Protein AF-A0AAV7ISC7-F1 (afdb_monomer_lite)

InterPro domains:
  IPR017946 PLC-like phosphodiesterase, TIM beta/alpha-barrel domain superfamily [G3DSA:3.20.20.190] (38-248)
  IPR017946 PLC-like phosphodiesterase, TIM beta/alpha-barrel domain superfamily [G3DSA:3.20.20.190] (249-515)
  IPR017946 PLC-like phosphodiesterase, TIM beta/alpha-barrel domain superfamily [SSF51695] (41-226)
  IPR017946 PLC-like phosphodiesterase, TIM beta/alpha-barrel domain superfamily [SSF51695] (249-515)
  IPR051057 Phosphoinositide phospholipase C domain-containing protein [PTHR13593] (41-188)

Radius of gyration: 28.42 Å; chains: 1; bounding box: 65×57×76 Å

Organism: Cotesia glomerata (NCBI:txid32391)

pLDDT: mean 79.19, std 20.21, range [18.39, 98.81]

Secondary structure (DSSP, 8-state):
------EEEEE-------------SS----------TTTTTTS-TT-BGGG-EEEEETTTT--S--SSS----SS-HHHHHHTT--EEEEEEEEETTEEEEEETTEEEEEEHIIIIIHHHHHHHHH-TT-EEEEEEEE-SPPPTT--S-HHHHHHHHHHHH-TTTEESS--TTSBHHHHTTEEEEEESS-HHHHTTSEE-TTS-EE---S---HHHHHHHHHHHHHHHHHHTTS--HHHHSPPP---TTTGGGS-TT-BGGG-EEEEETTTT-SSSTT-S-SS-HHHHHHTT--EEE--EEEETTEEEEEETTEEEEEHHHHHHHHHHHHHH-TT--EEEEE-B-SPPPTT--S-HHHHHHHHHHSGGGGGEE-S--TTSBHHHHTT-EEEEESSGGGTTTSEEHHHH-EEE-PPPPTT-S-HHHHHHHHHHHHHHHTTSTT--SEEEEE-S-TT-S--HIIIII-EEETTTTEEEPPHHHHHHHH----SSSEEEEEESS--HHHHHHHHHTT-SSS-TTTS-STT-

Sequence (528 aa):
MIITKLTIITIINYLVTLIFSIESCPKYTYRPNEYRREILTRLPDNQQLRNLSLIGTHKSMATTQFWLARQFQTLSLNEQLDYGVRVFDIDVRATTYSFAIHNQAYFLDLMFGKGVFQVIEKFLIDHPGELVILILHQEYEPNSDVTMTNCQILEAYRSTVGRYRIKLNWSLKDTVGQNRGKIRMATNGDPTFSECTVNIQEICLEHNESMVDIETLWDSITDLQRAKACWSKCPDYVSNYKKHVPRKRVISHLSDSLKLRELALIGTRHSASNSAKFETQELTISQQLNYGVRVLDSAIWSSSNVFWLYGWSAYFMPFDEFLRKVNSFLTANPREFVMILMREEWKPKSDVTKSYCKIVQYYRDLADGHRIVTKWSVEDTIGQHRGKILLAGLDLAFNKCDFDVTNNCRVQRTSIPTDSTSDLEDKWIDVKKFHDQIHRKNSGHCFINFLSDFSDGNTWRLAVRGYYTKRYIKCEAPINVRMASYFSNPHRALIIVMADYVTQDLVDSILSTNFKGDSFYTNYTDDS

Foldseek 3Di:
DPQQFQEEEEAFADDDDDDDDDDDDDDDDDDPDDFPLAVQLPPDQQAFNSPYYAYEYALQCQCDDDPPFDRGDVDAPLVCNRLRHAEYEFAWAAEQQFTFGDGAPDGPPDTCVPRPVVSVLVSLVVHQLGAHEYAYDHRYYHDPNHPDQPQRSVVVVCVVPHVQQEAQDDDSRRGSNSGGSHYAYEYAPHPSSVVRHHHCVSHDHPHPHDHDDSVVVVVVVVVVVVQVVQLVVFPFQPVVFDDQAFQLALQVPDDQQAFLLLAFAEEAALQLQCPDPLRLAVDHPLSCNRSGHQEYEQQWEADQLFTFRDAPNDGRGGVVVVLVSLLVSCVVHQLGEHEYEYEHNDDYDPNHPDQVLVSLVVCCPDPSNVQEDFDDDSRHGSNVNGSHYAYEYPDPSCPPSHNDCPPQEAEDQAAQDPPDQASLVSLLVSLVVQQVLQVDPPSGAEYEGESDHPVGSHCCCQAGNFGQTPVVRDTDGRSLVVCLVPDDGPSRHNHYYYHGHHTSSSSCSRSQNSDPPDGCPPPRRPVD

Structure (mmCIF, N/CA/C/O backbone):
data_AF-A0AAV7ISC7-F1
#
_entry.id   AF-A0AAV7ISC7-F1
#
loop_
_atom_site.group_PDB
_atom_site.id
_atom_site.type_symbol
_atom_site.label_atom_id
_atom_site.label_alt_id
_atom_site.label_comp_id
_atom_site.label_asym_id
_atom_site.label_entity_id
_atom_site.label_seq_id
_atom_site.pdbx_PDB_ins_code
_atom_site.Cartn_x
_atom_site.Cartn_y
_atom_site.Cartn_z
_atom_site.occupancy
_atom_site.B_iso_or_equiv
_atom_site.auth_seq_id
_atom_site.auth_comp_id
_atom_site.auth_asym_id
_atom_site.auth_atom_id
_atom_site.pdbx_PDB_model_num
ATOM 1 N N . MET A 1 1 ? 21.671 -6.802 1.828 1.00 21.55 1 MET A N 1
ATOM 2 C CA . MET A 1 1 ? 22.040 -7.295 0.485 1.00 21.55 1 MET A CA 1
ATOM 3 C C . MET A 1 1 ? 22.142 -6.075 -0.422 1.00 21.55 1 MET A C 1
ATOM 5 O O . MET A 1 1 ? 21.132 -5.426 -0.645 1.00 21.55 1 MET A O 1
ATOM 9 N N . ILE A 1 2 ? 23.356 -5.656 -0.793 1.00 18.39 2 ILE A N 1
ATOM 10 C CA . ILE A 1 2 ? 23.584 -4.423 -1.569 1.00 18.39 2 ILE A CA 1
ATOM 11 C C . ILE A 1 2 ? 23.194 -4.709 -3.019 1.00 18.39 2 ILE A C 1
ATOM 13 O O . ILE A 1 2 ? 23.923 -5.384 -3.746 1.00 18.39 2 ILE A O 1
ATOM 17 N N . ILE A 1 3 ? 22.020 -4.238 -3.421 1.00 21.33 3 ILE A N 1
ATOM 18 C CA . ILE A 1 3 ? 21.515 -4.402 -4.779 1.00 21.33 3 ILE A CA 1
ATOM 19 C C . ILE A 1 3 ? 22.359 -3.515 -5.714 1.00 21.33 3 ILE A C 1
ATOM 21 O O . ILE A 1 3 ? 22.340 -2.291 -5.621 1.00 21.33 3 ILE A O 1
ATOM 25 N N . THR A 1 4 ? 23.153 -4.152 -6.575 1.00 24.42 4 THR A N 1
ATOM 26 C CA . THR A 1 4 ? 24.099 -3.550 -7.532 1.00 24.42 4 THR A CA 1
ATOM 27 C C . THR A 1 4 ? 23.445 -3.554 -8.922 1.00 24.42 4 THR A C 1
ATOM 29 O O . THR A 1 4 ? 23.141 -4.634 -9.412 1.00 24.42 4 THR A O 1
ATOM 32 N N . LYS A 1 5 ? 23.171 -2.397 -9.556 1.00 39.47 5 LYS A N 1
ATOM 33 C CA . LYS A 1 5 ? 22.274 -2.321 -10.740 1.00 39.47 5 LYS A CA 1
ATOM 34 C C . LYS A 1 5 ? 22.786 -1.433 -11.884 1.00 39.47 5 LYS A C 1
ATOM 36 O O . LYS A 1 5 ? 22.870 -0.222 -11.712 1.00 39.47 5 LYS A O 1
ATOM 41 N N . LEU A 1 6 ? 22.992 -2.035 -13.063 1.00 35.16 6 LEU A N 1
ATOM 42 C CA . LEU A 1 6 ? 22.986 -1.348 -14.368 1.00 35.16 6 LEU A CA 1
ATOM 43 C C . LEU A 1 6 ? 21.546 -0.893 -14.671 1.00 35.16 6 LEU A C 1
ATOM 45 O O . LEU A 1 6 ? 20.620 -1.668 -14.458 1.00 35.16 6 LEU A O 1
ATOM 49 N N . THR A 1 7 ? 21.345 0.335 -15.154 1.00 43.72 7 THR A N 1
ATOM 50 C CA . THR A 1 7 ? 20.013 0.825 -15.565 1.00 43.72 7 THR A CA 1
ATOM 51 C C . THR A 1 7 ? 19.937 0.867 -17.088 1.00 43.72 7 THR A C 1
ATOM 53 O O . THR A 1 7 ? 20.759 1.530 -17.721 1.00 43.72 7 THR A O 1
ATOM 56 N N . ILE A 1 8 ? 18.956 0.178 -17.666 1.00 43.94 8 ILE A N 1
ATOM 57 C CA . ILE A 1 8 ? 18.651 0.207 -19.102 1.00 43.94 8 ILE A CA 1
ATOM 58 C C . ILE A 1 8 ? 17.245 0.790 -19.245 1.00 43.94 8 ILE A C 1
ATOM 60 O O . ILE A 1 8 ? 16.335 0.348 -18.542 1.00 43.94 8 ILE A O 1
ATOM 64 N N . ILE A 1 9 ? 17.093 1.786 -20.119 1.00 50.00 9 ILE A N 1
ATOM 65 C CA . ILE A 1 9 ? 15.806 2.423 -20.434 1.00 50.00 9 ILE A CA 1
ATOM 66 C C . ILE A 1 9 ? 15.461 2.086 -21.885 1.00 50.00 9 ILE A C 1
ATOM 68 O O . ILE A 1 9 ? 16.275 2.371 -22.762 1.00 50.00 9 ILE A O 1
ATOM 72 N N . THR A 1 10 ? 14.293 1.488 -22.130 1.00 41.62 10 THR A N 1
ATOM 73 C CA . THR A 1 10 ? 13.920 0.890 -23.427 1.00 41.62 10 THR A CA 1
ATOM 74 C C . THR A 1 10 ? 12.722 1.615 -24.084 1.00 41.62 10 THR A C 1
ATOM 76 O O . THR A 1 10 ? 11.790 1.975 -23.375 1.00 41.62 10 THR A O 1
ATOM 79 N N . ILE A 1 11 ? 12.731 1.817 -25.418 1.00 45.59 11 ILE A N 1
ATOM 80 C CA . ILE A 1 11 ? 11.743 2.621 -26.202 1.00 45.59 11 ILE A CA 1
ATOM 81 C C . ILE A 1 11 ? 10.752 1.776 -27.033 1.00 45.59 11 ILE A C 1
ATOM 83 O O . ILE A 1 11 ? 11.180 0.810 -27.671 1.00 45.59 11 ILE A O 1
ATOM 87 N N . ILE A 1 12 ? 9.479 2.217 -27.127 1.00 42.97 12 ILE A N 1
ATOM 88 C CA . ILE A 1 12 ? 8.419 1.753 -28.060 1.00 42.97 12 ILE A CA 1
ATOM 89 C C . ILE A 1 12 ? 7.742 2.976 -28.740 1.00 42.97 12 ILE A C 1
ATOM 91 O O . ILE A 1 12 ? 7.172 3.804 -28.033 1.00 42.97 12 ILE A O 1
ATOM 95 N N . ASN A 1 13 ? 7.736 3.099 -30.081 1.00 39.94 13 ASN A N 1
ATOM 96 C CA . ASN A 1 13 ? 7.111 4.239 -30.796 1.00 39.94 13 ASN A CA 1
ATOM 97 C C . ASN A 1 13 ? 5.750 3.891 -31.453 1.00 39.94 13 ASN A C 1
ATOM 99 O O . ASN A 1 13 ? 5.678 2.970 -32.262 1.00 39.94 13 ASN A O 1
ATOM 103 N N . TYR A 1 14 ? 4.695 4.682 -31.187 1.00 31.09 14 TYR A N 1
ATOM 104 C CA . TYR A 1 14 ? 3.448 4.774 -31.981 1.00 31.09 14 TYR A CA 1
ATOM 105 C C . TYR A 1 14 ? 3.096 6.260 -32.247 1.00 31.09 14 TYR A C 1
ATOM 107 O O . TYR A 1 14 ? 3.513 7.153 -31.516 1.00 31.09 14 TYR A O 1
ATOM 115 N N . LEU A 1 15 ? 2.343 6.550 -33.314 1.00 27.39 15 LEU A N 1
ATOM 116 C CA . LEU A 1 15 ? 1.936 7.907 -33.727 1.00 27.39 15 LEU A CA 1
ATOM 117 C C . LEU A 1 15 ? 0.562 8.270 -33.129 1.00 27.39 15 LEU A C 1
ATOM 119 O O . LEU A 1 15 ? -0.407 7.649 -33.542 1.00 27.39 15 LEU A O 1
ATOM 123 N N . VAL A 1 16 ? 0.474 9.263 -32.224 1.00 21.52 16 VAL A N 1
ATOM 124 C CA . VAL A 1 16 ? -0.608 10.280 -32.079 1.00 21.52 16 VAL A CA 1
ATOM 125 C C . VAL A 1 16 ? -0.116 11.411 -31.149 1.00 21.52 16 VAL A C 1
ATOM 127 O O . VAL A 1 16 ? 0.529 11.178 -30.132 1.00 21.52 16 VAL A O 1
ATOM 130 N N . THR A 1 17 ? -0.437 12.645 -31.535 1.00 25.83 17 THR A N 1
ATOM 131 C CA . THR A 1 17 ? -0.147 13.946 -30.915 1.00 25.83 17 THR A CA 1
ATOM 132 C C . THR A 1 17 ? -0.748 14.163 -29.518 1.00 25.83 17 THR A C 1
ATOM 134 O O . THR A 1 17 ? -1.948 13.991 -29.340 1.00 25.83 17 THR A O 1
ATOM 137 N N . LEU A 1 18 ? 0.070 14.670 -28.580 1.00 19.67 18 LEU A N 1
ATOM 138 C CA . LEU A 1 18 ? -0.254 15.680 -27.548 1.00 19.67 18 LEU A CA 1
ATOM 139 C C . LEU A 1 18 ? 1.027 16.000 -26.748 1.00 19.67 18 LEU A C 1
ATOM 141 O O . LEU A 1 18 ? 1.495 15.186 -25.961 1.00 19.67 18 LEU A O 1
ATOM 145 N N . ILE A 1 19 ? 1.610 17.182 -26.973 1.00 20.97 19 ILE A N 1
ATOM 146 C CA . ILE A 1 19 ? 2.784 17.691 -26.246 1.00 20.97 19 ILE A CA 1
ATOM 147 C C . ILE A 1 19 ? 2.311 18.810 -25.317 1.00 20.97 19 ILE A C 1
ATOM 149 O O . ILE A 1 19 ? 1.756 19.796 -25.799 1.00 20.97 19 ILE A O 1
ATOM 153 N N . PHE A 1 20 ? 2.593 18.700 -24.015 1.00 20.72 20 PHE A N 1
ATOM 154 C CA . PHE A 1 20 ? 2.630 19.851 -23.111 1.00 20.72 20 PHE A CA 1
ATOM 155 C C . PHE A 1 20 ? 3.903 19.844 -22.248 1.00 20.72 20 PHE A C 1
ATOM 157 O O . PHE A 1 20 ? 4.062 19.048 -21.332 1.00 20.72 20 PHE A O 1
ATOM 164 N N . SER A 1 21 ? 4.778 20.789 -22.607 1.00 21.17 21 SER A N 1
ATOM 165 C CA . SER A 1 21 ? 5.682 21.622 -21.800 1.00 21.17 21 SER A CA 1
ATOM 166 C C . SER A 1 21 ? 6.613 20.999 -20.745 1.00 21.17 21 SER A C 1
ATOM 168 O O . SER A 1 21 ? 6.252 20.795 -19.589 1.00 21.17 21 SER A O 1
ATOM 170 N N . ILE A 1 22 ? 7.897 20.930 -21.116 1.00 24.88 22 ILE A N 1
ATOM 171 C CA . ILE A 1 22 ? 9.065 20.948 -20.223 1.00 24.88 22 ILE A CA 1
ATOM 172 C C . ILE A 1 22 ? 9.812 22.265 -20.481 1.00 24.88 22 ILE A C 1
ATOM 174 O O . ILE A 1 22 ? 10.211 22.499 -21.610 1.00 24.88 22 ILE A O 1
ATOM 178 N N . GLU A 1 23 ? 9.999 23.110 -19.459 1.00 28.98 23 GLU A N 1
ATOM 179 C CA . GLU A 1 23 ? 10.998 24.205 -19.358 1.00 28.98 23 GLU A CA 1
ATOM 180 C C . GLU A 1 23 ? 10.883 24.815 -17.933 1.00 28.98 23 GLU A C 1
ATOM 182 O O . GLU A 1 23 ? 9.772 25.062 -17.483 1.00 28.98 23 GLU A O 1
ATOM 187 N N . SER A 1 24 ? 11.896 25.153 -17.119 1.00 33.84 24 SER A N 1
ATOM 188 C CA . SER A 1 24 ? 13.345 24.894 -17.039 1.00 33.84 24 SER A CA 1
ATOM 189 C C . SER A 1 24 ? 13.855 25.355 -15.639 1.00 33.84 24 SER A C 1
ATOM 191 O O . SER A 1 24 ? 13.425 26.386 -15.129 1.00 33.84 24 SER A O 1
ATOM 193 N N . CYS A 1 25 ? 14.790 24.623 -15.014 1.00 23.92 25 CYS A N 1
ATOM 194 C CA . CYS A 1 25 ? 15.962 25.241 -14.362 1.00 23.92 25 CYS A CA 1
ATOM 195 C C . CYS A 1 25 ? 16.970 25.515 -15.497 1.00 23.92 25 CYS A C 1
ATOM 197 O O . CYS A 1 25 ? 16.947 24.762 -16.465 1.00 23.92 25 CYS A O 1
ATOM 199 N N . PRO A 1 26 ? 17.871 26.504 -15.371 1.00 26.98 26 PRO A N 1
ATOM 200 C CA . PRO A 1 26 ? 18.097 27.563 -16.376 1.00 26.98 26 PRO A CA 1
ATOM 201 C C . PRO A 1 26 ? 17.970 27.137 -17.852 1.00 26.98 26 PRO A C 1
ATOM 203 O O . PRO A 1 26 ? 18.526 26.126 -18.272 1.00 26.98 26 PRO A O 1
ATOM 206 N N . LYS A 1 27 ? 17.294 27.980 -18.647 1.00 33.78 27 LYS A N 1
ATOM 207 C CA . LYS A 1 27 ? 17.120 27.816 -20.098 1.00 33.78 27 LYS A CA 1
ATOM 208 C C . LYS A 1 27 ? 18.444 27.507 -20.799 1.00 33.78 27 LYS A C 1
ATOM 210 O O . LYS A 1 27 ? 19.382 28.299 -20.719 1.00 33.78 27 LYS A O 1
ATOM 215 N N . TYR A 1 28 ? 18.458 26.419 -21.563 1.00 26.42 28 TYR A N 1
ATOM 216 C CA . TYR A 1 28 ? 19.321 26.297 -22.728 1.00 26.42 28 TYR A CA 1
ATOM 217 C C . TYR A 1 28 ? 18.496 25.879 -23.937 1.00 26.42 28 TYR A C 1
ATOM 219 O O . TYR A 1 28 ? 17.548 25.107 -23.839 1.00 26.42 28 TYR A O 1
ATOM 227 N N . THR A 1 29 ? 18.852 26.495 -25.053 1.00 24.62 29 THR A N 1
ATOM 228 C CA . THR A 1 29 ? 18.207 26.424 -26.353 1.00 24.62 29 THR A CA 1
ATOM 229 C C . THR A 1 29 ? 18.178 25.006 -26.907 1.00 24.62 29 THR A C 1
ATOM 231 O O . THR A 1 29 ? 19.201 24.324 -26.944 1.00 24.62 29 THR A O 1
ATOM 234 N N . TYR A 1 30 ? 17.001 24.622 -27.399 1.00 24.05 30 TYR A N 1
ATOM 235 C CA . TYR A 1 30 ? 16.795 23.555 -28.371 1.00 24.05 30 TYR A CA 1
ATOM 236 C C . TYR A 1 30 ? 17.932 23.543 -29.405 1.00 24.05 30 TYR A C 1
ATOM 238 O O . TYR A 1 30 ? 18.162 24.540 -30.098 1.00 24.05 30 TYR A O 1
ATOM 246 N N . ARG A 1 31 ? 18.659 22.426 -29.483 1.00 28.42 31 ARG A N 1
ATOM 247 C CA . ARG A 1 31 ? 19.592 22.138 -30.574 1.00 28.42 31 ARG A CA 1
ATOM 248 C C . ARG A 1 31 ? 19.082 20.894 -31.297 1.00 28.42 31 ARG A C 1
ATOM 250 O O . ARG A 1 31 ? 19.250 19.809 -30.754 1.00 28.42 31 ARG A O 1
ATOM 257 N N . PRO A 1 32 ? 18.468 21.026 -32.480 1.00 30.69 32 PRO A N 1
ATOM 258 C CA . PRO A 1 32 ? 18.124 19.860 -33.277 1.00 30.69 32 PRO A CA 1
ATOM 259 C C . PRO A 1 32 ? 19.412 19.203 -33.804 1.00 30.69 32 PRO A C 1
ATOM 261 O O . PRO A 1 32 ? 20.317 19.911 -34.255 1.00 30.69 32 PRO A O 1
ATOM 264 N N . ASN A 1 33 ? 19.462 17.866 -33.800 1.00 41.44 33 ASN A N 1
ATOM 265 C CA . ASN A 1 33 ? 20.455 17.031 -34.496 1.00 41.44 33 ASN A CA 1
ATOM 266 C C . ASN A 1 33 ? 21.902 17.077 -33.967 1.00 41.44 33 ASN A C 1
ATOM 268 O O . ASN A 1 33 ? 22.835 17.388 -34.714 1.00 41.44 33 ASN A O 1
ATOM 272 N N . GLU A 1 34 ? 22.134 16.684 -32.713 1.00 52.38 34 GLU A N 1
ATOM 273 C CA . GLU A 1 34 ? 23.496 16.387 -32.245 1.00 52.38 34 GLU A CA 1
ATOM 274 C C . GLU A 1 34 ? 23.732 14.866 -32.229 1.00 52.38 34 GLU A C 1
ATOM 276 O O . GLU A 1 34 ? 23.218 14.150 -31.374 1.00 52.38 34 GLU A O 1
ATOM 281 N N . TYR A 1 35 ? 24.510 14.359 -33.193 1.00 63.28 35 TYR A N 1
ATOM 282 C CA . TYR A 1 35 ? 24.944 12.958 -33.234 1.00 63.28 35 TYR A CA 1
ATOM 283 C C . TYR A 1 35 ? 25.692 12.586 -31.937 1.00 63.28 35 TYR A C 1
ATOM 285 O O . TYR A 1 35 ? 26.725 13.174 -31.615 1.00 63.28 35 TYR A O 1
ATOM 293 N N . ARG A 1 36 ? 25.219 11.562 -31.217 1.00 72.75 36 ARG A N 1
ATOM 294 C CA . ARG A 1 36 ? 25.765 11.050 -29.943 1.00 72.75 36 ARG A CA 1
ATOM 295 C C . ARG A 1 36 ? 26.504 9.722 -30.135 1.00 72.75 36 ARG A C 1
ATOM 297 O O . ARG A 1 36 ? 26.297 8.737 -29.425 1.00 72.75 36 ARG A O 1
ATOM 304 N N . ARG A 1 37 ? 27.421 9.709 -31.101 1.00 82.38 37 ARG A N 1
ATOM 305 C CA . ARG A 1 37 ? 28.216 8.526 -31.470 1.00 82.38 37 ARG A CA 1
ATOM 306 C C . ARG A 1 37 ? 29.261 8.111 -30.427 1.00 82.38 37 ARG A C 1
ATOM 308 O O . ARG A 1 37 ? 29.650 6.956 -30.397 1.00 82.38 37 ARG A O 1
ATOM 315 N N . GLU A 1 38 ? 29.676 9.007 -29.532 1.00 84.62 38 GLU A N 1
ATOM 316 C CA . GLU A 1 38 ? 30.826 8.783 -28.630 1.00 84.62 38 GLU A CA 1
ATOM 317 C C . GLU A 1 38 ? 30.497 9.040 -27.147 1.00 84.62 38 GLU A C 1
ATOM 319 O O . GLU A 1 38 ? 31.216 9.739 -26.424 1.00 84.62 38 GLU A O 1
ATOM 324 N N . ILE A 1 39 ? 29.355 8.523 -26.692 1.00 75.56 39 ILE A N 1
ATOM 325 C CA . ILE A 1 39 ? 28.826 8.764 -25.340 1.00 75.56 39 ILE A CA 1
ATOM 326 C C . ILE A 1 39 ? 29.616 8.057 -24.230 1.00 75.56 39 ILE A C 1
ATOM 328 O O . ILE A 1 39 ? 29.623 8.532 -23.093 1.00 75.56 39 ILE A O 1
ATOM 332 N N . LEU A 1 40 ? 30.293 6.947 -24.529 1.00 81.38 40 LEU A N 1
ATOM 333 C CA . LEU A 1 40 ? 31.075 6.170 -23.566 1.00 81.38 40 LEU A CA 1
ATOM 334 C C . LEU A 1 40 ? 32.570 6.485 -23.648 1.00 81.38 40 LEU A C 1
ATOM 336 O O . LEU A 1 40 ? 33.290 6.247 -22.674 1.00 81.38 40 LEU A O 1
ATOM 340 N N . THR A 1 41 ? 33.056 7.059 -24.754 1.00 84.12 41 THR A N 1
ATOM 341 C CA . THR A 1 41 ? 34.465 7.456 -24.943 1.00 84.12 41 THR A CA 1
ATOM 342 C C . THR A 1 41 ? 35.013 8.288 -23.778 1.00 84.12 41 THR A C 1
ATOM 344 O O . THR A 1 41 ? 36.143 8.078 -23.347 1.00 84.12 41 THR A O 1
ATOM 347 N N . ARG A 1 42 ? 34.200 9.182 -23.201 1.00 78.25 42 ARG A N 1
ATOM 348 C CA . ARG A 1 42 ? 34.619 10.093 -22.116 1.00 78.25 42 ARG A CA 1
ATOM 349 C C . ARG A 1 42 ? 34.577 9.482 -20.711 1.00 78.25 42 ARG A C 1
ATOM 351 O O . ARG A 1 42 ? 34.966 10.147 -19.753 1.00 78.25 42 ARG A O 1
ATOM 358 N N . LEU A 1 43 ? 34.081 8.255 -20.559 1.00 79.56 43 LEU A N 1
ATOM 359 C CA . LEU A 1 43 ? 34.015 7.596 -19.254 1.00 79.56 43 LEU A CA 1
ATOM 360 C C . LEU A 1 43 ? 35.388 7.046 -18.839 1.00 79.56 43 LEU A C 1
ATOM 362 O O . LEU A 1 43 ? 36.132 6.590 -19.703 1.00 79.56 43 LEU A O 1
ATOM 366 N N . PRO A 1 44 ? 35.729 7.021 -17.539 1.00 83.69 44 PRO A N 1
ATOM 367 C CA . PRO A 1 44 ? 36.944 6.366 -17.061 1.00 83.69 44 PRO A CA 1
ATOM 368 C C . PRO A 1 44 ? 36.937 4.857 -17.331 1.00 83.69 44 PRO A C 1
ATOM 370 O O . PRO A 1 44 ? 35.931 4.180 -17.117 1.00 83.69 44 PRO A O 1
ATOM 373 N N . ASP A 1 45 ? 38.084 4.297 -17.715 1.00 91.25 45 ASP A N 1
ATOM 374 C CA . ASP A 1 45 ? 38.202 2.869 -18.043 1.00 91.25 45 ASP A CA 1
ATOM 375 C C . ASP A 1 45 ? 37.932 1.930 -16.863 1.00 91.25 45 ASP A C 1
ATOM 377 O O . ASP A 1 45 ? 37.565 0.774 -17.079 1.00 91.25 45 ASP A O 1
ATOM 381 N N . ASN A 1 46 ? 38.089 2.410 -15.627 1.00 88.62 46 ASN A N 1
ATOM 382 C CA . ASN A 1 46 ? 37.813 1.663 -14.399 1.00 88.62 46 ASN A CA 1
ATOM 383 C C . ASN A 1 46 ? 36.338 1.726 -13.953 1.00 88.62 46 ASN A C 1
ATOM 385 O O . ASN A 1 46 ? 35.965 1.023 -13.012 1.00 88.62 46 ASN A O 1
ATOM 389 N N . GLN A 1 47 ? 35.490 2.524 -14.613 1.00 80.94 47 GLN A N 1
ATOM 390 C CA . GLN A 1 47 ? 34.056 2.581 -14.330 1.00 80.94 47 GLN A CA 1
ATOM 391 C C . GLN A 1 47 ? 33.426 1.210 -14.603 1.00 80.94 47 GLN A C 1
ATOM 393 O O . GLN A 1 47 ? 33.616 0.647 -15.674 1.00 80.94 47 GLN A O 1
ATOM 398 N N . GLN A 1 48 ? 32.667 0.653 -13.662 1.00 77.12 48 GLN A N 1
ATOM 399 C CA . GLN A 1 48 ? 32.010 -0.647 -13.853 1.00 77.12 48 GLN A CA 1
ATOM 400 C C . GLN A 1 48 ? 30.707 -0.518 -14.640 1.00 77.12 48 GLN A C 1
ATOM 402 O O . GLN A 1 48 ? 29.975 0.455 -14.450 1.00 77.12 48 GLN A O 1
ATOM 407 N N . LEU A 1 49 ? 30.376 -1.530 -15.453 1.00 76.88 49 LEU A N 1
ATOM 408 C CA . LEU A 1 49 ? 29.126 -1.558 -16.224 1.00 76.88 49 LEU A CA 1
ATOM 409 C C . LEU A 1 49 ? 27.896 -1.396 -15.321 1.00 76.88 49 LEU A C 1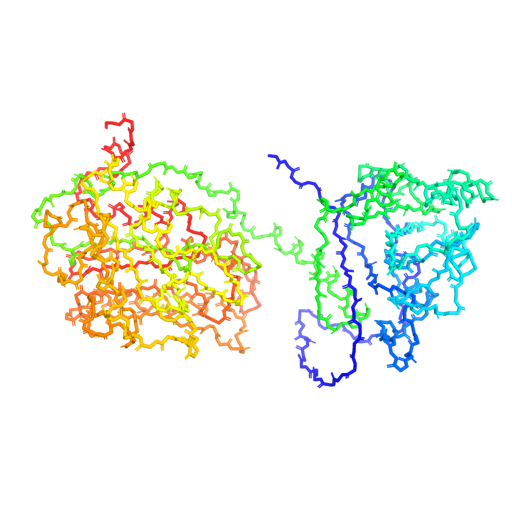
ATOM 411 O O . LEU A 1 49 ? 26.996 -0.629 -15.641 1.00 76.88 49 LEU A O 1
ATOM 415 N N . ARG A 1 50 ? 27.895 -2.015 -14.134 1.00 68.19 50 ARG A N 1
ATOM 416 C CA . ARG A 1 50 ? 26.821 -1.879 -13.131 1.00 68.19 50 ARG A CA 1
ATOM 417 C C . ARG A 1 50 ? 26.562 -0.451 -12.642 1.00 68.19 50 ARG A C 1
ATOM 419 O O . ARG A 1 50 ? 25.618 -0.253 -11.898 1.00 68.19 50 ARG A O 1
ATOM 426 N N . ASN A 1 51 ? 27.422 0.509 -12.966 1.00 63.00 51 ASN A N 1
ATOM 427 C CA . ASN A 1 51 ? 27.273 1.904 -12.563 1.00 63.00 51 ASN A CA 1
ATOM 428 C C . ASN A 1 51 ? 26.903 2.806 -13.754 1.00 63.00 51 ASN A C 1
ATOM 430 O O . ASN A 1 51 ? 26.979 4.029 -13.636 1.00 63.00 51 ASN A O 1
ATOM 434 N N . LEU A 1 52 ? 26.564 2.223 -14.908 1.00 64.50 52 LEU A N 1
ATOM 435 C CA . LEU A 1 52 ? 26.154 2.955 -16.100 1.00 64.50 52 LEU A CA 1
ATOM 436 C C . LEU A 1 52 ? 24.629 3.053 -16.197 1.00 64.50 52 LEU A C 1
ATOM 438 O O . LEU A 1 52 ? 23.880 2.243 -15.646 1.00 64.50 52 LEU A O 1
ATOM 442 N N . SER A 1 53 ? 24.182 4.058 -16.939 1.00 62.91 53 SER A N 1
ATOM 443 C CA . SER A 1 53 ? 22.824 4.133 -17.464 1.00 62.91 53 SER A CA 1
ATOM 444 C C . SER A 1 53 ? 22.944 4.206 -18.980 1.00 62.91 53 SER A C 1
ATOM 446 O O . SER A 1 53 ? 23.599 5.117 -19.485 1.00 62.91 53 SER A O 1
ATOM 448 N N . LEU A 1 54 ? 22.398 3.212 -19.678 1.00 66.81 54 LEU A N 1
ATOM 449 C CA . LEU A 1 54 ? 22.482 3.090 -21.134 1.00 66.81 54 LEU A CA 1
ATOM 450 C C . LEU A 1 54 ? 21.078 3.168 -21.737 1.00 66.81 54 LEU A C 1
ATOM 452 O O . LEU A 1 54 ? 20.134 2.602 -21.185 1.00 66.81 54 LEU A O 1
ATOM 456 N N . ILE A 1 55 ? 20.954 3.850 -22.876 1.00 69.94 55 ILE A N 1
ATOM 457 C CA . ILE A 1 55 ? 19.720 3.836 -23.670 1.00 69.94 55 ILE A CA 1
ATOM 458 C C . ILE A 1 55 ? 19.660 2.530 -24.449 1.00 69.94 55 ILE A C 1
ATOM 460 O O . ILE A 1 55 ? 20.650 2.136 -25.082 1.00 69.94 55 ILE A O 1
ATOM 464 N N . GLY A 1 56 ? 18.489 1.898 -24.419 1.00 72.06 56 GLY A N 1
ATOM 465 C CA . GLY A 1 56 ? 18.149 0.775 -25.270 1.00 72.06 56 GLY A CA 1
ATOM 466 C C . GLY A 1 56 ? 16.867 0.961 -26.075 1.00 72.06 56 GLY A C 1
ATOM 467 O O . GLY A 1 56 ? 16.091 1.879 -25.827 1.00 72.06 56 GLY A O 1
ATOM 468 N N . THR A 1 57 ? 16.626 0.077 -27.037 1.00 69.38 57 THR A N 1
ATOM 469 C CA . THR A 1 57 ? 15.381 0.024 -27.826 1.00 69.38 57 THR A CA 1
ATOM 470 C C . THR A 1 57 ? 14.763 -1.372 -27.765 1.00 69.38 57 THR A C 1
ATOM 472 O O . THR A 1 57 ? 15.494 -2.357 -27.713 1.00 69.38 57 THR A O 1
ATOM 475 N N . HIS A 1 58 ? 13.426 -1.453 -27.722 1.00 76.88 58 HIS A N 1
ATOM 476 C CA . HIS A 1 58 ? 12.669 -2.714 -27.714 1.00 76.88 58 HIS A CA 1
ATOM 477 C C . HIS A 1 58 ? 12.363 -3.104 -29.157 1.00 76.88 58 HIS A C 1
ATOM 479 O O . HIS A 1 58 ? 11.986 -2.231 -29.947 1.00 76.88 58 HIS A O 1
ATOM 485 N N . LYS A 1 59 ? 12.502 -4.384 -29.516 1.00 76.19 59 LYS A N 1
ATOM 486 C CA . LYS A 1 59 ? 12.326 -4.854 -30.904 1.00 76.19 59 LYS A CA 1
ATOM 487 C C . LYS A 1 59 ? 13.055 -3.959 -31.903 1.00 76.19 59 LYS A C 1
ATOM 489 O O . LYS A 1 59 ? 12.459 -3.432 -32.846 1.00 76.19 59 LYS A O 1
ATOM 494 N N . SER A 1 60 ? 14.347 -3.736 -31.666 1.00 82.25 60 SER A N 1
ATOM 495 C CA . SER A 1 60 ? 15.150 -2.678 -32.289 1.00 82.25 60 SER A CA 1
ATOM 496 C C . SER A 1 60 ? 15.142 -2.695 -33.820 1.00 82.25 60 SER A C 1
ATOM 498 O O . SER A 1 60 ? 15.445 -1.682 -34.446 1.00 82.25 60 SER A O 1
ATOM 500 N N . MET A 1 61 ? 14.799 -3.833 -34.426 1.00 86.56 61 MET A N 1
ATOM 501 C CA . MET A 1 61 ? 14.806 -4.041 -35.873 1.00 86.56 61 MET A CA 1
ATOM 502 C C . MET A 1 61 ? 13.421 -3.967 -36.532 1.00 86.56 61 MET A C 1
ATOM 504 O O . MET A 1 61 ? 13.329 -4.076 -37.752 1.00 86.56 61 MET A O 1
ATOM 508 N N . ALA A 1 62 ? 12.341 -3.767 -35.770 1.00 80.50 62 ALA A N 1
ATOM 509 C CA . ALA A 1 62 ? 10.983 -3.663 -36.304 1.00 80.50 62 ALA A CA 1
ATOM 510 C C . ALA A 1 62 ? 10.690 -2.254 -36.853 1.00 80.50 62 ALA A C 1
ATOM 512 O O . ALA A 1 62 ? 9.879 -1.511 -36.293 1.00 80.50 62 ALA A O 1
ATOM 513 N N . THR A 1 63 ? 11.378 -1.888 -37.942 1.00 69.12 63 THR A N 1
ATOM 514 C CA . THR A 1 63 ? 11.343 -0.548 -38.561 1.00 69.12 63 THR A CA 1
ATOM 515 C C . THR A 1 63 ? 10.293 -0.365 -39.651 1.00 69.12 63 THR A C 1
ATOM 517 O O . THR A 1 63 ? 10.055 0.756 -40.093 1.00 69.12 63 THR A O 1
ATOM 520 N N . THR A 1 64 ? 9.653 -1.442 -40.097 1.00 64.69 64 THR A N 1
ATOM 521 C CA . THR A 1 64 ? 8.667 -1.424 -41.181 1.00 64.69 64 THR A CA 1
ATOM 522 C C . THR A 1 64 ? 7.315 -1.927 -40.692 1.00 64.69 64 THR A C 1
ATOM 524 O O . THR A 1 64 ? 7.223 -2.840 -39.870 1.00 64.69 64 THR A O 1
ATOM 527 N N . GLN A 1 65 ? 6.244 -1.311 -41.193 1.00 54.03 65 GLN A N 1
ATOM 528 C CA . GLN A 1 65 ? 4.879 -1.752 -40.934 1.00 54.03 65 GLN A CA 1
ATOM 529 C C . GLN A 1 65 ? 4.467 -2.768 -42.005 1.00 54.03 65 GLN A C 1
ATOM 531 O O . GLN A 1 65 ? 4.421 -2.444 -43.190 1.00 54.03 65 GLN A O 1
ATOM 536 N N . PHE A 1 66 ? 4.137 -3.989 -41.589 1.00 55.50 66 PHE A N 1
ATOM 537 C CA . PHE A 1 66 ? 3.430 -4.961 -42.425 1.00 55.50 66 PHE A CA 1
ATOM 538 C C . PHE A 1 66 ? 1.985 -5.054 -41.927 1.00 55.50 66 PHE A C 1
ATOM 540 O O . PHE A 1 66 ? 1.748 -4.857 -40.739 1.00 55.50 66 PHE A O 1
ATOM 547 N N . TRP A 1 67 ? 1.010 -5.370 -42.791 1.00 42.66 67 TRP A N 1
ATOM 548 C CA . TRP A 1 67 ? -0.422 -5.430 -42.416 1.00 42.66 67 TRP A CA 1
ATOM 549 C C . TRP A 1 67 ? -0.635 -6.147 -41.066 1.00 42.66 67 TRP A C 1
ATOM 551 O O . TRP A 1 67 ? -1.346 -5.639 -40.200 1.00 42.66 67 TRP A O 1
ATOM 561 N N . LEU A 1 68 ? 0.052 -7.268 -40.836 1.00 49.59 68 LEU A N 1
ATOM 562 C CA . LEU A 1 68 ? -0.086 -8.066 -39.615 1.00 49.59 68 LEU A CA 1
ATOM 563 C C . LEU A 1 68 ? 1.088 -7.935 -38.620 1.00 49.59 68 LEU A C 1
ATOM 565 O O . LEU A 1 68 ? 0.959 -8.405 -37.493 1.00 49.59 68 LEU A O 1
ATOM 569 N N . ALA A 1 69 ? 2.193 -7.275 -38.990 1.00 53.31 69 ALA A N 1
ATOM 570 C CA . ALA A 1 69 ? 3.364 -7.068 -38.130 1.00 53.31 69 ALA A CA 1
ATOM 571 C C . ALA A 1 69 ? 3.514 -5.581 -37.780 1.00 53.31 69 ALA A C 1
ATOM 573 O O . ALA A 1 69 ? 3.708 -4.731 -38.652 1.00 53.31 69 ALA A O 1
ATOM 574 N N . ARG A 1 70 ? 3.413 -5.255 -36.487 1.00 57.28 70 ARG A N 1
ATOM 575 C CA . ARG A 1 70 ? 3.471 -3.865 -36.013 1.00 57.28 70 ARG A CA 1
ATOM 576 C C . ARG A 1 70 ? 4.898 -3.311 -36.086 1.00 57.28 70 ARG A C 1
ATOM 578 O O . ARG A 1 70 ? 5.831 -3.981 -35.656 1.00 57.28 70 ARG A O 1
ATOM 585 N N . GLN A 1 71 ? 5.047 -2.082 -36.575 1.00 65.25 71 GLN A N 1
ATOM 586 C CA . GLN A 1 71 ? 6.291 -1.315 -36.475 1.00 65.25 71 GLN A CA 1
ATOM 587 C C . GLN A 1 71 ? 6.495 -0.867 -35.019 1.00 65.25 71 GLN A C 1
ATOM 589 O O . GLN A 1 71 ? 5.555 -0.368 -34.404 1.00 65.25 71 GLN A O 1
ATOM 594 N N . PHE A 1 72 ? 7.701 -1.046 -34.476 1.00 61.53 72 PHE A N 1
ATOM 595 C CA . PHE A 1 72 ? 8.069 -0.601 -33.121 1.00 61.53 72 PHE A CA 1
ATOM 596 C C . PHE A 1 72 ? 9.124 0.509 -33.127 1.00 61.53 72 PHE A C 1
ATOM 598 O O . PHE A 1 72 ? 9.228 1.253 -32.152 1.00 61.53 72 PHE A O 1
ATOM 605 N N . GLN A 1 73 ? 9.889 0.627 -34.217 1.00 63.97 73 GLN A N 1
ATOM 606 C CA . GLN A 1 73 ? 10.957 1.608 -34.377 1.00 63.97 73 GLN A CA 1
ATOM 607 C C . GLN A 1 73 ? 10.745 2.438 -35.641 1.00 63.97 73 GLN A C 1
ATOM 609 O O . GLN A 1 73 ? 10.318 1.934 -36.674 1.00 63.97 73 GLN A O 1
ATOM 614 N N . THR A 1 74 ? 11.062 3.725 -35.579 1.00 63.12 74 THR A N 1
ATOM 615 C CA . THR A 1 74 ? 11.055 4.629 -36.743 1.00 63.12 74 THR A CA 1
ATOM 616 C C . THR A 1 74 ? 12.459 4.880 -37.292 1.00 63.12 74 THR A C 1
ATOM 618 O O . THR A 1 74 ? 12.592 5.364 -38.410 1.00 63.12 74 THR A O 1
ATOM 621 N N . LEU A 1 75 ? 13.493 4.520 -36.526 1.00 71.38 75 LEU A N 1
ATOM 622 C CA . LEU A 1 75 ? 14.902 4.720 -36.850 1.00 71.38 75 LEU A CA 1
ATOM 623 C C . LEU A 1 75 ? 15.558 3.401 -37.259 1.00 71.38 75 LEU A C 1
ATOM 625 O O . LEU A 1 75 ? 15.366 2.371 -36.606 1.00 71.38 75 LEU A O 1
ATOM 629 N N . SER A 1 76 ? 16.394 3.440 -38.294 1.00 82.31 76 SER A N 1
ATOM 630 C CA . SER A 1 76 ? 17.296 2.339 -38.630 1.00 82.31 76 SER A CA 1
ATOM 631 C C . SER A 1 76 ? 18.307 2.084 -37.509 1.00 82.31 76 SER A C 1
ATOM 633 O O . SER A 1 76 ? 18.560 2.939 -36.662 1.00 82.31 76 SER A O 1
ATOM 635 N N . LEU A 1 77 ? 18.937 0.908 -37.509 1.00 87.12 77 LEU A N 1
ATOM 636 C CA . LEU A 1 77 ? 19.953 0.573 -36.508 1.00 87.12 77 LEU A CA 1
ATOM 637 C C . LEU A 1 77 ? 21.147 1.549 -36.525 1.00 87.12 77 LEU A C 1
ATOM 639 O O . LEU A 1 77 ? 21.661 1.895 -35.464 1.00 87.12 77 LEU A O 1
ATOM 643 N N . ASN A 1 78 ? 21.557 2.029 -37.707 1.00 88.00 78 ASN A N 1
ATOM 644 C CA . ASN A 1 78 ? 22.601 3.054 -37.827 1.00 88.00 78 ASN A CA 1
ATOM 645 C C . ASN A 1 78 ? 22.176 4.358 -37.152 1.00 88.00 78 ASN A C 1
ATOM 647 O O . ASN A 1 78 ? 22.938 4.911 -36.370 1.00 88.00 78 ASN A O 1
ATOM 651 N N . GLU A 1 79 ? 20.945 4.807 -37.397 1.00 78.38 79 GLU A N 1
ATOM 652 C CA . GLU A 1 79 ? 20.413 6.019 -36.776 1.00 78.38 79 GLU A CA 1
ATOM 653 C C . GLU A 1 79 ? 20.301 5.850 -35.255 1.00 78.38 79 GLU A C 1
ATOM 655 O O . GLU A 1 79 ? 20.750 6.711 -34.508 1.00 78.38 79 GLU A O 1
ATOM 660 N N . GLN A 1 80 ? 19.806 4.711 -34.759 1.00 82.69 80 GLN A N 1
ATOM 661 C CA . GLN A 1 80 ? 19.764 4.435 -33.316 1.00 82.69 80 GLN A CA 1
ATOM 662 C C . GLN A 1 80 ? 21.167 4.509 -32.674 1.00 82.69 80 GLN A C 1
ATOM 664 O O . GLN A 1 80 ? 21.331 5.095 -31.602 1.00 82.69 80 GLN A O 1
ATOM 669 N N . LEU A 1 81 ? 22.199 3.966 -33.330 1.00 87.06 81 LEU A N 1
ATOM 670 C CA . LEU A 1 81 ? 23.594 4.063 -32.879 1.00 87.06 81 LEU A CA 1
ATOM 671 C C . LEU A 1 81 ? 24.121 5.505 -32.918 1.00 87.06 81 LEU A C 1
ATOM 673 O O . LEU A 1 81 ? 24.756 5.956 -31.957 1.00 87.06 81 LEU A O 1
ATOM 677 N N . ASP A 1 82 ? 23.825 6.230 -33.994 1.00 82.19 82 ASP A N 1
ATOM 678 C CA . ASP A 1 82 ? 24.157 7.641 -34.197 1.00 82.19 82 ASP A CA 1
ATOM 679 C C . ASP A 1 82 ? 23.544 8.537 -33.122 1.00 82.19 82 ASP A C 1
ATOM 681 O O . ASP A 1 82 ? 24.173 9.493 -32.666 1.00 82.19 82 ASP A O 1
ATOM 685 N N . TYR A 1 83 ? 22.363 8.166 -32.647 1.00 71.00 83 TYR A N 1
ATOM 686 C CA . TYR A 1 83 ? 21.676 8.800 -31.539 1.00 71.00 83 TYR A CA 1
ATOM 687 C C . TYR A 1 83 ? 22.064 8.247 -30.162 1.00 71.00 83 TYR A C 1
ATOM 689 O O . TYR A 1 83 ? 21.482 8.645 -29.161 1.00 71.00 83 TYR A O 1
ATOM 697 N N . GLY A 1 84 ? 23.064 7.373 -30.054 1.00 76.25 84 GLY A N 1
ATOM 698 C CA . GLY A 1 84 ? 23.621 6.963 -28.764 1.00 76.25 84 GLY A CA 1
ATOM 699 C C . GLY A 1 84 ? 22.922 5.778 -28.081 1.00 76.25 84 GLY A C 1
ATOM 700 O O . GLY A 1 84 ? 23.190 5.510 -26.910 1.00 76.25 84 GLY A O 1
ATOM 701 N N . VAL A 1 85 ? 22.070 5.024 -28.781 1.00 81.62 85 VAL A N 1
ATOM 702 C CA . VAL A 1 85 ? 21.562 3.735 -28.277 1.00 81.62 85 VAL A CA 1
ATOM 703 C C . VAL A 1 85 ? 22.714 2.731 -28.201 1.00 81.62 85 VAL A C 1
ATOM 705 O O . VAL A 1 85 ? 23.506 2.608 -29.138 1.00 81.62 85 VAL A O 1
ATOM 708 N N . ARG A 1 86 ? 22.841 2.017 -27.076 1.00 90.00 86 ARG A N 1
ATOM 709 C CA . ARG A 1 86 ? 23.898 1.004 -26.852 1.00 90.00 86 ARG A CA 1
ATOM 710 C C . ARG A 1 86 ? 23.377 -0.334 -26.351 1.00 90.00 86 ARG A C 1
ATOM 712 O O . ARG A 1 86 ? 24.176 -1.249 -26.150 1.00 90.00 86 ARG A O 1
ATOM 719 N N . VAL A 1 87 ? 22.068 -0.455 -26.161 1.00 87.25 87 VAL A N 1
ATOM 720 C CA . VAL A 1 87 ? 21.408 -1.714 -25.824 1.00 87.25 87 VAL A CA 1
ATOM 721 C C . VAL A 1 87 ? 20.327 -1.987 -26.861 1.00 87.25 87 VAL A C 1
ATOM 723 O O . VAL A 1 87 ? 19.459 -1.153 -27.075 1.00 87.25 87 VAL A O 1
ATOM 726 N N . PHE A 1 88 ? 20.368 -3.135 -27.519 1.00 89.00 88 PHE A N 1
ATOM 727 C CA . PHE A 1 88 ? 19.386 -3.459 -28.550 1.00 89.00 88 PHE A CA 1
ATOM 728 C C . PHE A 1 88 ? 18.721 -4.780 -28.231 1.00 89.00 88 PHE A C 1
ATOM 730 O O . PHE A 1 88 ? 19.408 -5.775 -28.003 1.00 89.00 88 PHE A O 1
ATOM 737 N N . ASP A 1 89 ? 17.398 -4.763 -28.212 1.00 87.69 89 ASP A N 1
ATOM 738 C CA . ASP A 1 89 ? 16.568 -5.944 -28.070 1.00 87.69 89 ASP A CA 1
ATOM 739 C C . ASP A 1 89 ? 16.235 -6.499 -29.454 1.00 87.69 89 ASP A C 1
ATOM 741 O O . ASP A 1 89 ? 15.570 -5.846 -30.266 1.00 87.69 89 ASP A O 1
ATOM 745 N N . ILE A 1 90 ? 16.787 -7.670 -29.758 1.00 90.69 90 ILE A N 1
ATOM 746 C CA . ILE A 1 90 ? 16.773 -8.264 -31.088 1.00 90.69 90 ILE A CA 1
ATOM 747 C C . ILE A 1 90 ? 15.999 -9.578 -31.042 1.00 90.69 90 ILE A C 1
ATOM 749 O O . ILE A 1 90 ? 16.516 -10.626 -30.646 1.00 90.69 90 ILE A O 1
ATOM 753 N N . ASP A 1 91 ? 14.774 -9.493 -31.544 1.00 89.75 91 ASP A N 1
ATOM 754 C CA . ASP A 1 91 ? 13.888 -10.619 -31.789 1.00 89.75 91 ASP A CA 1
ATOM 755 C C . ASP A 1 91 ? 14.349 -11.403 -33.025 1.00 89.75 91 ASP A C 1
ATOM 757 O O . ASP A 1 91 ? 14.438 -10.882 -34.148 1.00 89.75 91 ASP A O 1
ATOM 761 N N . VAL A 1 92 ? 14.658 -12.680 -32.821 1.00 93.62 92 VAL A N 1
ATOM 762 C CA . VAL A 1 92 ? 15.189 -13.566 -33.853 1.00 93.62 92 VAL A CA 1
ATOM 763 C C . VAL A 1 92 ? 14.390 -14.851 -33.989 1.00 93.62 92 VAL A C 1
ATOM 765 O O . VAL A 1 92 ? 13.760 -15.341 -33.058 1.00 93.62 92 VAL A O 1
ATOM 768 N N . ARG A 1 93 ? 14.490 -15.449 -35.173 1.00 93.12 93 ARG A N 1
ATOM 769 C CA . ARG A 1 93 ? 14.131 -16.833 -35.447 1.00 93.12 93 ARG A CA 1
ATOM 770 C C . ARG A 1 93 ? 15.371 -17.591 -35.898 1.00 93.12 93 ARG A C 1
ATOM 772 O O . ARG A 1 93 ? 16.047 -17.190 -36.849 1.00 93.12 93 ARG A O 1
ATOM 779 N N . ALA A 1 94 ? 15.655 -18.703 -35.234 1.00 92.44 94 ALA A N 1
ATOM 780 C CA . ALA A 1 94 ? 16.711 -19.620 -35.644 1.00 92.44 94 ALA A CA 1
ATOM 781 C C . ALA A 1 94 ? 16.440 -20.216 -37.038 1.00 92.44 94 ALA A C 1
ATOM 783 O O . ALA A 1 94 ? 15.356 -20.728 -37.328 1.00 92.44 94 ALA A O 1
ATOM 784 N N . THR A 1 95 ? 17.464 -20.159 -37.885 1.00 88.50 95 THR A N 1
ATOM 785 C CA . THR A 1 95 ? 17.550 -20.805 -39.202 1.00 88.50 95 THR A CA 1
ATOM 786 C C . THR A 1 95 ? 18.811 -21.670 -39.236 1.00 88.50 95 THR A C 1
ATOM 788 O O . THR A 1 95 ? 19.651 -21.555 -38.344 1.00 88.50 95 THR A O 1
ATOM 791 N N . THR A 1 96 ? 18.959 -22.533 -40.244 1.00 78.62 96 THR A N 1
ATOM 792 C CA . THR A 1 96 ? 19.948 -23.629 -40.303 1.00 78.62 96 THR A CA 1
ATOM 793 C C . THR A 1 96 ? 21.360 -23.237 -39.839 1.00 78.62 96 THR A C 1
ATOM 795 O O . THR A 1 96 ? 22.008 -24.020 -39.152 1.00 78.62 96 THR A O 1
ATOM 798 N N . TYR A 1 97 ? 21.820 -22.015 -40.151 1.00 81.31 97 TYR A N 1
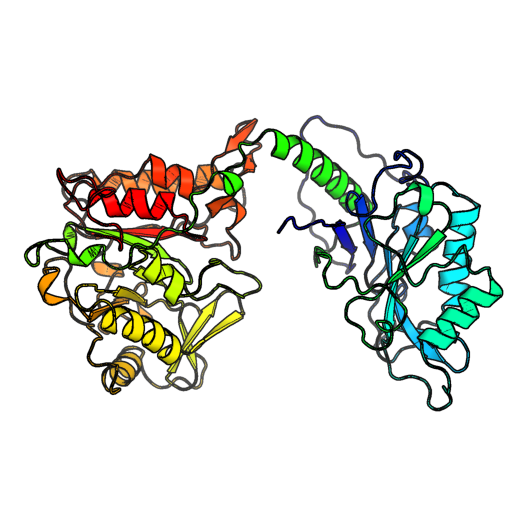ATOM 799 C CA . TYR A 1 97 ? 23.148 -21.506 -39.763 1.00 81.31 97 TYR A CA 1
ATOM 800 C C . TYR A 1 97 ? 23.163 -20.039 -39.302 1.00 81.31 97 TYR A C 1
ATOM 802 O O . TYR A 1 97 ? 24.216 -19.404 -39.273 1.00 81.31 97 TYR A O 1
ATOM 810 N N . SER A 1 98 ? 22.003 -19.443 -39.033 1.00 89.25 98 SER A N 1
ATOM 811 C CA . SER A 1 98 ? 21.884 -17.991 -38.857 1.00 89.25 98 SER A CA 1
ATOM 812 C C . SER A 1 98 ? 20.618 -17.637 -38.086 1.00 89.25 98 SER A C 1
ATOM 814 O O . SER A 1 98 ? 19.752 -18.481 -37.858 1.00 89.25 98 SER A O 1
ATOM 816 N N . PHE A 1 99 ? 20.473 -16.365 -37.749 1.00 94.06 99 PHE A N 1
ATOM 817 C CA . PHE A 1 99 ? 19.236 -15.817 -37.214 1.00 94.06 99 PHE A CA 1
ATOM 818 C C . PHE A 1 99 ? 18.559 -14.926 -38.254 1.00 94.06 99 PHE A C 1
ATOM 820 O O . PHE A 1 99 ? 19.176 -14.006 -38.800 1.00 94.06 99 PHE A O 1
ATOM 827 N N . ALA A 1 100 ? 17.290 -15.202 -38.529 1.00 92.50 100 ALA A N 1
ATOM 828 C CA . ALA A 1 100 ? 16.402 -14.307 -39.255 1.00 92.50 100 ALA A CA 1
ATOM 829 C C . ALA A 1 100 ? 15.777 -13.322 -38.260 1.00 92.50 100 ALA A C 1
ATOM 831 O O . ALA A 1 100 ? 15.387 -13.729 -37.170 1.00 92.50 100 ALA A O 1
ATOM 832 N N . ILE A 1 101 ? 15.681 -12.040 -38.605 1.00 92.06 101 ILE A N 1
ATOM 833 C CA . ILE A 1 101 ? 15.027 -11.047 -37.748 1.00 92.06 101 ILE A CA 1
ATOM 834 C C . ILE A 1 101 ? 13.517 -11.181 -37.898 1.00 92.06 101 ILE A C 1
ATOM 836 O O . ILE A 1 101 ? 12.995 -11.178 -39.018 1.00 92.06 101 ILE A O 1
ATOM 840 N N . HIS A 1 102 ? 12.829 -11.296 -36.768 1.00 87.38 102 HIS A N 1
ATOM 841 C CA . HIS A 1 102 ? 11.401 -11.565 -36.729 1.00 87.38 102 HIS A CA 1
ATOM 842 C C . HIS A 1 102 ? 10.648 -10.579 -35.841 1.00 87.38 102 HIS A C 1
ATOM 844 O O . HIS A 1 102 ? 11.203 -9.957 -34.944 1.00 87.38 102 HIS A O 1
ATOM 850 N N . ASN A 1 103 ? 9.355 -10.459 -36.112 1.00 81.19 103 ASN A N 1
ATOM 851 C CA . ASN A 1 103 ? 8.375 -9.900 -35.193 1.00 81.19 103 ASN A CA 1
ATOM 852 C C . ASN A 1 103 ? 7.143 -10.795 -35.277 1.00 81.19 103 ASN A C 1
ATOM 854 O O . ASN A 1 103 ? 6.488 -10.867 -36.323 1.00 81.19 103 ASN A O 1
ATOM 858 N N . GLN A 1 104 ? 6.864 -11.523 -34.201 1.00 79.19 104 GLN A N 1
ATOM 859 C CA . GLN A 1 104 ? 5.966 -12.672 -34.210 1.00 79.19 104 GLN A CA 1
ATOM 860 C C . GLN A 1 104 ? 6.342 -13.650 -35.351 1.00 79.19 104 GLN A C 1
ATOM 862 O O . GLN A 1 104 ? 7.514 -13.917 -35.622 1.00 79.19 104 GLN A O 1
ATOM 867 N N . ALA A 1 105 ? 5.352 -14.160 -36.086 1.00 80.06 105 ALA A N 1
ATOM 868 C CA . ALA A 1 105 ? 5.562 -15.090 -37.196 1.00 80.06 105 ALA A CA 1
ATOM 869 C C . ALA A 1 105 ? 6.232 -14.473 -38.445 1.00 80.06 105 ALA A C 1
ATOM 871 O O . ALA A 1 105 ? 6.534 -15.203 -39.391 1.00 80.06 105 ALA A O 1
ATOM 872 N N . TYR A 1 106 ? 6.464 -13.156 -38.486 1.00 83.12 106 TYR A N 1
ATOM 873 C CA . TYR A 1 106 ? 6.851 -12.448 -39.709 1.00 83.12 106 TYR A CA 1
ATOM 874 C C . TYR A 1 106 ? 8.350 -12.187 -39.792 1.00 83.12 106 TYR A C 1
ATOM 876 O O . TYR A 1 106 ? 8.938 -11.590 -38.892 1.00 83.12 106 TYR A O 1
ATOM 884 N N . PHE A 1 107 ? 8.940 -12.583 -40.920 1.00 86.88 107 PHE A N 1
ATOM 885 C CA . PHE A 1 107 ? 10.311 -12.250 -41.287 1.00 86.88 107 PHE A CA 1
ATOM 886 C C . PHE A 1 107 ? 10.393 -10.800 -41.771 1.00 86.88 107 PHE A C 1
ATOM 888 O O . PHE A 1 107 ? 9.660 -10.412 -42.679 1.00 86.88 107 PHE A O 1
ATOM 895 N N . LEU A 1 108 ? 11.298 -10.008 -41.194 1.00 84.31 108 LEU A N 1
ATOM 896 C CA . LEU A 1 108 ? 11.432 -8.575 -41.493 1.00 84.31 108 LEU A CA 1
ATOM 897 C C . LEU A 1 108 ? 12.385 -8.266 -42.662 1.00 84.31 108 LEU A C 1
ATOM 899 O O . LEU A 1 108 ? 12.938 -7.173 -42.733 1.00 84.31 108 LEU A O 1
ATOM 903 N N . ASP A 1 109 ? 12.609 -9.236 -43.550 1.00 86.31 109 ASP A N 1
ATOM 904 C CA . ASP A 1 109 ? 13.549 -9.151 -44.681 1.00 86.31 109 ASP A CA 1
ATOM 905 C C . ASP A 1 109 ? 14.995 -8.792 -44.274 1.00 86.31 109 ASP A C 1
ATOM 907 O O . ASP A 1 109 ? 15.763 -8.167 -45.006 1.00 86.31 109 ASP A O 1
ATOM 911 N N . LEU A 1 110 ? 15.386 -9.189 -43.058 1.00 88.81 110 LEU A N 1
ATOM 912 C CA . LEU A 1 110 ? 16.691 -8.896 -42.474 1.00 88.81 110 LEU A CA 1
ATOM 913 C C . LEU A 1 110 ? 17.257 -10.129 -41.776 1.00 88.81 110 LEU A C 1
ATOM 915 O O . LEU A 1 110 ? 16.601 -10.761 -40.956 1.00 88.81 110 LEU A O 1
ATOM 919 N N . MET A 1 111 ? 18.519 -10.444 -42.055 1.00 91.50 111 MET A N 1
ATOM 920 C CA . MET A 1 111 ? 19.266 -11.485 -41.343 1.00 91.50 111 MET A CA 1
ATOM 921 C C . MET A 1 111 ? 20.169 -10.842 -40.293 1.00 91.50 111 MET A C 1
ATOM 923 O O . MET A 1 111 ? 20.821 -9.840 -40.583 1.00 91.50 111 MET A O 1
ATOM 927 N N . PHE A 1 112 ? 20.288 -11.450 -39.115 1.00 91.56 112 PHE A N 1
ATOM 928 C CA . PHE A 1 112 ? 21.081 -10.944 -37.991 1.00 91.56 112 PHE A CA 1
ATOM 929 C C . PHE A 1 112 ? 22.525 -10.611 -38.375 1.00 91.56 112 PHE A C 1
ATOM 931 O O . PHE A 1 112 ? 23.013 -9.526 -38.067 1.00 91.56 112 PHE A O 1
ATOM 938 N N . GLY A 1 113 ? 23.196 -11.499 -39.117 1.00 88.06 113 GLY A N 1
ATOM 939 C CA . GLY A 1 113 ? 24.586 -11.293 -39.534 1.00 88.06 113 GLY A CA 1
ATOM 940 C C . GLY A 1 113 ? 24.808 -9.979 -40.294 1.00 88.06 113 GLY A C 1
ATOM 941 O O . GLY A 1 113 ? 25.656 -9.176 -39.915 1.00 88.06 113 GLY A O 1
ATOM 942 N N . LYS A 1 114 ? 24.025 -9.732 -41.351 1.00 86.62 114 LYS A N 1
ATOM 943 C CA . LYS A 1 114 ? 24.173 -8.535 -42.196 1.00 86.62 114 LYS A CA 1
ATOM 944 C C . LYS A 1 114 ? 23.458 -7.313 -41.613 1.00 86.62 114 LYS A C 1
ATOM 946 O O . LYS A 1 114 ? 24.006 -6.219 -41.628 1.00 86.62 114 LYS A O 1
ATOM 951 N N . GLY A 1 115 ? 22.233 -7.497 -41.124 1.00 85.00 115 GLY A N 1
ATOM 952 C CA . GLY A 1 115 ? 21.342 -6.415 -40.705 1.00 85.00 115 GLY A CA 1
ATOM 953 C C . GLY A 1 115 ? 21.610 -5.874 -39.302 1.00 85.00 115 GLY A C 1
ATOM 954 O O . GLY A 1 115 ? 21.252 -4.735 -39.030 1.00 85.00 115 GLY A O 1
ATOM 955 N N . VAL A 1 116 ? 22.244 -6.661 -38.427 1.00 91.56 116 VAL A N 1
ATOM 956 C CA . VAL A 1 116 ? 22.514 -6.271 -37.032 1.00 91.56 116 VAL A CA 1
ATOM 957 C C . VAL A 1 116 ? 24.008 -6.285 -36.751 1.00 91.56 116 VAL A C 1
ATOM 959 O O . VAL A 1 116 ? 24.606 -5.264 -36.415 1.00 91.56 116 VAL A O 1
ATOM 962 N N . PHE A 1 117 ? 24.628 -7.448 -36.924 1.00 88.69 117 PHE A N 1
ATOM 963 C CA . PHE A 1 117 ? 25.989 -7.680 -36.474 1.00 88.69 117 PHE A CA 1
ATOM 964 C C . PHE A 1 117 ? 27.017 -6.837 -37.242 1.00 88.69 117 PHE A C 1
ATOM 966 O O . PHE A 1 117 ? 27.784 -6.112 -36.616 1.00 88.69 117 PHE A O 1
ATOM 973 N N . GLN A 1 118 ? 27.006 -6.870 -38.579 1.00 88.50 118 GLN A N 1
ATOM 974 C CA . GLN A 1 118 ? 27.931 -6.073 -39.402 1.00 88.50 118 GLN A CA 1
ATOM 975 C C . GLN A 1 118 ? 27.768 -4.563 -39.188 1.00 88.50 118 GLN A C 1
ATOM 977 O O . GLN A 1 118 ? 28.752 -3.826 -39.218 1.00 88.50 118 GLN A O 1
ATOM 982 N N . VAL A 1 119 ? 26.537 -4.103 -38.944 1.00 92.94 119 VAL A N 1
ATOM 983 C CA . VAL A 1 119 ? 26.237 -2.694 -38.660 1.00 92.94 119 VAL A CA 1
ATOM 984 C C . VAL A 1 119 ? 26.895 -2.258 -37.348 1.00 92.94 119 VAL A C 1
ATOM 986 O O . VAL A 1 119 ? 27.635 -1.276 -37.322 1.00 92.94 119 VAL A O 1
ATOM 989 N N . ILE A 1 120 ? 26.697 -3.026 -36.274 1.00 93.56 120 ILE A N 1
ATOM 990 C CA . ILE A 1 120 ? 27.298 -2.738 -34.964 1.00 93.56 120 ILE A CA 1
ATOM 991 C C . ILE A 1 120 ? 28.817 -2.904 -34.997 1.00 93.56 120 ILE A C 1
ATOM 993 O O . ILE A 1 120 ? 29.534 -2.113 -34.388 1.00 93.56 120 ILE A O 1
ATOM 997 N N . GLU A 1 121 ? 29.330 -3.911 -35.704 1.00 89.88 121 GLU A N 1
ATOM 998 C CA . GLU A 1 121 ? 30.771 -4.098 -35.851 1.00 89.88 121 GLU A CA 1
ATOM 999 C C . GLU A 1 121 ? 31.411 -2.891 -36.534 1.00 89.88 121 GLU A C 1
ATOM 1001 O O . GLU A 1 121 ? 32.392 -2.354 -36.019 1.00 89.88 121 GLU A O 1
ATOM 1006 N N . LYS A 1 122 ? 30.838 -2.432 -37.652 1.00 91.44 122 LYS A N 1
ATOM 1007 C CA . LYS A 1 122 ? 31.310 -1.229 -38.334 1.00 91.44 122 LYS A CA 1
ATOM 1008 C C . LYS A 1 122 ? 31.299 -0.024 -37.393 1.00 91.44 122 LYS A C 1
ATOM 1010 O O . LYS A 1 122 ? 32.306 0.668 -37.294 1.00 91.44 122 LYS A O 1
ATOM 1015 N N . PHE A 1 123 ? 30.209 0.174 -36.655 1.00 94.06 123 PHE A N 1
ATOM 1016 C CA . PHE A 1 123 ? 30.108 1.251 -35.674 1.00 94.06 123 PHE A CA 1
ATOM 1017 C C . PHE A 1 123 ? 31.207 1.183 -34.601 1.00 94.06 123 PHE A C 1
ATOM 1019 O O . PHE A 1 123 ? 31.828 2.194 -34.297 1.00 94.06 123 PHE A O 1
ATOM 1026 N N . LEU A 1 124 ? 31.499 0.002 -34.047 1.00 93.00 124 LEU A N 1
ATOM 1027 C CA . LEU A 1 124 ? 32.538 -0.166 -33.022 1.00 93.00 124 LEU A CA 1
ATOM 1028 C C . LEU A 1 124 ? 33.969 -0.067 -33.576 1.00 93.00 124 LEU A C 1
ATOM 1030 O O . LEU A 1 124 ? 34.885 0.244 -32.817 1.00 93.00 124 LEU A O 1
ATOM 1034 N N . ILE A 1 125 ? 34.177 -0.331 -34.870 1.00 91.06 125 ILE A N 1
ATOM 1035 C CA . ILE A 1 125 ? 35.446 -0.054 -35.563 1.00 91.06 125 ILE A CA 1
ATOM 1036 C C . ILE A 1 125 ? 35.640 1.455 -35.711 1.00 91.06 125 ILE A C 1
ATOM 1038 O O . ILE A 1 125 ? 36.720 1.961 -35.408 1.00 91.06 125 ILE A O 1
ATOM 1042 N N . ASP A 1 126 ? 34.592 2.156 -36.144 1.00 92.94 126 ASP A N 1
ATOM 1043 C CA . ASP A 1 126 ? 34.615 3.603 -36.358 1.00 92.94 126 ASP A CA 1
ATOM 1044 C C . ASP A 1 126 ? 34.643 4.370 -35.011 1.00 92.94 126 ASP A C 1
ATOM 1046 O O . ASP A 1 126 ? 35.216 5.455 -34.925 1.00 92.94 126 ASP A O 1
ATOM 1050 N N . HIS A 1 127 ? 34.116 3.771 -33.932 1.00 92.31 127 HIS A N 1
ATOM 1051 C CA . HIS A 1 127 ? 34.065 4.324 -32.573 1.00 92.31 127 HIS A CA 1
ATOM 1052 C C . HIS A 1 127 ? 34.588 3.321 -31.521 1.00 92.31 127 HIS A C 1
ATOM 1054 O O . HIS A 1 127 ? 33.816 2.786 -30.716 1.00 92.31 127 HIS A O 1
ATOM 1060 N N . PRO A 1 128 ? 35.913 3.080 -31.448 1.00 93.56 128 PRO A N 1
ATOM 1061 C CA . PRO A 1 128 ? 36.499 2.054 -30.576 1.00 93.56 128 PRO A CA 1
ATOM 1062 C C . PRO A 1 128 ? 36.327 2.342 -29.079 1.00 93.56 128 PRO A C 1
ATOM 1064 O O . PRO A 1 128 ? 36.514 1.449 -28.255 1.00 93.56 128 PRO A O 1
ATOM 1067 N N . GLY A 1 129 ? 35.964 3.577 -28.717 1.00 92.62 129 GLY A N 1
ATOM 1068 C CA . GLY A 1 129 ? 35.612 3.973 -27.356 1.00 92.62 129 GLY A CA 1
ATOM 1069 C C . GLY A 1 129 ? 34.279 3.399 -26.861 1.00 92.62 129 GLY A C 1
ATOM 1070 O O . GLY A 1 129 ? 34.031 3.385 -25.658 1.00 92.62 129 GLY A O 1
ATOM 1071 N N . GLU A 1 130 ? 33.427 2.899 -27.747 1.00 93.50 130 GLU A N 1
ATOM 1072 C CA . GLU A 1 130 ? 32.063 2.493 -27.413 1.00 93.50 130 GLU A CA 1
ATOM 1073 C C . GLU A 1 130 ? 31.954 0.990 -27.118 1.00 93.50 130 GLU A C 1
ATOM 1075 O O . GLU A 1 130 ? 32.881 0.217 -27.341 1.00 93.50 130 GLU A O 1
ATOM 1080 N N . LEU A 1 131 ? 30.809 0.551 -26.597 1.00 93.69 131 LEU A N 1
ATOM 1081 C CA . LEU A 1 131 ? 30.453 -0.863 -26.439 1.00 93.69 131 LEU A CA 1
ATOM 1082 C C . LEU A 1 131 ? 28.967 -1.033 -26.741 1.00 93.69 131 LEU A C 1
ATOM 1084 O O . LEU A 1 131 ? 28.199 -0.099 -26.526 1.00 93.69 131 LEU A O 1
ATOM 1088 N N . VAL A 1 132 ? 28.553 -2.222 -27.178 1.00 94.06 132 VAL A N 1
ATOM 1089 C CA . VAL A 1 132 ? 27.135 -2.526 -27.431 1.00 94.06 132 VAL A CA 1
ATOM 1090 C C . VAL A 1 132 ? 26.711 -3.793 -26.696 1.00 94.06 132 VAL A C 1
ATOM 1092 O O . VAL A 1 132 ? 27.447 -4.781 -26.664 1.00 94.06 132 VAL A O 1
ATOM 1095 N N . ILE A 1 133 ? 25.515 -3.763 -26.112 1.00 91.88 133 ILE A N 1
ATOM 1096 C CA . ILE A 1 133 ? 24.839 -4.920 -25.526 1.00 91.88 133 ILE A CA 1
ATOM 1097 C C . ILE A 1 133 ? 23.697 -5.327 -26.460 1.00 91.88 133 ILE A C 1
ATOM 1099 O O . ILE A 1 133 ? 22.863 -4.502 -26.822 1.00 91.88 133 ILE A O 1
ATOM 1103 N N . LEU A 1 134 ? 23.663 -6.598 -26.845 1.00 92.88 134 LEU A N 1
ATOM 1104 C CA . LEU A 1 134 ? 22.571 -7.203 -27.599 1.00 92.88 134 LEU A CA 1
ATOM 1105 C C . LEU A 1 134 ? 21.800 -8.136 -26.675 1.00 92.88 134 LEU A C 1
ATOM 1107 O O . LEU A 1 134 ? 22.385 -9.071 -26.129 1.00 92.88 134 LEU A O 1
ATOM 1111 N N . ILE A 1 135 ? 20.512 -7.873 -26.502 1.00 90.00 135 ILE A N 1
ATOM 1112 C CA . ILE A 1 135 ? 19.570 -8.754 -25.819 1.00 90.00 135 ILE A CA 1
ATOM 1113 C C . ILE A 1 135 ? 18.911 -9.593 -26.911 1.00 90.00 135 ILE A C 1
ATOM 1115 O O . ILE A 1 135 ? 18.367 -9.041 -27.861 1.00 90.00 135 ILE A O 1
ATOM 1119 N N . LEU A 1 136 ? 19.038 -10.913 -26.819 1.00 92.50 136 LEU A N 1
ATOM 1120 C CA . LEU A 1 136 ? 18.496 -11.844 -27.803 1.00 92.50 136 LEU A CA 1
ATOM 1121 C C . LEU A 1 136 ? 17.277 -12.569 -27.244 1.00 92.50 136 LEU A C 1
ATOM 1123 O O . LEU A 1 136 ? 17.300 -13.043 -26.098 1.00 92.50 136 LEU A O 1
ATOM 1127 N N . HIS A 1 137 ? 16.261 -12.682 -28.095 1.00 90.00 137 HIS A N 1
ATOM 1128 C CA . HIS A 1 137 ? 15.003 -13.353 -27.810 1.00 90.00 137 HIS A CA 1
ATOM 1129 C C . HIS A 1 137 ? 14.532 -14.155 -29.032 1.00 90.00 137 HIS A C 1
ATOM 1131 O O . HIS A 1 137 ? 14.583 -13.680 -30.168 1.00 90.00 137 HIS A O 1
ATOM 1137 N N . GLN A 1 138 ? 14.112 -15.397 -28.807 1.00 91.12 138 GLN A N 1
ATOM 1138 C CA . GLN A 1 138 ? 13.535 -16.285 -29.803 1.00 91.12 138 GLN A CA 1
ATOM 1139 C C . GLN A 1 138 ? 12.051 -15.942 -29.986 1.00 91.12 138 GLN A C 1
ATOM 1141 O O . GLN A 1 138 ? 11.183 -16.412 -29.259 1.00 91.12 138 GLN A O 1
ATOM 1146 N N . GLU A 1 139 ? 11.756 -15.155 -31.012 1.00 87.25 139 GLU A N 1
ATOM 1147 C CA . GLU A 1 139 ? 10.425 -14.587 -31.256 1.00 87.25 139 GLU A CA 1
ATOM 1148 C C . GLU A 1 139 ? 9.456 -15.573 -31.936 1.00 87.25 139 GLU A C 1
ATOM 1150 O O . GLU A 1 139 ? 8.235 -15.402 -31.908 1.00 87.25 139 GLU A O 1
ATOM 1155 N N . TYR A 1 140 ? 9.989 -16.614 -32.580 1.00 85.56 140 TYR A N 1
ATOM 1156 C CA . TYR A 1 140 ? 9.188 -17.622 -33.271 1.00 85.56 140 TYR A CA 1
ATOM 1157 C C . TYR A 1 140 ? 9.870 -18.986 -33.287 1.00 85.56 140 TYR A C 1
ATOM 1159 O O . TYR A 1 140 ? 11.090 -19.069 -33.175 1.00 85.56 140 TYR A O 1
ATOM 1167 N N . GLU A 1 141 ? 9.106 -20.058 -33.491 1.00 87.12 141 GLU A N 1
ATOM 1168 C CA . GLU A 1 141 ? 9.651 -21.417 -33.548 1.00 87.12 141 GLU A CA 1
ATOM 1169 C C . GLU A 1 141 ? 10.754 -21.545 -34.621 1.00 87.12 141 GLU A C 1
ATOM 1171 O O . GLU A 1 141 ? 10.577 -21.042 -35.743 1.00 87.12 141 GLU A O 1
ATOM 1176 N N . PRO A 1 142 ? 11.893 -22.205 -34.322 1.00 88.12 142 PRO A N 1
ATOM 1177 C CA . PRO A 1 142 ? 12.946 -22.478 -35.301 1.00 88.12 142 PRO A CA 1
ATOM 1178 C C . PRO A 1 142 ? 12.408 -23.089 -36.603 1.00 88.12 142 PRO A C 1
ATOM 1180 O O . PRO A 1 142 ? 11.358 -23.738 -36.619 1.00 88.12 142 PRO A O 1
ATOM 1183 N N . ASN A 1 143 ? 13.109 -22.904 -37.726 1.00 85.44 143 ASN A N 1
ATOM 1184 C CA . ASN A 1 143 ? 12.764 -23.680 -38.922 1.00 85.44 143 ASN A CA 1
ATOM 1185 C C . ASN A 1 143 ? 12.925 -25.186 -38.647 1.00 85.44 143 ASN A C 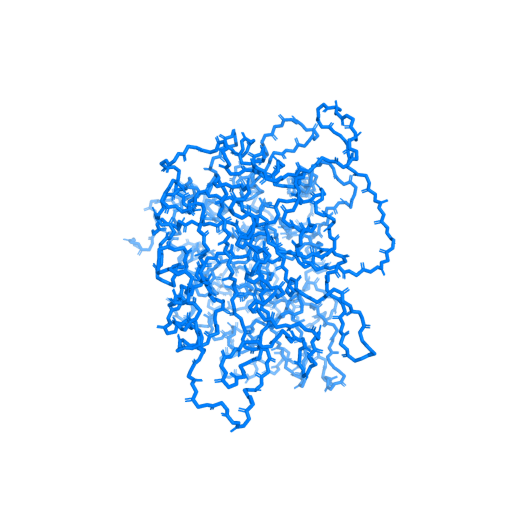1
ATOM 1187 O O . ASN A 1 143 ? 13.789 -25.605 -37.879 1.00 85.44 143 ASN A O 1
ATOM 1191 N N . SER A 1 144 ? 12.111 -26.013 -39.306 1.00 85.56 144 SER A N 1
ATOM 1192 C CA . SER A 1 144 ? 12.104 -27.469 -39.103 1.00 85.56 144 SER A CA 1
ATOM 1193 C C . SER A 1 144 ? 13.420 -28.161 -39.475 1.00 85.56 144 SER A C 1
ATOM 1195 O O . SER A 1 144 ? 13.645 -29.297 -39.075 1.00 85.56 144 SER A O 1
ATOM 1197 N N . ASP A 1 145 ? 14.268 -27.506 -40.266 1.00 83.94 145 ASP A N 1
ATOM 1198 C CA . ASP A 1 145 ? 15.583 -27.983 -40.694 1.00 83.94 145 ASP A CA 1
ATOM 1199 C C . ASP A 1 145 ? 16.733 -27.496 -39.789 1.00 83.94 145 ASP A C 1
ATOM 1201 O O . ASP A 1 145 ? 17.897 -27.801 -40.049 1.00 83.94 145 ASP A O 1
ATOM 1205 N N . VAL A 1 146 ? 16.434 -26.750 -38.718 1.00 87.06 146 VAL A N 1
ATOM 1206 C CA . VAL A 1 146 ? 17.435 -26.302 -37.744 1.00 87.06 146 VAL A CA 1
ATOM 1207 C C . VAL A 1 146 ? 17.880 -27.475 -36.882 1.00 87.06 146 VAL A C 1
ATOM 1209 O O . VAL A 1 146 ? 17.123 -27.995 -36.067 1.00 87.06 146 VAL A O 1
ATOM 1212 N N . THR A 1 147 ? 19.146 -27.859 -37.021 1.00 84.56 147 THR A N 1
ATOM 1213 C CA . THR A 1 147 ? 19.777 -28.907 -36.203 1.00 84.56 147 THR A CA 1
ATOM 1214 C C . THR A 1 147 ? 20.721 -28.351 -35.135 1.00 84.56 147 THR A C 1
ATOM 1216 O O . THR A 1 147 ? 21.247 -29.115 -34.329 1.00 84.56 147 THR A O 1
ATOM 1219 N N . MET A 1 148 ? 20.983 -27.040 -35.150 1.00 87.81 148 MET A N 1
ATOM 1220 C CA . MET A 1 148 ? 21.879 -26.357 -34.215 1.00 87.81 148 MET A CA 1
ATOM 1221 C C . MET A 1 148 ? 21.087 -25.628 -33.131 1.00 87.81 148 MET A C 1
ATOM 1223 O O . MET A 1 148 ? 20.068 -25.005 -33.415 1.00 87.81 148 MET A O 1
ATOM 1227 N N . THR A 1 149 ? 21.586 -25.637 -31.896 1.00 91.38 149 THR A N 1
ATOM 1228 C CA . THR A 1 149 ? 21.036 -24.783 -30.835 1.00 91.38 149 THR A CA 1
ATOM 1229 C C . THR A 1 149 ? 21.386 -23.315 -31.084 1.00 91.38 149 THR A C 1
ATOM 1231 O O . THR A 1 149 ? 22.394 -22.999 -31.726 1.00 91.38 149 THR A O 1
ATOM 1234 N N . ASN A 1 150 ? 20.613 -22.395 -30.505 1.00 92.12 150 ASN A N 1
ATOM 1235 C CA . ASN A 1 150 ? 20.896 -20.956 -30.563 1.00 92.12 150 ASN A CA 1
ATOM 1236 C C . ASN A 1 150 ? 22.324 -20.625 -30.097 1.00 92.12 150 ASN A C 1
ATOM 1238 O O . ASN A 1 150 ? 23.023 -19.816 -30.710 1.00 92.12 150 ASN A O 1
ATOM 1242 N N . CYS A 1 151 ? 22.805 -21.317 -29.065 1.00 90.94 151 CYS A N 1
ATOM 1243 C CA . CYS A 1 151 ? 24.169 -21.179 -28.571 1.00 90.94 151 CYS A CA 1
ATOM 1244 C C . CYS A 1 151 ? 25.234 -21.645 -29.572 1.00 90.94 151 CYS A C 1
ATOM 1246 O O . CYS A 1 151 ? 26.277 -21.002 -29.695 1.00 90.94 151 CYS A O 1
ATOM 1248 N N . GLN A 1 152 ? 24.980 -22.719 -30.325 1.00 91.25 152 GLN A N 1
ATOM 1249 C CA . GLN A 1 152 ? 25.887 -23.168 -31.385 1.00 91.25 152 GLN A CA 1
ATOM 1250 C C . GLN A 1 152 ? 25.930 -22.172 -32.553 1.00 91.25 152 GLN A C 1
ATOM 1252 O O . GLN A 1 152 ? 27.006 -21.916 -33.094 1.00 91.25 152 GLN A O 1
ATOM 1257 N N . ILE A 1 153 ? 24.794 -21.563 -32.906 1.00 90.81 153 ILE A N 1
ATOM 1258 C CA . ILE A 1 153 ? 24.729 -20.506 -33.928 1.00 90.81 153 ILE A CA 1
ATOM 1259 C C . ILE A 1 153 ? 25.510 -19.261 -33.463 1.00 90.81 153 ILE A C 1
ATOM 1261 O O . ILE A 1 153 ? 26.304 -18.704 -34.222 1.00 90.81 153 ILE A O 1
ATOM 1265 N N . LEU A 1 154 ? 25.369 -18.846 -32.198 1.00 89.38 154 LEU A N 1
ATOM 1266 C CA . LEU A 1 154 ? 26.158 -17.743 -31.630 1.00 89.38 154 LEU A CA 1
ATOM 1267 C C . LEU A 1 154 ? 27.659 -18.041 -31.585 1.00 89.38 154 LEU A C 1
ATOM 1269 O O . LEU A 1 154 ? 28.470 -17.154 -31.862 1.00 89.38 154 LEU A O 1
ATOM 1273 N N . GLU A 1 155 ? 28.048 -19.276 -31.266 1.00 87.81 155 GLU A N 1
ATOM 1274 C CA . GLU A 1 155 ? 29.453 -19.683 -31.307 1.00 87.81 155 GLU A CA 1
ATOM 1275 C C . GLU A 1 155 ? 30.002 -19.654 -32.738 1.00 87.81 155 GLU A C 1
ATOM 1277 O O . GLU A 1 155 ? 31.146 -19.237 -32.935 1.00 87.81 155 GLU A O 1
ATOM 1282 N N . ALA A 1 156 ? 29.188 -20.005 -33.740 1.00 86.25 156 ALA A N 1
ATOM 1283 C CA . ALA A 1 156 ? 29.560 -19.874 -35.145 1.00 86.25 156 ALA A CA 1
ATOM 1284 C C . ALA A 1 156 ? 29.856 -18.406 -35.501 1.00 86.25 156 ALA A C 1
ATOM 1286 O O . ALA A 1 156 ? 30.962 -18.118 -35.964 1.00 86.25 156 ALA A O 1
ATOM 1287 N N . TYR A 1 157 ? 28.970 -17.460 -35.158 1.00 83.62 157 TYR A N 1
ATOM 1288 C CA . TYR A 1 157 ? 29.251 -16.023 -35.313 1.00 83.62 157 TYR A CA 1
ATOM 1289 C C . TYR A 1 157 ? 30.528 -15.595 -34.579 1.00 83.62 157 TYR A C 1
ATOM 1291 O O . TYR A 1 157 ? 31.362 -14.873 -35.126 1.00 83.62 157 TYR A O 1
ATOM 1299 N N . ARG A 1 158 ? 30.731 -16.074 -33.348 1.00 84.31 158 ARG A N 1
ATOM 1300 C CA . ARG A 1 158 ? 31.928 -15.766 -32.556 1.00 84.31 158 ARG A CA 1
ATOM 1301 C C . ARG A 1 158 ? 33.213 -16.294 -33.205 1.00 84.31 158 ARG A C 1
ATOM 1303 O O . ARG A 1 158 ? 34.264 -15.657 -33.092 1.00 84.31 158 ARG A O 1
ATOM 1310 N N . SER A 1 159 ? 33.138 -17.437 -33.883 1.00 81.50 159 SER A N 1
ATOM 1311 C CA . SER A 1 159 ? 34.270 -18.068 -34.566 1.00 81.50 159 SER A CA 1
ATOM 1312 C C . SER A 1 159 ? 34.680 -17.343 -35.852 1.00 81.50 159 SER A C 1
ATOM 1314 O O . SER A 1 159 ? 35.872 -17.259 -36.132 1.00 81.50 159 SER A O 1
ATOM 1316 N N . THR A 1 160 ? 33.728 -16.756 -36.586 1.00 73.00 160 THR A N 1
ATOM 1317 C CA . THR A 1 160 ? 33.985 -16.074 -37.866 1.00 73.00 160 THR A CA 1
ATOM 1318 C C . THR A 1 160 ? 34.686 -14.724 -37.699 1.00 73.00 160 THR A C 1
ATOM 1320 O O . THR A 1 160 ? 35.455 -14.322 -38.565 1.00 73.00 160 THR A O 1
ATOM 1323 N N . VAL A 1 161 ? 34.440 -14.020 -36.591 1.00 63.59 161 VAL A N 1
ATOM 1324 C CA . VAL A 1 161 ? 34.798 -12.591 -36.449 1.00 63.59 161 VAL A CA 1
ATOM 1325 C C . VAL A 1 161 ? 35.817 -12.336 -35.328 1.00 63.59 161 VAL A C 1
ATOM 1327 O O . VAL A 1 161 ? 36.446 -11.283 -35.248 1.00 63.59 161 VAL A O 1
ATOM 1330 N N . GLY A 1 162 ? 36.031 -13.334 -34.465 1.00 63.88 162 GLY A N 1
ATOM 1331 C CA . GLY A 1 162 ? 37.032 -13.319 -33.404 1.00 63.88 162 GLY A CA 1
ATOM 1332 C C . GLY A 1 162 ? 36.415 -13.342 -32.006 1.00 63.88 162 GLY A C 1
ATOM 1333 O O . GLY A 1 162 ? 35.696 -12.431 -31.588 1.00 63.88 162 GLY A O 1
ATOM 1334 N N . ARG A 1 163 ? 36.794 -14.360 -31.222 1.00 60.91 163 ARG A N 1
ATOM 1335 C CA . ARG A 1 163 ? 36.276 -14.647 -29.867 1.00 60.91 163 ARG A CA 1
ATOM 1336 C C . ARG A 1 163 ? 36.427 -13.519 -28.841 1.00 60.91 163 ARG A C 1
ATOM 1338 O O . ARG A 1 163 ? 35.809 -13.578 -27.783 1.00 60.91 163 ARG A O 1
ATOM 1345 N N . TYR A 1 164 ? 37.251 -12.514 -29.126 1.00 59.88 164 TYR A N 1
ATOM 1346 C CA . TYR A 1 164 ? 37.504 -11.388 -28.226 1.00 59.88 164 TYR A CA 1
ATOM 1347 C C . TYR A 1 164 ? 36.542 -10.204 -28.444 1.00 59.88 164 TYR A C 1
ATOM 1349 O O . TYR A 1 164 ? 36.350 -9.398 -27.528 1.00 59.88 164 TYR A O 1
ATOM 1357 N N . ARG A 1 165 ? 35.917 -10.108 -29.630 1.00 74.62 165 ARG A N 1
ATOM 1358 C CA . ARG A 1 165 ? 34.959 -9.045 -29.980 1.00 74.62 165 ARG A CA 1
ATOM 1359 C C . ARG A 1 165 ? 33.545 -9.349 -29.494 1.00 74.62 165 ARG A C 1
ATOM 1361 O O . ARG A 1 165 ? 32.888 -8.445 -28.989 1.00 74.62 165 ARG A O 1
ATOM 1368 N N . ILE A 1 166 ? 33.111 -10.610 -29.550 1.00 82.81 166 ILE A N 1
ATOM 1369 C CA . ILE A 1 166 ? 31.828 -11.061 -28.990 1.00 82.81 166 ILE A CA 1
ATOM 1370 C C . ILE A 1 166 ? 32.085 -11.819 -27.689 1.00 82.81 166 ILE A C 1
ATOM 1372 O O . ILE A 1 166 ? 32.690 -12.893 -27.702 1.00 82.81 166 ILE A O 1
ATOM 1376 N N . LYS A 1 167 ? 31.589 -11.297 -26.564 1.00 83.06 167 LYS A N 1
ATOM 1377 C CA . LYS A 1 167 ? 31.542 -12.057 -25.306 1.00 83.06 167 LYS A CA 1
ATOM 1378 C C . LYS A 1 167 ? 30.119 -12.506 -25.010 1.00 83.06 167 LYS A C 1
ATOM 1380 O O . LYS A 1 167 ? 29.226 -11.675 -24.865 1.00 83.06 167 LYS A O 1
ATOM 1385 N N . LEU A 1 168 ? 29.968 -13.819 -24.862 1.00 83.62 168 LEU A N 1
ATOM 1386 C CA . LEU A 1 168 ? 28.733 -14.461 -24.416 1.00 83.62 168 LEU A CA 1
ATOM 1387 C C . LEU A 1 168 ? 28.665 -14.526 -22.879 1.00 83.62 168 LEU A C 1
ATOM 1389 O O . LEU A 1 168 ? 27.626 -14.265 -22.292 1.00 83.62 168 LEU A O 1
ATOM 1393 N N . ASN A 1 169 ? 29.813 -14.745 -22.225 1.00 82.00 169 ASN A N 1
ATOM 1394 C CA . ASN A 1 169 ? 29.948 -14.737 -20.769 1.00 82.00 169 ASN A CA 1
ATOM 1395 C C . ASN A 1 169 ? 30.735 -13.495 -20.308 1.00 82.00 169 ASN A C 1
ATOM 1397 O O . ASN A 1 169 ? 31.933 -13.357 -20.589 1.00 82.00 169 ASN A O 1
ATOM 1401 N N . TRP A 1 170 ? 30.046 -12.567 -19.650 1.00 86.88 170 TRP A N 1
ATOM 1402 C CA . TRP A 1 170 ? 30.577 -11.298 -19.149 1.00 86.88 170 TRP A CA 1
ATOM 1403 C C . TRP A 1 170 ? 29.921 -10.944 -17.808 1.00 86.88 170 TRP A C 1
ATOM 1405 O O . TRP A 1 170 ? 28.951 -11.576 -17.400 1.00 86.88 170 TRP A O 1
ATOM 1415 N N . SER A 1 171 ? 30.458 -9.956 -17.089 1.00 81.31 171 SER A N 1
ATOM 1416 C CA . SER A 1 171 ? 29.928 -9.557 -15.781 1.00 81.31 171 SER A CA 1
ATOM 1417 C C . SER A 1 171 ? 29.598 -8.072 -15.727 1.00 81.31 171 SER A C 1
ATOM 1419 O O . SER A 1 171 ? 30.328 -7.241 -16.256 1.00 81.31 171 SER A O 1
ATOM 1421 N N . LEU A 1 172 ? 28.566 -7.699 -14.967 1.00 73.44 172 LEU A N 1
ATOM 1422 C CA . LEU A 1 172 ? 28.292 -6.292 -14.644 1.00 73.44 172 LEU A CA 1
ATOM 1423 C C . LEU A 1 172 ? 29.412 -5.631 -13.823 1.00 73.44 172 LEU A C 1
ATOM 1425 O O . LEU A 1 172 ? 29.469 -4.406 -13.710 1.00 73.44 172 LEU A O 1
ATOM 1429 N N . LYS A 1 173 ? 30.293 -6.435 -13.218 1.00 77.94 173 LYS A N 1
ATOM 1430 C CA . LYS A 1 173 ? 31.495 -5.956 -12.527 1.00 77.94 173 LYS A CA 1
ATOM 1431 C C . LYS A 1 173 ? 32.640 -5.633 -13.489 1.00 77.94 173 LYS A C 1
ATOM 1433 O O . LYS A 1 173 ? 33.591 -4.986 -13.048 1.00 77.94 173 LYS A O 1
ATOM 1438 N N . ASP A 1 174 ? 32.548 -6.061 -14.750 1.00 86.69 174 ASP A N 1
ATOM 1439 C CA . ASP A 1 174 ? 33.525 -5.714 -15.777 1.00 86.69 174 ASP A CA 1
ATOM 1440 C C . ASP A 1 174 ? 33.535 -4.190 -15.972 1.00 86.69 174 ASP A C 1
ATOM 1442 O O . ASP A 1 174 ? 32.529 -3.501 -15.761 1.00 86.69 174 ASP A O 1
ATOM 1446 N N . THR A 1 175 ? 34.686 -3.646 -16.350 1.00 89.38 175 THR A N 1
ATOM 1447 C CA . THR A 1 175 ? 34.870 -2.199 -16.486 1.00 89.38 175 THR A CA 1
ATOM 1448 C C . THR A 1 175 ? 34.611 -1.717 -17.909 1.00 89.38 175 THR A C 1
ATOM 1450 O O . THR A 1 175 ? 34.697 -2.492 -18.862 1.00 89.38 175 THR A O 1
ATOM 1453 N N . VAL A 1 176 ? 34.319 -0.430 -18.092 1.00 86.38 176 VAL A N 1
ATOM 1454 C CA . VAL A 1 176 ? 34.154 0.194 -19.411 1.00 86.38 176 VAL A CA 1
ATOM 1455 C C . VAL A 1 176 ? 35.360 -0.122 -20.293 1.00 86.38 176 VAL A C 1
ATOM 1457 O O . VAL A 1 176 ? 35.173 -0.659 -21.381 1.00 86.38 176 VAL A O 1
ATOM 1460 N N . GLY A 1 177 ? 36.587 0.072 -19.794 1.00 91.44 177 GLY A N 1
ATOM 1461 C CA . GLY A 1 177 ? 37.820 -0.202 -20.542 1.00 91.44 177 GLY A CA 1
ATOM 1462 C C . GLY A 1 177 ? 37.950 -1.658 -21.004 1.00 91.44 177 GLY A C 1
ATOM 1463 O O . GLY A 1 177 ? 38.371 -1.924 -22.127 1.00 91.44 177 GLY A O 1
ATOM 1464 N N . GLN A 1 178 ? 37.500 -2.627 -20.198 1.00 91.50 178 GLN A N 1
ATOM 1465 C CA . GLN A 1 178 ? 37.484 -4.043 -20.592 1.00 91.50 178 GLN A CA 1
ATOM 1466 C C . GLN A 1 178 ? 36.485 -4.343 -21.721 1.00 91.50 178 GLN A C 1
ATOM 1468 O O . GLN A 1 178 ? 36.605 -5.376 -22.395 1.00 91.50 178 GLN A O 1
ATOM 1473 N N . ASN A 1 179 ? 35.492 -3.475 -21.920 1.00 92.06 179 ASN A N 1
ATOM 1474 C CA . ASN A 1 179 ? 34.359 -3.687 -22.812 1.00 92.06 179 ASN A CA 1
ATOM 1475 C C . ASN A 1 179 ? 34.351 -2.809 -24.070 1.00 92.06 179 ASN A C 1
ATOM 1477 O O . ASN A 1 179 ? 33.611 -3.140 -24.993 1.00 92.06 179 ASN A O 1
ATOM 1481 N N . ARG A 1 180 ? 35.201 -1.781 -24.146 1.00 93.31 180 ARG A N 1
ATOM 1482 C CA . ARG A 1 180 ? 35.381 -0.937 -25.338 1.00 93.31 180 ARG A CA 1
ATOM 1483 C C . ARG A 1 180 ? 35.686 -1.745 -26.603 1.00 93.31 180 ARG A C 1
ATOM 1485 O O . ARG A 1 180 ? 36.451 -2.712 -26.553 1.00 93.31 180 ARG A O 1
ATOM 1492 N N . GLY A 1 181 ? 35.077 -1.345 -27.716 1.00 91.81 181 GLY A N 1
ATOM 1493 C CA . GLY A 1 181 ? 35.186 -1.958 -29.039 1.00 91.81 181 GLY A CA 1
ATOM 1494 C C . GLY A 1 181 ? 34.568 -3.355 -29.139 1.00 91.81 181 GLY A C 1
ATOM 1495 O O . GLY A 1 181 ? 34.948 -4.127 -30.021 1.00 91.81 181 GLY A O 1
ATOM 1496 N N . LYS A 1 182 ? 33.688 -3.745 -28.205 1.00 92.19 182 LYS A N 1
ATOM 1497 C CA . LYS A 1 182 ? 33.180 -5.121 -28.116 1.00 92.19 182 LYS A CA 1
ATOM 1498 C C . LYS A 1 182 ? 31.658 -5.194 -27.957 1.00 92.19 182 LYS A C 1
ATOM 1500 O O . LYS A 1 182 ? 31.019 -4.292 -27.419 1.00 92.19 182 LYS A O 1
ATOM 1505 N N . ILE A 1 183 ? 31.109 -6.336 -28.374 1.00 92.81 183 ILE A N 1
ATOM 1506 C CA . ILE A 1 183 ? 29.688 -6.691 -28.304 1.00 92.81 183 ILE A CA 1
ATOM 1507 C C . ILE A 1 183 ? 29.468 -7.668 -27.146 1.00 92.81 183 ILE A C 1
ATOM 1509 O O . ILE A 1 183 ? 30.244 -8.613 -26.935 1.00 92.81 183 ILE A O 1
ATOM 1513 N N . ARG A 1 184 ? 28.424 -7.433 -26.358 1.00 91.56 184 ARG A N 1
ATOM 1514 C CA . ARG A 1 184 ? 28.023 -8.259 -25.218 1.00 91.56 184 ARG A CA 1
ATOM 1515 C C . ARG A 1 184 ? 26.671 -8.881 -25.492 1.00 91.56 184 ARG A C 1
ATOM 1517 O O . ARG A 1 184 ? 25.705 -8.156 -25.671 1.00 91.56 184 ARG A O 1
ATOM 1524 N N . MET A 1 185 ? 26.624 -10.208 -25.535 1.00 91.31 185 MET A N 1
ATOM 1525 C CA . MET A 1 185 ? 25.371 -10.930 -25.742 1.00 91.31 185 MET A CA 1
ATOM 1526 C C . MET A 1 185 ? 24.703 -11.189 -24.397 1.00 91.31 185 MET A C 1
ATOM 1528 O O . MET A 1 185 ? 25.359 -11.604 -23.438 1.00 91.31 185 MET A O 1
ATOM 1532 N N . ALA A 1 186 ? 23.408 -10.945 -24.339 1.00 89.06 186 ALA A N 1
ATOM 1533 C CA . ALA A 1 186 ? 22.567 -11.124 -23.175 1.00 89.06 186 ALA A CA 1
ATOM 1534 C C . ALA A 1 186 ? 21.224 -11.717 -23.589 1.00 89.06 186 ALA A C 1
ATOM 1536 O O . ALA A 1 186 ? 20.868 -11.724 -24.766 1.00 89.06 186 ALA A O 1
ATOM 1537 N N . THR A 1 187 ? 20.458 -12.149 -22.601 1.00 85.81 187 THR A N 1
ATOM 1538 C CA . THR A 1 187 ? 19.052 -12.497 -22.776 1.00 85.81 187 THR A CA 1
ATOM 1539 C C . THR A 1 187 ? 18.235 -12.034 -21.579 1.00 85.81 187 THR A C 1
ATOM 1541 O O . THR A 1 187 ? 18.765 -11.905 -20.476 1.00 85.81 187 THR A O 1
ATOM 1544 N N . ASN A 1 188 ? 16.946 -11.784 -21.778 1.00 78.56 188 ASN A N 1
ATOM 1545 C CA . ASN A 1 188 ? 16.020 -11.429 -20.712 1.00 78.56 188 ASN A CA 1
ATOM 1546 C C . ASN A 1 188 ? 15.009 -12.561 -20.500 1.00 78.56 188 ASN A C 1
ATOM 1548 O O . ASN A 1 188 ? 13.915 -12.536 -21.053 1.00 78.56 188 ASN A O 1
ATOM 1552 N N . GLY A 1 189 ? 15.395 -13.569 -19.717 1.00 72.88 189 GLY A N 1
ATOM 1553 C CA . GLY A 1 189 ? 14.489 -14.662 -19.361 1.00 72.88 189 GLY A CA 1
ATOM 1554 C C . GLY A 1 189 ? 14.185 -15.668 -20.476 1.00 72.88 189 GLY A C 1
ATOM 1555 O O . GLY A 1 189 ? 13.372 -16.559 -20.243 1.00 72.88 189 GLY A O 1
ATOM 1556 N N . ASP A 1 190 ? 14.831 -15.587 -21.647 1.00 82.56 190 ASP A N 1
ATOM 1557 C CA . ASP A 1 190 ? 14.666 -16.596 -22.698 1.00 82.56 190 ASP A CA 1
ATOM 1558 C C . ASP A 1 190 ? 15.544 -17.825 -22.396 1.00 82.56 190 ASP A C 1
ATOM 1560 O O . ASP A 1 190 ? 16.783 -17.722 -22.365 1.00 82.56 190 ASP A O 1
ATOM 1564 N N . PRO A 1 191 ? 14.947 -19.009 -22.174 1.00 84.94 191 PRO A N 1
ATOM 1565 C CA . PRO A 1 191 ? 15.701 -20.216 -21.861 1.00 84.94 191 PRO A CA 1
ATOM 1566 C C . PRO A 1 191 ? 16.609 -20.671 -23.013 1.00 84.94 191 PRO A C 1
ATOM 1568 O O . PRO A 1 191 ? 17.661 -21.247 -22.752 1.00 84.94 191 PRO A O 1
ATOM 1571 N N . THR A 1 192 ? 16.270 -20.369 -24.270 1.00 88.31 192 THR A N 1
ATOM 1572 C CA . THR A 1 192 ? 17.033 -20.803 -25.454 1.00 88.31 192 THR A CA 1
ATOM 1573 C C . THR A 1 192 ? 18.395 -20.114 -25.581 1.00 88.31 192 THR A C 1
ATOM 1575 O O . THR A 1 192 ? 19.311 -20.657 -26.200 1.00 88.31 192 THR A O 1
ATOM 1578 N N . PHE A 1 193 ? 18.549 -18.934 -24.970 1.00 89.31 193 PHE A N 1
ATOM 1579 C CA . PHE A 1 193 ? 19.800 -18.170 -24.930 1.00 89.31 193 PHE A CA 1
ATOM 1580 C C . PHE A 1 193 ? 20.462 -18.160 -23.546 1.00 89.31 193 PHE A C 1
ATOM 1582 O O . PHE A 1 193 ? 21.658 -17.857 -23.441 1.00 89.31 193 PHE A O 1
ATOM 1589 N N . SER A 1 194 ? 19.720 -18.493 -22.485 1.00 84.44 194 SER A N 1
ATOM 1590 C CA . SER A 1 194 ? 20.207 -18.457 -21.096 1.00 84.44 194 SER A CA 1
ATOM 1591 C C . SER A 1 194 ? 21.350 -19.442 -20.828 1.00 84.44 194 SER A C 1
ATOM 1593 O O . SER A 1 194 ? 22.127 -19.236 -19.901 1.00 84.44 194 SER A O 1
ATOM 1595 N N . GLU A 1 195 ? 21.499 -20.489 -21.645 1.00 83.50 195 GLU A N 1
ATOM 1596 C CA . GLU A 1 195 ? 22.575 -21.479 -21.497 1.00 83.50 195 GLU A CA 1
ATOM 1597 C C . GLU A 1 195 ? 23.967 -20.942 -21.868 1.00 83.50 195 GLU A C 1
ATOM 1599 O O . GLU A 1 195 ? 24.981 -21.475 -21.416 1.00 83.50 195 GLU A O 1
ATOM 1604 N N . CYS A 1 196 ? 24.044 -19.895 -22.694 1.00 86.69 196 CYS A N 1
ATOM 1605 C CA . CYS A 1 196 ? 25.317 -19.379 -23.200 1.00 86.69 196 CYS A CA 1
ATOM 1606 C C . CYS A 1 196 ? 25.499 -17.871 -23.056 1.00 86.69 196 CYS A C 1
ATOM 1608 O O . CYS A 1 196 ? 26.631 -17.405 -23.189 1.00 86.69 196 CYS A O 1
ATOM 1610 N N . THR A 1 197 ? 24.441 -17.109 -22.784 1.00 88.31 197 THR A N 1
ATOM 1611 C CA . THR A 1 197 ? 24.504 -15.652 -22.612 1.00 88.31 197 THR A CA 1
ATOM 1612 C C . THR A 1 197 ? 24.200 -15.240 -21.175 1.00 88.31 197 THR A C 1
ATOM 1614 O O . THR A 1 197 ? 23.661 -16.013 -20.386 1.00 88.31 197 THR A O 1
ATOM 1617 N N . VAL A 1 198 ? 24.556 -14.008 -20.813 1.00 83.62 198 VAL A N 1
ATOM 1618 C CA . VAL A 1 198 ? 24.203 -13.455 -19.500 1.00 83.62 198 VAL A CA 1
ATOM 1619 C C . VAL A 1 198 ? 22.698 -13.201 -19.450 1.00 83.62 198 VAL A C 1
ATOM 1621 O O . VAL A 1 198 ? 22.188 -12.385 -20.218 1.00 83.62 198 VAL A O 1
ATOM 1624 N N . ASN A 1 199 ? 21.999 -13.860 -18.525 1.00 78.88 199 ASN A N 1
ATOM 1625 C CA . ASN A 1 199 ? 20.603 -13.554 -18.245 1.00 78.88 199 ASN A CA 1
ATOM 1626 C C . ASN A 1 199 ? 20.515 -12.270 -17.403 1.00 78.88 199 ASN A C 1
ATOM 1628 O O . ASN A 1 199 ? 21.083 -12.182 -16.314 1.00 78.88 199 ASN A O 1
ATOM 1632 N N . ILE A 1 200 ? 19.833 -11.259 -17.935 1.00 69.88 200 ILE A N 1
ATOM 1633 C CA . ILE A 1 200 ? 19.715 -9.930 -17.331 1.00 69.88 200 ILE A CA 1
ATOM 1634 C C . ILE A 1 200 ? 18.368 -9.691 -16.639 1.00 69.88 200 ILE A C 1
ATOM 1636 O O . ILE A 1 200 ? 18.113 -8.570 -16.217 1.00 69.88 200 ILE A O 1
ATOM 1640 N N . GLN A 1 201 ? 17.533 -10.718 -16.457 1.00 59.50 201 GLN A N 1
ATOM 1641 C CA . GLN A 1 201 ? 16.242 -10.626 -15.758 1.00 59.50 201 GLN A CA 1
ATOM 1642 C C . GLN A 1 201 ? 16.391 -10.170 -14.288 1.00 59.50 201 GLN A C 1
ATOM 1644 O O . GLN A 1 201 ? 15.465 -9.608 -13.706 1.00 59.50 201 GLN A O 1
ATOM 1649 N N . GLU A 1 202 ? 17.579 -10.341 -13.694 1.00 40.00 202 GLU A N 1
ATOM 1650 C CA . GLU A 1 202 ? 17.940 -9.831 -12.358 1.00 40.00 202 GLU A CA 1
ATOM 1651 C C . GLU A 1 202 ? 18.377 -8.348 -12.349 1.00 40.00 202 GLU A C 1
ATOM 1653 O O . GLU A 1 202 ? 18.551 -7.737 -11.289 1.00 40.00 202 GLU A O 1
ATOM 1658 N N . ILE A 1 203 ? 18.560 -7.743 -13.525 1.00 44.97 203 ILE A N 1
ATOM 1659 C CA . ILE A 1 203 ? 18.871 -6.326 -13.702 1.00 44.97 203 ILE A CA 1
ATOM 1660 C C . ILE A 1 203 ? 17.543 -5.598 -13.891 1.00 44.97 203 ILE A C 1
ATOM 1662 O O . ILE A 1 203 ? 16.781 -5.930 -14.791 1.00 44.97 203 ILE A O 1
ATOM 1666 N N . CYS A 1 204 ? 17.241 -4.592 -13.065 1.00 34.53 204 CYS A N 1
ATOM 1667 C CA . CYS A 1 204 ? 16.036 -3.787 -13.275 1.00 34.53 204 CYS A CA 1
ATOM 1668 C C . CYS A 1 204 ? 16.116 -3.048 -14.619 1.00 34.53 204 CYS A C 1
ATOM 1670 O O . CYS A 1 204 ? 16.710 -1.973 -14.708 1.00 34.53 204 CYS A O 1
ATOM 1672 N N . LEU A 1 205 ? 15.490 -3.626 -15.641 1.00 40.44 205 LEU A N 1
ATOM 1673 C CA . LEU A 1 205 ? 15.015 -2.914 -16.814 1.00 40.44 205 LEU A CA 1
ATOM 1674 C C . LEU A 1 205 ? 13.854 -2.037 -16.337 1.00 40.44 205 LEU A C 1
ATOM 1676 O O . LEU A 1 205 ? 12.787 -2.553 -15.998 1.00 40.44 205 LEU A O 1
ATOM 1680 N N . GLU A 1 206 ? 14.059 -0.722 -16.257 1.00 38.44 206 GLU A N 1
ATOM 1681 C CA . GLU A 1 206 ? 12.927 0.195 -16.123 1.00 38.44 206 GLU A CA 1
ATOM 1682 C C . GLU A 1 206 ? 12.210 0.199 -17.479 1.00 38.44 206 GLU A C 1
ATOM 1684 O O . GLU A 1 206 ? 12.570 0.934 -18.398 1.00 38.44 206 GLU A O 1
ATOM 1689 N N . HIS A 1 207 ? 11.223 -0.689 -17.622 1.00 34.66 207 HIS A N 1
ATOM 1690 C CA . HIS A 1 207 ? 10.299 -0.680 -18.749 1.00 34.66 207 HIS A CA 1
ATOM 1691 C C . HIS A 1 207 ? 9.412 0.553 -18.615 1.00 34.66 207 HIS A C 1
ATOM 1693 O O . HIS A 1 207 ? 8.446 0.560 -17.851 1.00 34.66 207 HIS A O 1
ATOM 1699 N N . ASN A 1 208 ? 9.765 1.611 -19.334 1.00 38.03 208 ASN A N 1
ATOM 1700 C CA . ASN A 1 208 ? 8.895 2.756 -19.499 1.00 38.03 208 ASN A CA 1
ATOM 1701 C C . ASN A 1 208 ? 8.129 2.565 -20.813 1.00 38.03 208 ASN A C 1
ATOM 1703 O O . ASN A 1 208 ? 8.653 2.827 -21.886 1.00 38.03 208 ASN A O 1
ATOM 1707 N N . GLU A 1 209 ? 6.893 2.071 -20.736 1.00 35.00 209 GLU A N 1
ATOM 1708 C CA . GLU A 1 209 ? 6.019 1.827 -21.900 1.00 35.00 209 GLU A CA 1
ATOM 1709 C C . GLU A 1 209 ? 5.468 3.131 -22.524 1.00 35.00 209 GLU A C 1
ATOM 1711 O O . GLU A 1 209 ? 4.477 3.111 -23.252 1.00 35.00 209 GLU A O 1
ATOM 1716 N N . SER A 1 210 ? 6.080 4.284 -22.231 1.00 36.16 210 SER A N 1
ATOM 1717 C CA . SER A 1 210 ? 5.661 5.583 -22.757 1.00 36.16 210 SER A CA 1
ATOM 1718 C C . SER A 1 210 ? 6.417 5.943 -24.041 1.00 36.16 210 SER A C 1
ATOM 1720 O O . SER A 1 210 ? 7.614 5.698 -24.178 1.00 36.16 210 SER A O 1
ATOM 1722 N N . MET A 1 211 ? 5.687 6.518 -25.000 1.00 43.19 211 MET A N 1
ATOM 1723 C CA . MET A 1 211 ? 6.204 6.967 -26.297 1.00 43.19 211 MET A CA 1
ATOM 1724 C C . MET A 1 211 ? 7.084 8.203 -26.095 1.00 43.19 211 MET A C 1
ATOM 1726 O O . MET A 1 211 ? 6.572 9.272 -25.763 1.00 43.19 211 MET A O 1
ATOM 1730 N N . VAL A 1 212 ? 8.398 8.063 -26.263 1.00 45.53 212 VAL A N 1
ATOM 1731 C CA . VAL A 1 212 ? 9.364 9.142 -26.020 1.00 45.53 212 VAL A CA 1
ATOM 1732 C C . VAL A 1 212 ? 10.427 9.111 -27.115 1.00 45.53 212 VAL A C 1
ATOM 1734 O O . VAL A 1 212 ? 11.038 8.071 -27.353 1.00 45.53 212 VAL A O 1
ATOM 1737 N N . ASP A 1 213 ? 10.652 10.245 -27.783 1.00 48.16 213 ASP A N 1
ATOM 1738 C CA . ASP A 1 213 ? 11.735 10.370 -28.760 1.00 48.16 213 ASP A CA 1
ATOM 1739 C C . ASP A 1 213 ? 13.109 10.268 -28.073 1.00 48.16 213 ASP A C 1
ATOM 1741 O O . ASP A 1 213 ? 13.294 10.640 -26.911 1.00 48.16 213 ASP A O 1
ATOM 1745 N N . ILE A 1 214 ? 14.092 9.764 -28.809 1.00 46.94 214 ILE A N 1
ATOM 1746 C CA . ILE A 1 214 ? 15.446 9.473 -28.347 1.00 46.94 214 ILE A CA 1
ATOM 1747 C C . ILE A 1 214 ? 16.129 10.711 -27.745 1.00 46.94 214 ILE A C 1
ATOM 1749 O O . ILE A 1 214 ? 16.851 10.595 -26.753 1.00 46.94 214 ILE A O 1
ATOM 1753 N N . GLU A 1 215 ? 15.870 11.907 -28.286 1.00 49.84 215 GLU A N 1
ATOM 1754 C CA . GLU A 1 215 ? 16.409 13.164 -27.753 1.00 49.84 215 GLU A CA 1
ATOM 1755 C C . GLU A 1 215 ? 15.797 13.490 -26.381 1.00 49.84 215 GLU A C 1
ATOM 1757 O O . GLU A 1 215 ? 16.514 13.832 -25.441 1.00 49.84 215 GLU A O 1
ATOM 1762 N N . THR A 1 216 ? 14.494 13.246 -26.214 1.00 45.50 216 THR A N 1
ATOM 1763 C CA . THR A 1 216 ? 13.783 13.422 -24.935 1.00 45.50 216 THR A CA 1
ATOM 1764 C C . THR A 1 216 ? 14.253 12.410 -23.879 1.00 45.50 216 THR A C 1
ATOM 1766 O O . THR A 1 216 ? 14.240 12.689 -22.679 1.00 45.50 216 THR A O 1
ATOM 1769 N N . LEU A 1 217 ? 14.744 11.240 -24.298 1.00 47.31 217 LEU A N 1
ATOM 1770 C CA . LEU A 1 217 ? 15.394 10.262 -23.423 1.00 47.31 217 LEU A CA 1
ATOM 1771 C C . LEU A 1 217 ? 16.809 10.652 -23.017 1.00 47.31 217 LEU A C 1
ATOM 1773 O O . LEU A 1 217 ? 17.194 10.399 -21.877 1.00 47.31 217 LEU A O 1
ATOM 1777 N N . TRP A 1 218 ? 17.579 11.290 -23.896 1.00 45.25 218 TRP A N 1
ATOM 1778 C CA . TRP A 1 218 ? 18.855 11.889 -23.507 1.00 45.25 218 TRP A CA 1
ATOM 1779 C C . TRP A 1 218 ? 18.672 13.004 -22.496 1.00 45.25 218 TRP A C 1
ATOM 1781 O O . TRP A 1 218 ? 19.442 13.076 -21.535 1.00 45.25 218 TRP A O 1
ATOM 1791 N N . ASP A 1 219 ? 17.634 13.814 -22.665 1.00 45.88 219 ASP A N 1
ATOM 1792 C CA . ASP A 1 219 ? 17.233 14.798 -21.670 1.00 45.88 219 ASP A CA 1
ATOM 1793 C C . ASP A 1 219 ? 16.778 14.104 -20.384 1.00 45.88 219 ASP A C 1
ATOM 1795 O O . ASP A 1 219 ? 17.250 14.470 -19.317 1.00 45.88 219 ASP A O 1
ATOM 1799 N N . SER A 1 220 ? 16.025 13.002 -20.469 1.00 41.84 220 SER A N 1
ATOM 1800 C CA . SER A 1 220 ? 15.612 12.196 -19.308 1.00 41.84 220 SER A CA 1
ATOM 1801 C C . SER A 1 220 ? 16.772 11.496 -18.592 1.00 41.84 220 SER A C 1
ATOM 1803 O O . SER A 1 220 ? 16.745 11.380 -17.374 1.00 41.84 220 SER A O 1
ATOM 1805 N N . ILE A 1 221 ? 17.812 11.029 -19.291 1.00 40.31 221 ILE A N 1
ATOM 1806 C CA . ILE A 1 221 ? 19.020 10.442 -18.687 1.00 40.31 221 ILE A CA 1
ATOM 1807 C C . ILE A 1 221 ? 19.893 11.525 -18.081 1.00 40.31 221 ILE A C 1
ATOM 1809 O O . ILE A 1 221 ? 20.423 11.342 -16.987 1.00 40.31 221 ILE A O 1
ATOM 1813 N N . THR A 1 222 ? 20.024 12.658 -18.764 1.00 41.75 222 THR A N 1
ATOM 1814 C CA . THR A 1 222 ? 20.706 13.834 -18.224 1.00 41.75 222 THR A CA 1
ATOM 1815 C C . THR A 1 222 ? 19.968 14.330 -16.981 1.00 41.75 222 THR A C 1
ATOM 1817 O O . THR A 1 222 ? 20.606 14.636 -15.975 1.00 41.75 222 THR A O 1
ATOM 1820 N N . ASP A 1 223 ? 18.639 14.295 -16.990 1.00 36.09 223 ASP A N 1
ATOM 1821 C CA . ASP A 1 223 ? 17.766 14.598 -15.863 1.00 36.09 223 ASP A CA 1
ATOM 1822 C C . ASP A 1 223 ? 17.767 13.499 -14.804 1.00 36.09 223 ASP A C 1
ATOM 1824 O O . ASP A 1 223 ? 17.674 13.835 -13.639 1.00 36.09 223 ASP A O 1
ATOM 1828 N N . LEU A 1 224 ? 17.969 12.218 -15.124 1.00 35.69 224 LEU A N 1
ATOM 1829 C CA . LEU A 1 224 ? 18.151 11.125 -14.156 1.00 35.69 224 LEU A CA 1
ATOM 1830 C C . LEU A 1 224 ? 19.528 11.185 -13.493 1.00 35.69 224 LEU A C 1
ATOM 1832 O O . LEU A 1 224 ? 19.656 10.902 -12.304 1.00 35.69 224 LEU A O 1
ATOM 1836 N N . GLN A 1 225 ? 20.569 11.565 -14.231 1.00 36.59 225 GLN A N 1
ATOM 1837 C CA . GLN A 1 225 ? 21.914 11.795 -13.705 1.00 36.59 225 GLN A CA 1
ATOM 1838 C C . GLN A 1 225 ? 21.955 13.077 -12.859 1.00 36.59 225 GLN A C 1
ATOM 1840 O O . GLN A 1 225 ? 22.539 13.080 -11.774 1.00 36.59 225 GLN A O 1
ATOM 1845 N N . ARG A 1 226 ? 21.257 14.141 -13.280 1.00 34.69 226 ARG A N 1
ATOM 1846 C CA . ARG A 1 226 ? 21.054 15.370 -12.492 1.00 34.69 226 ARG A CA 1
ATOM 1847 C C . ARG A 1 226 ? 20.082 15.172 -11.329 1.00 34.69 226 ARG A C 1
ATOM 1849 O O . ARG A 1 226 ? 20.302 15.759 -10.276 1.00 34.69 226 ARG A O 1
ATOM 1856 N N . ALA A 1 227 ? 19.071 14.316 -11.456 1.00 32.41 227 ALA A N 1
ATOM 1857 C CA . ALA A 1 227 ? 18.177 13.906 -10.377 1.00 32.41 227 ALA A CA 1
ATOM 1858 C C . ALA A 1 227 ? 18.934 13.041 -9.383 1.00 32.41 227 ALA A C 1
ATOM 1860 O O . ALA A 1 227 ? 18.806 13.292 -8.201 1.00 32.41 227 ALA A O 1
ATOM 1861 N N . LYS A 1 228 ? 19.818 12.130 -9.810 1.00 35.75 228 LYS A N 1
ATOM 1862 C CA . LYS A 1 228 ? 20.780 11.462 -8.915 1.00 35.75 228 LYS A CA 1
ATOM 1863 C C . LYS A 1 228 ? 21.657 12.482 -8.171 1.00 35.75 228 LYS A C 1
ATOM 1865 O O . LYS A 1 228 ? 21.836 12.332 -6.967 1.00 35.75 228 LYS A O 1
ATOM 1870 N N . ALA A 1 229 ? 22.120 13.545 -8.837 1.00 36.06 229 ALA A N 1
ATOM 1871 C CA . ALA A 1 229 ? 22.899 14.630 -8.220 1.00 36.06 229 ALA A CA 1
ATOM 1872 C C . ALA A 1 229 ? 22.076 15.617 -7.349 1.00 36.06 229 ALA A C 1
ATOM 1874 O O . ALA A 1 229 ? 22.630 16.279 -6.470 1.00 36.06 229 ALA A O 1
ATOM 1875 N N . CYS A 1 230 ? 20.760 15.736 -7.561 1.00 34.94 230 CYS A N 1
ATOM 1876 C CA . CYS A 1 230 ? 19.834 16.455 -6.674 1.00 34.94 230 CYS A CA 1
ATOM 1877 C C . CYS A 1 230 ? 19.373 15.577 -5.502 1.00 34.94 230 CYS A C 1
ATOM 1879 O O . CYS A 1 230 ? 19.276 16.056 -4.378 1.00 34.94 230 CYS A O 1
ATOM 1881 N N . TRP A 1 231 ? 19.136 14.286 -5.734 1.00 37.62 231 TRP A N 1
ATOM 1882 C CA . TRP A 1 231 ? 18.743 13.295 -4.733 1.00 37.62 231 TRP A CA 1
ATOM 1883 C C . TRP A 1 231 ? 19.863 13.039 -3.735 1.00 37.62 231 TRP A C 1
ATOM 1885 O O . TRP A 1 231 ? 19.565 12.857 -2.562 1.00 37.62 231 TRP A O 1
ATOM 1895 N N . SER A 1 232 ? 21.133 13.123 -4.147 1.00 46.25 232 SER A N 1
ATOM 1896 C CA . SER A 1 232 ? 22.268 13.088 -3.216 1.00 46.25 232 SER A CA 1
ATOM 1897 C C . SER A 1 232 ? 22.314 14.282 -2.251 1.00 46.25 232 SER A C 1
ATOM 1899 O O . SER A 1 232 ? 23.112 14.263 -1.320 1.00 46.25 232 SER A O 1
ATOM 1901 N N . LYS A 1 233 ? 21.498 15.329 -2.465 1.00 51.38 233 LYS A N 1
ATOM 1902 C CA . LYS A 1 233 ? 21.332 16.459 -1.533 1.00 51.38 233 LYS A CA 1
ATOM 1903 C C . LYS A 1 233 ? 20.127 16.303 -0.603 1.00 51.38 233 LYS A C 1
ATOM 1905 O O . LYS A 1 233 ? 20.012 17.073 0.348 1.00 51.38 233 LYS A O 1
ATOM 1910 N N . CYS A 1 234 ? 19.225 15.358 -0.871 1.00 59.03 234 CYS A N 1
ATOM 1911 C CA . CYS A 1 234 ? 18.098 15.091 0.014 1.00 59.03 234 CYS A CA 1
ATOM 1912 C C . CYS A 1 234 ? 18.512 14.145 1.138 1.00 59.03 234 CYS A C 1
ATOM 1914 O O . CYS A 1 234 ? 19.302 13.232 0.889 1.00 59.03 234 CYS A O 1
ATOM 1916 N N . PRO A 1 235 ? 17.993 14.338 2.366 1.00 67.06 235 PRO A N 1
ATOM 1917 C CA . PRO A 1 235 ? 18.224 13.388 3.440 1.00 67.06 235 PRO A CA 1
ATOM 1918 C C . PRO A 1 235 ? 17.795 11.989 2.999 1.00 67.06 235 PRO A C 1
ATOM 1920 O O . PRO A 1 235 ? 16.719 11.813 2.423 1.00 67.06 235 PRO A O 1
ATOM 1923 N N . ASP A 1 236 ? 18.638 10.998 3.265 1.00 72.62 236 ASP A N 1
ATOM 1924 C CA . ASP A 1 236 ? 18.285 9.606 3.026 1.00 72.62 236 ASP A CA 1
ATOM 1925 C C . ASP A 1 236 ? 17.333 9.138 4.128 1.00 72.62 236 ASP A C 1
ATOM 1927 O O . ASP A 1 236 ? 17.746 8.657 5.180 1.00 72.62 236 ASP A O 1
ATOM 1931 N N . TYR A 1 237 ? 16.035 9.343 3.921 1.00 73.69 237 TYR A N 1
ATOM 1932 C CA . TYR A 1 237 ? 15.020 8.879 4.863 1.00 73.69 237 TYR A CA 1
ATOM 1933 C C . TYR A 1 237 ? 14.951 7.351 4.910 1.00 73.69 237 TYR A C 1
ATOM 1935 O O . TYR A 1 237 ? 14.730 6.788 5.978 1.00 73.69 237 TYR A O 1
ATOM 1943 N N . VAL A 1 238 ? 15.194 6.685 3.776 1.00 70.25 238 VAL A N 1
ATOM 1944 C CA . VAL A 1 238 ? 14.993 5.241 3.629 1.00 70.25 238 VAL A CA 1
ATOM 1945 C C . VAL A 1 238 ? 15.988 4.456 4.476 1.00 70.25 238 VAL A C 1
ATOM 1947 O O . VAL A 1 238 ? 15.581 3.549 5.198 1.00 70.25 238 VAL A O 1
ATOM 1950 N N . SER A 1 239 ? 17.277 4.809 4.442 1.00 70.00 239 SER A N 1
ATOM 1951 C CA . SER A 1 239 ? 18.273 4.126 5.284 1.00 70.00 239 SER A CA 1
ATOM 1952 C C . SER A 1 239 ? 18.138 4.438 6.775 1.00 70.00 239 SER A C 1
ATOM 1954 O O . SER A 1 239 ? 18.597 3.650 7.602 1.00 70.00 239 SER A O 1
ATOM 1956 N N . ASN A 1 240 ? 17.489 5.553 7.117 1.00 72.50 240 ASN A N 1
ATOM 1957 C CA . ASN A 1 240 ? 17.279 5.990 8.494 1.00 72.50 240 ASN A CA 1
ATOM 1958 C C . ASN A 1 240 ? 15.995 5.443 9.127 1.00 72.50 240 ASN A C 1
ATOM 1960 O O . ASN A 1 240 ? 15.798 5.628 10.329 1.00 72.50 240 ASN A O 1
ATOM 1964 N N . TYR A 1 241 ? 15.124 4.776 8.365 1.00 75.38 241 TYR A N 1
ATOM 1965 C CA . TYR A 1 241 ? 13.921 4.196 8.946 1.00 75.38 241 TYR A CA 1
ATOM 1966 C C . TYR A 1 241 ? 14.248 3.120 9.967 1.00 75.38 241 TYR A C 1
ATOM 1968 O O . TYR A 1 241 ? 15.081 2.234 9.745 1.00 75.38 241 TYR A O 1
ATOM 1976 N N . LYS A 1 242 ? 13.526 3.162 11.091 1.00 74.44 242 LYS A N 1
ATOM 1977 C CA . LYS A 1 242 ? 13.543 2.054 12.039 1.00 74.44 242 LYS A CA 1
ATOM 1978 C C . LYS A 1 242 ? 13.159 0.767 11.321 1.00 74.44 242 LYS A C 1
ATOM 1980 O O . LYS A 1 242 ? 12.149 0.701 10.618 1.00 74.44 242 LYS A O 1
ATOM 1985 N N . LYS A 1 243 ? 13.949 -0.280 11.562 1.00 77.56 243 LYS A N 1
ATOM 1986 C CA . LYS A 1 243 ? 13.571 -1.648 11.198 1.00 77.56 243 LYS A CA 1
ATOM 1987 C C . LYS A 1 243 ? 12.206 -1.959 11.803 1.00 77.56 243 LYS A C 1
ATOM 1989 O O . LYS A 1 243 ? 11.922 -1.509 12.910 1.00 77.56 243 LYS A O 1
ATOM 1994 N N . HIS A 1 244 ? 11.397 -2.753 11.110 1.00 81.75 244 HIS A N 1
ATOM 1995 C CA . HIS A 1 244 ? 10.108 -3.169 11.644 1.00 81.75 244 HIS A CA 1
ATOM 1996 C C . HIS A 1 244 ? 10.276 -3.872 12.995 1.00 81.75 244 HIS A C 1
ATOM 1998 O O . HIS A 1 244 ? 10.970 -4.889 13.099 1.00 81.75 244 HIS A O 1
ATOM 2004 N N . VAL A 1 245 ? 9.646 -3.310 14.026 1.00 84.25 245 VAL A N 1
ATOM 2005 C CA . VAL A 1 245 ? 9.701 -3.812 15.399 1.00 84.25 245 VAL A CA 1
ATOM 2006 C C . VAL A 1 245 ? 8.346 -4.434 15.731 1.00 84.25 245 VAL A C 1
ATOM 2008 O O . VAL A 1 245 ? 7.318 -3.802 15.488 1.00 84.25 245 VAL A O 1
ATOM 2011 N N . PRO A 1 246 ? 8.294 -5.658 16.284 1.00 87.62 246 PRO A N 1
ATOM 2012 C CA . PRO A 1 246 ? 7.037 -6.259 16.710 1.00 87.62 246 PRO A CA 1
ATOM 2013 C C . PRO A 1 246 ? 6.245 -5.378 17.693 1.00 87.62 246 PRO A C 1
ATOM 2015 O O . PRO A 1 246 ? 6.785 -4.828 18.658 1.00 87.62 246 PRO A O 1
ATOM 2018 N N . ARG A 1 247 ? 4.944 -5.250 17.417 1.00 89.38 247 ARG A N 1
ATOM 2019 C CA . ARG A 1 247 ? 3.919 -4.523 18.184 1.00 89.38 247 ARG A CA 1
ATOM 2020 C C . ARG A 1 247 ? 2.613 -5.331 18.178 1.00 89.38 247 ARG A C 1
ATOM 2022 O O . ARG A 1 247 ? 1.544 -4.846 17.794 1.00 89.38 247 ARG A O 1
ATOM 2029 N N . LYS A 1 248 ? 2.680 -6.615 18.540 1.00 90.56 248 LYS A N 1
ATOM 2030 C CA . LYS A 1 248 ? 1.537 -7.541 18.413 1.00 90.56 248 LYS A CA 1
ATOM 2031 C C . LYS A 1 248 ? 0.438 -7.290 19.442 1.00 90.56 248 LYS A C 1
ATOM 2033 O O . LYS A 1 248 ? -0.708 -7.634 19.183 1.00 90.56 248 LYS A O 1
ATOM 2038 N N . ARG A 1 249 ? 0.767 -6.671 20.579 1.00 89.94 249 ARG A N 1
ATOM 2039 C CA . ARG A 1 249 ? -0.122 -6.558 21.748 1.00 89.94 249 ARG A CA 1
ATOM 2040 C C . ARG A 1 249 ? -0.517 -5.127 22.113 1.00 89.94 249 ARG A C 1
ATOM 2042 O O . ARG A 1 249 ? -0.852 -4.860 23.259 1.00 89.94 249 ARG A O 1
ATOM 2049 N N . VAL A 1 250 ? -0.497 -4.191 21.163 1.00 88.25 250 VAL A N 1
ATOM 2050 C CA . VAL A 1 250 ? -0.716 -2.763 21.467 1.00 88.25 250 VAL A CA 1
ATOM 2051 C C . VAL A 1 250 ? -2.040 -2.502 22.190 1.00 88.25 250 VAL A C 1
ATOM 2053 O O . VAL A 1 250 ? -2.069 -1.770 23.172 1.00 88.25 250 VAL A O 1
ATOM 2056 N N . ILE A 1 251 ? -3.146 -3.105 21.755 1.00 92.62 251 ILE A N 1
ATOM 2057 C CA . ILE A 1 251 ? -4.454 -2.863 22.382 1.00 92.62 251 ILE A CA 1
ATOM 2058 C C . ILE A 1 251 ? -4.605 -3.642 23.699 1.00 92.62 251 ILE A C 1
ATOM 2060 O O . ILE A 1 251 ? -5.389 -3.263 24.573 1.00 92.62 251 ILE A O 1
ATOM 2064 N N . SER A 1 252 ? -3.855 -4.728 23.877 1.00 91.94 252 SER A N 1
ATOM 2065 C CA . SER A 1 252 ? -3.940 -5.659 25.007 1.00 91.94 252 SER A CA 1
ATOM 2066 C C . SER A 1 252 ? -3.711 -4.986 26.353 1.00 91.94 252 SER A C 1
ATOM 2068 O O . SER A 1 252 ? -4.320 -5.402 27.342 1.00 91.94 252 SER A O 1
ATOM 2070 N N . HIS A 1 253 ? -2.885 -3.943 26.354 1.00 87.38 253 HIS A N 1
ATOM 2071 C CA . HIS A 1 253 ? -2.477 -3.189 27.534 1.00 87.38 253 HIS A CA 1
ATOM 2072 C C . HIS A 1 253 ? -3.397 -2.010 27.879 1.00 87.38 253 HIS A C 1
ATOM 2074 O O . HIS A 1 253 ? -3.281 -1.437 28.958 1.00 87.38 253 HIS A O 1
ATOM 2080 N N . LEU A 1 254 ? -4.322 -1.642 26.991 1.00 90.69 254 LEU A N 1
ATOM 2081 C CA . LEU A 1 254 ? -5.303 -0.591 27.264 1.00 90.69 254 LEU A CA 1
ATOM 2082 C C . LEU A 1 254 ? -6.438 -1.130 28.144 1.00 90.69 254 LEU A C 1
ATOM 2084 O O . LEU A 1 254 ? -6.746 -2.320 28.099 1.00 90.69 254 LEU A O 1
ATOM 2088 N N . SER A 1 255 ? -7.088 -0.263 28.925 1.00 92.56 255 SER A N 1
ATOM 2089 C CA . SER A 1 255 ? -8.228 -0.648 29.771 1.00 92.56 255 SER A CA 1
ATOM 2090 C C . SER A 1 255 ? -9.423 -1.140 28.947 1.00 92.56 255 SER A C 1
ATOM 2092 O O . SER A 1 255 ? -9.762 -0.560 27.915 1.00 92.56 255 SER A O 1
ATOM 2094 N N . ASP A 1 256 ? -10.135 -2.150 29.453 1.00 96.31 256 ASP A N 1
ATOM 2095 C CA . ASP A 1 256 ? -11.376 -2.658 28.851 1.00 96.31 256 ASP A CA 1
ATOM 2096 C C . ASP A 1 256 ? -12.508 -1.618 28.846 1.00 96.31 256 ASP A C 1
ATOM 2098 O O . ASP A 1 256 ? -13.418 -1.717 28.022 1.00 96.31 256 ASP A O 1
ATOM 2102 N N . SER A 1 257 ? -12.453 -0.624 29.742 1.00 96.31 257 SER A N 1
ATOM 2103 C CA . SER A 1 257 ? -13.430 0.469 29.843 1.00 96.31 257 SER A CA 1
ATOM 2104 C C . SER A 1 257 ? -13.162 1.638 28.893 1.00 96.31 257 SER A C 1
ATOM 2106 O O . SER A 1 257 ? -14.030 2.498 28.741 1.00 96.31 257 SER A O 1
ATOM 2108 N N . LEU A 1 258 ? -11.984 1.688 28.258 1.00 94.25 258 LEU A N 1
ATOM 2109 C CA . LEU A 1 258 ? -11.636 2.756 27.324 1.00 94.25 258 LEU A CA 1
ATOM 2110 C C . LEU A 1 258 ? -12.541 2.671 26.091 1.00 94.25 258 LEU A C 1
ATOM 2112 O O . LEU A 1 258 ? -12.743 1.586 25.542 1.00 94.25 258 LEU A O 1
ATOM 2116 N N . LYS A 1 259 ? -13.094 3.805 25.656 1.00 95.56 259 LYS A N 1
ATOM 2117 C CA . LYS A 1 259 ? -13.968 3.864 24.478 1.00 95.56 259 LYS A CA 1
ATOM 2118 C C . LYS A 1 259 ? -13.171 3.868 23.181 1.00 95.56 259 LYS A C 1
ATOM 2120 O O . LYS A 1 259 ? -12.093 4.456 23.113 1.00 95.56 259 LYS A O 1
ATOM 2125 N N . LEU A 1 260 ? -13.742 3.304 22.116 1.00 96.31 260 LEU A N 1
ATOM 2126 C CA . LEU A 1 260 ? -13.133 3.336 20.782 1.00 96.31 260 LEU A CA 1
ATOM 2127 C C . LEU A 1 260 ? -12.892 4.773 20.293 1.00 96.31 260 LEU A C 1
ATOM 2129 O O . LEU A 1 260 ? -11.846 5.050 19.712 1.00 96.31 260 LEU A O 1
ATOM 2133 N N . ARG A 1 261 ? -13.797 5.714 20.599 1.00 94.00 261 ARG A N 1
ATOM 2134 C CA . ARG A 1 261 ? -13.641 7.148 20.286 1.00 94.00 261 ARG A CA 1
ATOM 2135 C C . ARG A 1 261 ? -12.449 7.833 20.963 1.00 94.00 261 ARG A C 1
ATOM 2137 O O . ARG A 1 261 ? -12.280 9.028 20.782 1.00 94.00 261 ARG A O 1
ATOM 2144 N N . GLU A 1 262 ? -11.684 7.160 21.812 1.00 91.69 262 GLU A N 1
ATOM 2145 C CA . GLU A 1 262 ? -10.517 7.752 22.483 1.00 91.69 262 GLU A CA 1
ATOM 2146 C C . GLU A 1 262 ? -9.191 7.265 21.880 1.00 91.69 262 GLU A C 1
ATOM 2148 O O . GLU A 1 262 ? -8.118 7.715 22.295 1.00 91.69 262 GLU A O 1
ATOM 2153 N N . LEU A 1 263 ? -9.270 6.380 20.879 1.00 94.38 263 LEU A N 1
ATOM 2154 C CA . LEU A 1 263 ? -8.126 5.740 20.247 1.00 94.38 263 LEU A CA 1
ATOM 2155 C C . LEU A 1 263 ? -7.597 6.503 19.036 1.00 94.38 263 LEU A C 1
ATOM 2157 O O . LEU A 1 263 ? -8.348 7.034 18.220 1.00 94.38 263 LEU A O 1
ATOM 2161 N N . ALA A 1 264 ? -6.281 6.442 18.880 1.00 96.06 264 ALA A N 1
ATOM 2162 C CA . ALA A 1 264 ? -5.580 6.648 17.627 1.00 96.06 264 ALA A CA 1
ATOM 2163 C C . ALA A 1 264 ? -5.097 5.298 17.080 1.00 96.06 264 ALA A C 1
ATOM 2165 O O . ALA A 1 264 ? -4.383 4.564 17.763 1.00 96.06 264 ALA A O 1
ATOM 2166 N N . LEU A 1 265 ? -5.470 4.967 15.848 1.00 97.69 265 LEU A N 1
ATOM 2167 C CA . LEU A 1 265 ? -5.085 3.738 15.165 1.00 97.69 265 LEU A CA 1
ATOM 2168 C C . LEU A 1 265 ? -4.364 4.063 13.855 1.00 97.69 265 LEU A C 1
ATOM 2170 O O . LEU A 1 265 ? -4.649 5.058 13.187 1.00 97.69 265 LEU A O 1
ATOM 2174 N N . ILE A 1 266 ? -3.441 3.183 13.480 1.00 98.12 266 ILE A N 1
ATOM 2175 C CA . ILE A 1 266 ? -2.744 3.212 12.195 1.00 98.12 266 ILE A CA 1
ATOM 2176 C C . ILE A 1 266 ? -3.279 2.089 11.309 1.00 98.12 266 ILE A C 1
ATOM 2178 O O . ILE A 1 266 ? -3.482 0.950 11.756 1.00 98.12 266 ILE A O 1
ATOM 2182 N N . GLY A 1 267 ? -3.526 2.439 10.053 1.00 98.25 267 GLY A N 1
ATOM 2183 C CA . GLY A 1 267 ? -4.009 1.550 9.019 1.00 98.25 267 GLY A CA 1
ATOM 2184 C C . GLY A 1 267 ? -3.247 1.668 7.713 1.00 98.25 267 GLY A C 1
ATOM 2185 O O . GLY A 1 267 ? -2.448 2.582 7.515 1.00 98.25 267 GLY A O 1
ATOM 2186 N N . THR A 1 268 ? -3.522 0.736 6.810 1.00 97.00 268 THR A N 1
ATOM 2187 C CA . THR A 1 268 ? -2.896 0.664 5.487 1.00 97.00 268 THR A CA 1
ATOM 2188 C C . THR A 1 268 ? -3.945 0.730 4.384 1.00 97.00 268 THR A C 1
ATOM 2190 O O . THR A 1 268 ? -4.984 0.078 4.483 1.00 97.00 268 THR A O 1
ATOM 2193 N N . ARG A 1 269 ? -3.708 1.536 3.341 1.00 93.12 269 ARG A N 1
ATOM 2194 C CA . ARG A 1 269 ? -4.565 1.570 2.140 1.00 93.12 269 ARG A CA 1
ATOM 2195 C C . ARG A 1 269 ? -4.219 0.392 1.234 1.00 93.12 269 ARG A C 1
ATOM 2197 O O . ARG A 1 269 ? -3.035 0.087 1.075 1.00 93.12 269 ARG A O 1
ATOM 2204 N N . HIS A 1 270 ? -5.235 -0.225 0.620 1.00 92.50 270 HIS A N 1
ATOM 2205 C CA . HIS A 1 270 ? -5.073 -1.415 -0.227 1.00 92.50 270 HIS A CA 1
ATOM 2206 C C . HIS A 1 270 ? -4.172 -2.456 0.458 1.00 92.50 270 HIS A C 1
ATOM 2208 O O . HIS A 1 270 ? -3.128 -2.834 -0.066 1.00 92.50 270 HIS A O 1
ATOM 2214 N N . SER A 1 271 ? -4.528 -2.887 1.672 1.00 95.69 271 SER A N 1
ATOM 2215 C CA . SER A 1 271 ? -3.599 -3.586 2.573 1.00 95.69 271 SER A CA 1
ATOM 2216 C C . SER A 1 271 ? -2.963 -4.844 1.972 1.00 95.69 271 SER A C 1
ATOM 2218 O O . SER A 1 271 ? -1.865 -5.210 2.373 1.00 95.69 271 SER A O 1
ATOM 2220 N N . ALA A 1 272 ? -3.626 -5.515 1.027 1.00 94.31 272 ALA A N 1
ATOM 2221 C CA . ALA A 1 272 ? -3.117 -6.721 0.369 1.00 94.31 272 ALA A CA 1
ATOM 2222 C C . ALA A 1 272 ? -2.251 -6.454 -0.883 1.00 94.31 272 ALA A C 1
ATOM 2224 O O . ALA A 1 272 ? -1.806 -7.400 -1.528 1.00 94.31 272 ALA A O 1
ATOM 2225 N N . SER A 1 273 ? -1.988 -5.192 -1.233 1.00 90.38 273 SER A N 1
ATOM 2226 C CA . SER A 1 273 ? -1.210 -4.808 -2.417 1.00 90.38 273 SER A CA 1
ATOM 2227 C C . SER A 1 273 ? 0.303 -4.850 -2.144 1.00 90.38 273 SER A C 1
ATOM 2229 O O . SER A 1 273 ? 0.970 -3.824 -2.220 1.00 90.38 273 SER A O 1
ATOM 2231 N N . ASN A 1 274 ? 0.840 -6.024 -1.769 1.00 82.44 274 ASN A N 1
ATOM 2232 C CA . ASN A 1 274 ? 2.265 -6.224 -1.432 1.00 82.44 274 ASN A CA 1
ATOM 2233 C C . ASN A 1 274 ? 3.088 -7.011 -2.470 1.00 82.44 274 ASN A C 1
ATOM 2235 O O . ASN A 1 274 ? 4.170 -7.512 -2.168 1.00 82.44 274 ASN A O 1
ATOM 2239 N N . SER A 1 275 ? 2.522 -7.218 -3.658 1.00 67.31 275 SER A N 1
ATOM 2240 C CA . SER A 1 275 ? 3.142 -7.978 -4.757 1.00 67.31 275 SER A CA 1
ATOM 2241 C C . SER A 1 275 ? 2.578 -7.598 -6.136 1.00 67.31 275 SER A C 1
ATOM 2243 O O . SER A 1 275 ? 2.690 -8.357 -7.097 1.00 67.31 275 SER A O 1
ATOM 2245 N N . ALA A 1 276 ? 1.934 -6.433 -6.236 1.00 61.50 276 ALA A N 1
ATOM 2246 C CA . ALA A 1 276 ? 1.270 -5.967 -7.449 1.00 61.50 276 ALA A CA 1
ATOM 2247 C C . ALA A 1 276 ? 2.159 -4.996 -8.244 1.00 61.50 276 ALA A C 1
ATOM 2249 O O . ALA A 1 276 ? 3.042 -4.353 -7.688 1.00 61.50 276 ALA A O 1
ATOM 2250 N N . LYS A 1 277 ? 1.879 -4.815 -9.545 1.00 63.91 277 LYS A N 1
ATOM 2251 C CA . LYS A 1 277 ? 2.547 -3.792 -10.385 1.00 63.91 277 LYS A CA 1
ATOM 2252 C C . LYS A 1 277 ? 2.430 -2.379 -9.779 1.00 63.91 277 LYS A C 1
ATOM 2254 O O . LYS A 1 277 ? 3.334 -1.564 -9.931 1.00 63.91 277 LYS A O 1
ATOM 2259 N N . PHE A 1 278 ? 1.325 -2.126 -9.079 1.00 69.94 278 PHE A N 1
ATOM 2260 C CA . PHE A 1 278 ? 1.012 -0.898 -8.347 1.00 69.94 278 PHE A CA 1
ATOM 2261 C C . PHE A 1 278 ? 0.858 -1.225 -6.856 1.00 69.94 278 PHE A C 1
ATOM 2263 O O . PHE A 1 278 ? -0.242 -1.204 -6.298 1.00 69.94 278 PHE A O 1
ATOM 2270 N N . GLU A 1 279 ? 1.955 -1.670 -6.244 1.00 79.62 279 GLU A N 1
ATOM 2271 C CA . GLU A 1 279 ? 1.977 -2.009 -4.825 1.00 79.62 279 GLU A CA 1
ATOM 2272 C C . GLU A 1 279 ? 1.871 -0.732 -3.970 1.00 79.62 279 GLU A C 1
ATOM 2274 O O . GLU A 1 279 ? 2.466 0.301 -4.274 1.00 79.62 279 GLU A O 1
ATOM 2279 N N . THR A 1 280 ? 1.080 -0.792 -2.902 1.00 86.69 280 THR A N 1
ATOM 2280 C CA . THR A 1 280 ? 0.975 0.290 -1.905 1.00 86.69 280 THR A CA 1
ATOM 2281 C C . THR A 1 280 ? 1.586 -0.121 -0.573 1.00 86.69 280 THR A C 1
ATOM 2283 O O . THR A 1 280 ? 1.694 0.697 0.339 1.00 86.69 280 THR A O 1
ATOM 2286 N N . GLN A 1 281 ? 1.956 -1.394 -0.435 1.00 89.94 281 GLN A N 1
ATOM 2287 C CA . GLN A 1 281 ? 2.539 -1.979 0.760 1.00 89.94 281 GLN A CA 1
ATOM 2288 C C . GLN A 1 281 ? 3.731 -2.846 0.359 1.00 89.94 281 GLN A C 1
ATOM 2290 O O . GLN A 1 281 ? 3.745 -3.432 -0.711 1.00 89.94 281 GLN A O 1
ATOM 2295 N N . GLU A 1 282 ? 4.709 -2.987 1.245 1.00 88.44 282 GLU A N 1
ATOM 2296 C CA . GLU A 1 282 ? 5.775 -3.998 1.112 1.00 88.44 282 GLU A CA 1
ATOM 2297 C C . GLU A 1 282 ? 5.554 -5.194 2.058 1.00 88.44 282 GLU A C 1
ATOM 2299 O O . GLU A 1 282 ? 6.162 -6.254 1.928 1.00 88.44 282 GLU A O 1
ATOM 2304 N N . LEU A 1 283 ? 4.653 -5.025 3.028 1.00 90.19 283 LEU A N 1
ATOM 2305 C CA . LEU A 1 283 ? 4.374 -5.988 4.082 1.00 90.19 283 LEU A CA 1
ATOM 2306 C C . LEU A 1 283 ? 3.148 -6.833 3.749 1.00 90.19 283 LEU A C 1
ATOM 2308 O O . LEU A 1 283 ? 2.104 -6.309 3.368 1.00 90.19 283 LEU A O 1
ATOM 2312 N N . THR A 1 284 ? 3.222 -8.131 4.028 1.00 95.44 284 THR A N 1
ATOM 2313 C CA . THR A 1 284 ? 2.034 -8.999 4.061 1.00 95.44 284 THR A CA 1
ATOM 2314 C C . THR A 1 284 ? 1.074 -8.583 5.181 1.00 95.44 284 THR A C 1
ATOM 2316 O O . THR A 1 284 ? 1.483 -7.982 6.176 1.00 95.44 284 THR A O 1
ATOM 2319 N N . ILE A 1 285 ? -0.197 -8.990 5.096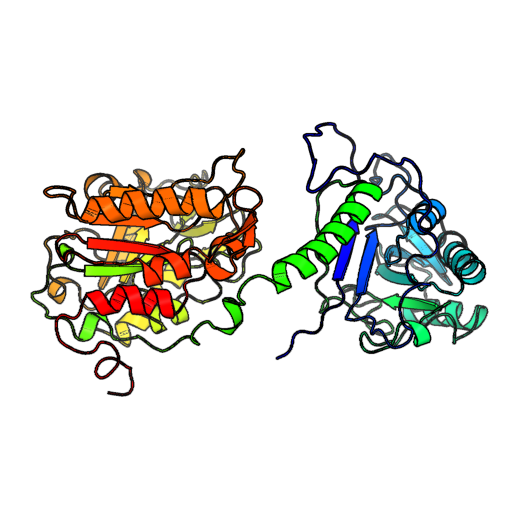 1.00 97.81 285 ILE A N 1
ATOM 2320 C CA . ILE A 1 285 ? -1.199 -8.737 6.152 1.00 97.81 285 ILE A CA 1
ATOM 2321 C C . ILE A 1 285 ? -0.720 -9.191 7.535 1.00 97.81 285 ILE A C 1
ATOM 2323 O O . ILE A 1 285 ? -0.846 -8.460 8.515 1.00 97.81 285 ILE A O 1
ATOM 2327 N N . SER A 1 286 ? -0.120 -10.380 7.625 1.00 97.38 286 SER A N 1
ATOM 2328 C CA . SER A 1 286 ? 0.400 -10.900 8.891 1.00 97.38 286 SER A CA 1
ATOM 2329 C C . SER A 1 286 ? 1.540 -10.038 9.441 1.00 97.38 286 SER A C 1
ATOM 2331 O O . SER A 1 286 ? 1.596 -9.807 10.647 1.00 97.38 286 SER A O 1
ATOM 2333 N N . GLN A 1 287 ? 2.430 -9.529 8.583 1.00 96.38 287 GLN A N 1
ATOM 2334 C CA . GLN A 1 287 ? 3.498 -8.616 8.999 1.00 96.38 287 GLN A CA 1
ATOM 2335 C C . GLN A 1 287 ? 2.948 -7.260 9.450 1.00 96.38 287 GLN A C 1
ATOM 2337 O O . GLN A 1 287 ? 3.342 -6.784 10.509 1.00 96.38 287 GLN A O 1
ATOM 2342 N N . GLN A 1 288 ? 1.996 -6.675 8.718 1.00 97.94 288 GLN A N 1
ATOM 2343 C CA . GLN A 1 288 ? 1.346 -5.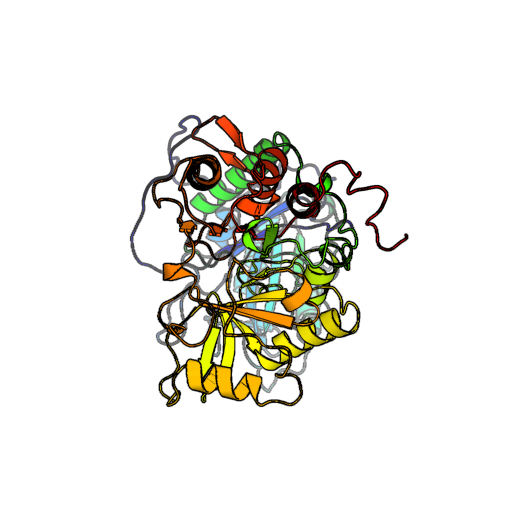417 9.105 1.00 97.94 288 GLN A CA 1
ATOM 2344 C C . GLN A 1 288 ? 0.745 -5.512 10.514 1.00 97.94 288 GLN A C 1
ATOM 2346 O O . GLN A 1 288 ? 1.046 -4.687 11.379 1.00 97.94 288 GLN A O 1
ATOM 2351 N N . LEU A 1 289 ? -0.039 -6.563 10.781 1.00 98.12 289 LEU A N 1
ATOM 2352 C CA . LEU A 1 289 ? -0.622 -6.807 12.104 1.00 98.12 289 LEU A CA 1
ATOM 2353 C C . LEU A 1 289 ? 0.460 -7.008 13.175 1.00 98.12 289 LEU A C 1
ATOM 2355 O O . LEU A 1 289 ? 0.375 -6.430 14.264 1.00 98.12 289 LEU A O 1
ATOM 2359 N N . ASN A 1 290 ? 1.514 -7.766 12.851 1.00 95.38 290 ASN A N 1
ATOM 2360 C CA . ASN A 1 290 ? 2.634 -8.003 13.759 1.00 95.38 290 ASN A CA 1
ATOM 2361 C C . ASN A 1 290 ? 3.412 -6.732 14.113 1.00 95.38 290 ASN A C 1
ATOM 2363 O O . ASN A 1 290 ? 3.975 -6.670 15.202 1.00 95.38 290 ASN A O 1
ATOM 2367 N N . TYR A 1 291 ? 3.437 -5.736 13.231 1.00 94.31 291 TYR A N 1
ATOM 2368 C CA . TYR A 1 291 ? 4.152 -4.476 13.439 1.00 94.31 291 TYR A CA 1
ATOM 2369 C C . TYR A 1 291 ? 3.277 -3.343 13.968 1.00 94.31 291 TYR A C 1
ATOM 2371 O O . TYR A 1 291 ? 3.789 -2.253 14.190 1.00 94.31 291 TYR A O 1
ATOM 2379 N N . GLY A 1 292 ? 2.000 -3.611 14.265 1.00 94.56 292 GLY A N 1
ATOM 2380 C CA . GLY A 1 292 ? 1.131 -2.692 15.011 1.00 94.56 292 GLY A CA 1
ATOM 2381 C C . GLY A 1 292 ? -0.028 -2.107 14.211 1.00 94.56 292 GLY A C 1
ATOM 2382 O O . GLY A 1 292 ? -0.850 -1.392 14.778 1.00 94.56 292 GLY A O 1
ATOM 2383 N N . VAL A 1 293 ? -0.158 -2.436 12.924 1.00 98.31 293 VAL A N 1
ATOM 2384 C CA . VAL A 1 293 ? -1.324 -2.033 12.125 1.00 98.31 293 VAL A CA 1
ATOM 2385 C C . VAL A 1 293 ? -2.586 -2.671 12.705 1.00 98.31 293 VAL A C 1
ATOM 2387 O O . VAL A 1 293 ? -2.597 -3.858 13.040 1.00 98.31 293 VAL A O 1
ATOM 2390 N N . ARG A 1 294 ? -3.657 -1.885 12.858 1.00 98.38 294 ARG A N 1
ATOM 2391 C CA . ARG A 1 294 ? -4.950 -2.353 13.403 1.00 98.38 294 ARG A CA 1
ATOM 2392 C C . ARG A 1 294 ? -6.146 -2.010 12.525 1.00 98.38 294 ARG A C 1
ATOM 2394 O O . ARG A 1 294 ? -7.260 -2.415 12.853 1.00 98.38 294 ARG A O 1
ATOM 2401 N N . VAL A 1 295 ? -5.922 -1.312 11.415 1.00 98.75 295 VAL A N 1
ATOM 2402 C CA . VAL A 1 295 ? -6.953 -1.001 10.424 1.00 98.75 295 VAL A CA 1
ATOM 2403 C C . VAL A 1 295 ? -6.467 -1.424 9.040 1.00 98.75 295 VAL A C 1
ATOM 2405 O O . VAL A 1 295 ? -5.369 -1.060 8.634 1.00 98.75 295 VAL A O 1
ATOM 2408 N N . LEU A 1 296 ? -7.260 -2.210 8.318 1.00 98.69 296 LEU A N 1
ATOM 2409 C CA . LEU A 1 296 ? -6.889 -2.732 7.003 1.00 98.69 296 LEU A CA 1
ATOM 2410 C C . LEU A 1 296 ? -7.937 -2.328 5.961 1.00 98.69 296 LEU A C 1
ATOM 2412 O O . LEU A 1 296 ? -9.114 -2.633 6.137 1.00 98.69 296 LEU A O 1
ATOM 2416 N N . ASP A 1 297 ? -7.532 -1.657 4.884 1.00 96.69 297 ASP A N 1
ATOM 2417 C CA . ASP A 1 297 ? -8.399 -1.381 3.732 1.00 96.69 297 ASP A CA 1
ATOM 2418 C C . ASP A 1 297 ? -8.443 -2.588 2.796 1.00 96.69 297 ASP A C 1
ATOM 2420 O O . ASP A 1 297 ? -7.422 -3.009 2.246 1.00 96.69 297 ASP A O 1
ATOM 2424 N N . SER A 1 298 ? -9.645 -3.133 2.618 1.00 95.25 298 SER A N 1
ATOM 2425 C CA . SER A 1 298 ? -9.861 -4.353 1.842 1.00 95.25 298 SER A CA 1
ATOM 2426 C C . SER A 1 298 ? -9.933 -4.130 0.330 1.00 95.25 298 SER A C 1
ATOM 2428 O O . SER A 1 298 ? -9.573 -5.049 -0.389 1.00 95.25 298 SER A O 1
ATOM 2430 N N . ALA A 1 299 ? -10.333 -2.951 -0.167 1.00 92.69 299 ALA A N 1
ATOM 2431 C CA . ALA A 1 299 ? -10.443 -2.669 -1.611 1.00 92.69 299 ALA A CA 1
ATOM 2432 C C . ALA A 1 299 ? -11.145 -3.790 -2.416 1.00 92.69 299 ALA A C 1
ATOM 2434 O O . ALA A 1 299 ? -10.517 -4.624 -3.067 1.00 92.69 299 ALA A O 1
ATOM 2435 N N . ILE A 1 300 ? -12.471 -3.853 -2.331 1.00 95.06 300 ILE A N 1
ATOM 2436 C CA . ILE A 1 300 ? -13.248 -5.011 -2.776 1.00 95.06 300 ILE A CA 1
ATOM 2437 C C . ILE A 1 300 ? -13.671 -4.882 -4.236 1.00 95.06 300 ILE A C 1
ATOM 2439 O O . ILE A 1 300 ? -14.255 -3.884 -4.657 1.00 95.06 300 ILE A O 1
ATOM 2443 N N . TRP A 1 301 ? -13.481 -5.971 -4.972 1.00 95.12 301 TRP A N 1
ATOM 2444 C CA . TRP A 1 301 ? -14.215 -6.285 -6.188 1.00 95.12 301 TRP A CA 1
ATOM 2445 C C . TRP A 1 301 ? -15.025 -7.569 -5.982 1.00 95.12 301 TRP A C 1
ATOM 2447 O O . TRP A 1 301 ? -14.569 -8.517 -5.340 1.00 95.12 301 TRP A O 1
ATOM 2457 N N . SER A 1 302 ? -16.244 -7.613 -6.518 1.00 94.81 302 SER A N 1
ATOM 2458 C CA . SER A 1 302 ? -17.168 -8.732 -6.307 1.00 94.81 302 SER A CA 1
ATOM 2459 C C . SER A 1 302 ? -17.390 -9.525 -7.592 1.00 94.81 302 SER A C 1
ATOM 2461 O O . SER A 1 302 ? -17.704 -8.950 -8.635 1.00 94.81 302 SER A O 1
ATOM 2463 N N . SER A 1 303 ? -17.300 -10.852 -7.498 1.00 95.12 303 SER A N 1
ATOM 2464 C CA . SER A 1 303 ? -17.629 -11.797 -8.576 1.00 95.12 303 SER A CA 1
ATOM 2465 C C . SER A 1 303 ? -18.284 -13.023 -7.964 1.00 95.12 303 SER A C 1
ATOM 2467 O O . SER A 1 303 ? -17.872 -13.467 -6.895 1.00 95.12 303 SER A O 1
ATOM 2469 N N . SER A 1 304 ? -19.297 -13.578 -8.630 1.00 95.25 304 SER A N 1
ATOM 2470 C CA . SER A 1 304 ? -19.954 -14.827 -8.211 1.00 95.25 304 SER A CA 1
ATOM 2471 C C . SER A 1 304 ? -20.441 -14.816 -6.750 1.00 95.25 304 SER A C 1
ATOM 2473 O O . SER A 1 304 ? -20.367 -15.816 -6.040 1.00 95.25 304 SER A O 1
ATOM 2475 N N . ASN A 1 305 ? -20.961 -13.666 -6.299 1.00 96.88 305 ASN A N 1
ATOM 2476 C CA . ASN A 1 305 ? -21.450 -13.426 -4.933 1.00 96.88 305 ASN A CA 1
ATOM 2477 C C . ASN A 1 305 ? -20.408 -13.608 -3.809 1.00 96.88 305 ASN A C 1
ATOM 2479 O O . ASN A 1 305 ? -20.789 -13.879 -2.669 1.00 96.88 305 ASN A O 1
ATOM 2483 N N . VAL A 1 306 ? -19.119 -13.437 -4.110 1.00 96.81 306 VAL A N 1
ATOM 2484 C CA . VAL A 1 306 ? -18.027 -13.401 -3.126 1.00 96.81 306 VAL A CA 1
ATOM 2485 C C . VAL A 1 306 ? -17.138 -12.175 -3.343 1.00 96.81 306 VAL A C 1
ATOM 2487 O O . VAL A 1 306 ? -17.155 -11.563 -4.415 1.00 96.81 306 VAL A O 1
ATOM 2490 N N . PHE A 1 307 ? -16.382 -11.811 -2.308 1.00 97.06 307 PHE A N 1
ATOM 2491 C CA . PHE A 1 307 ? -15.462 -10.679 -2.323 1.00 97.06 307 PHE A CA 1
ATOM 2492 C C . PHE A 1 307 ? -14.034 -11.113 -2.652 1.00 97.06 307 PHE A C 1
ATOM 2494 O O . PHE A 1 307 ? -13.522 -12.110 -2.134 1.00 97.06 307 PHE A O 1
ATOM 2501 N N . TRP A 1 308 ? -13.380 -10.291 -3.462 1.00 96.19 308 TRP A N 1
ATOM 2502 C CA . TRP A 1 308 ? -11.974 -10.381 -3.825 1.00 96.19 308 TRP A CA 1
ATOM 2503 C C . TRP A 1 308 ? -11.306 -9.048 -3.504 1.00 96.19 308 TRP A C 1
ATOM 2505 O O . TRP A 1 308 ? -11.903 -7.995 -3.717 1.00 96.19 308 TRP A O 1
ATOM 2515 N N . LEU A 1 309 ? -10.076 -9.088 -2.999 1.00 94.69 309 LEU A N 1
ATOM 2516 C CA . LEU A 1 309 ? -9.265 -7.890 -2.820 1.00 94.69 309 LEU A CA 1
ATOM 2517 C C . LEU A 1 309 ? -8.595 -7.570 -4.157 1.00 94.69 309 LEU A C 1
ATOM 2519 O O . LEU A 1 309 ? -7.944 -8.434 -4.757 1.00 94.69 309 LEU A O 1
ATOM 2523 N N . TYR A 1 310 ? -8.793 -6.347 -4.631 1.00 88.88 310 TYR A N 1
ATOM 2524 C CA . TYR A 1 310 ? -8.423 -5.918 -5.973 1.00 88.88 310 TYR A CA 1
ATOM 2525 C C . TYR A 1 310 ? -8.062 -4.429 -5.975 1.00 88.88 310 TYR A C 1
ATOM 2527 O O . TYR A 1 310 ? -8.592 -3.659 -5.179 1.00 88.88 310 TYR A O 1
ATOM 2535 N N . GLY A 1 311 ? -7.187 -4.005 -6.882 1.00 82.81 311 GLY A N 1
ATOM 2536 C CA . GLY A 1 311 ? -6.825 -2.598 -7.048 1.00 82.81 311 GLY A CA 1
ATOM 2537 C C . GLY A 1 311 ? -5.978 -2.384 -8.293 1.00 82.81 311 GLY A C 1
ATOM 2538 O O . GLY A 1 311 ? -5.187 -3.249 -8.657 1.00 82.81 311 GLY A O 1
ATOM 2539 N N . TRP A 1 312 ? -6.165 -1.254 -8.980 1.00 72.94 312 TRP A N 1
ATOM 2540 C CA . TRP A 1 312 ? -5.361 -0.865 -10.156 1.00 72.94 312 TRP A CA 1
ATOM 2541 C C . TRP A 1 312 ? -5.218 -1.949 -11.240 1.00 72.94 312 TRP A C 1
ATOM 2543 O O . TRP A 1 312 ? -4.147 -2.151 -11.809 1.00 72.94 312 TRP A O 1
ATOM 2553 N N . SER A 1 313 ? -6.315 -2.646 -11.547 1.00 70.81 313 SER A N 1
ATOM 2554 C CA . SER A 1 313 ? -6.352 -3.772 -12.500 1.00 70.81 313 SER A CA 1
ATOM 2555 C C . SER A 1 313 ? -5.546 -5.011 -12.075 1.00 70.81 313 SER A C 1
ATOM 2557 O O . SER A 1 313 ? -5.269 -5.883 -12.898 1.00 70.81 313 SER A O 1
ATOM 2559 N N . ALA A 1 314 ? -5.186 -5.114 -10.795 1.00 79.88 314 ALA A N 1
ATOM 2560 C CA . ALA A 1 314 ? -4.493 -6.253 -10.220 1.00 79.88 314 ALA A CA 1
ATOM 2561 C C . ALA A 1 314 ? -5.349 -6.943 -9.153 1.00 79.88 314 ALA A C 1
ATOM 2563 O O . ALA A 1 314 ? -5.957 -6.316 -8.285 1.00 79.88 314 ALA A O 1
ATOM 2564 N N . TYR A 1 315 ? -5.361 -8.269 -9.228 1.00 88.44 315 TYR A N 1
ATOM 2565 C CA . TYR A 1 315 ? -5.920 -9.140 -8.209 1.00 88.44 315 TYR A CA 1
ATOM 2566 C C . TYR A 1 315 ? -4.902 -9.352 -7.085 1.00 88.44 315 TYR A C 1
ATOM 2568 O O . TYR A 1 315 ? -3.739 -9.633 -7.369 1.00 88.44 315 TYR A O 1
ATOM 2576 N N . PHE A 1 316 ? -5.342 -9.248 -5.827 1.00 88.75 316 PHE A N 1
ATOM 2577 C CA . PHE A 1 316 ? -4.476 -9.459 -4.665 1.00 88.75 316 PHE A CA 1
ATOM 2578 C C . PHE A 1 316 ? -4.719 -10.822 -4.019 1.00 88.75 316 PHE A C 1
ATOM 2580 O O . PHE A 1 316 ? -3.816 -11.653 -3.971 1.00 88.75 316 PHE A O 1
ATOM 2587 N N . MET A 1 317 ? -5.930 -11.059 -3.502 1.00 93.50 317 MET A N 1
ATOM 2588 C CA . MET A 1 317 ? -6.279 -12.301 -2.802 1.00 93.50 317 MET A CA 1
ATOM 2589 C C . MET A 1 317 ? -7.798 -12.451 -2.592 1.00 93.50 317 MET A C 1
ATOM 2591 O O . MET A 1 317 ? -8.530 -11.460 -2.681 1.00 93.50 317 MET A O 1
ATOM 2595 N N . PRO A 1 318 ? -8.307 -13.651 -2.261 1.00 95.62 318 PRO A N 1
ATOM 2596 C CA . PRO A 1 318 ? -9.700 -13.846 -1.873 1.00 95.62 318 PRO A CA 1
ATOM 2597 C C . PRO A 1 318 ? -9.972 -13.270 -0.476 1.00 95.62 318 PRO A C 1
ATOM 2599 O O . PRO A 1 318 ? -9.104 -13.307 0.405 1.00 95.62 318 PRO A O 1
ATOM 2602 N N . PHE A 1 319 ? -11.192 -12.789 -0.224 1.00 96.31 319 PHE A N 1
ATOM 2603 C CA . PHE A 1 319 ? -11.534 -12.218 1.085 1.00 96.31 319 PHE A CA 1
ATOM 2604 C C . PHE A 1 319 ? -11.532 -13.251 2.226 1.00 96.31 319 PHE A C 1
ATOM 2606 O O . PHE A 1 319 ? -11.200 -12.908 3.358 1.00 96.31 319 PHE A O 1
ATOM 2613 N N . ASP A 1 320 ? -11.822 -14.529 1.963 1.00 94.06 320 ASP A N 1
ATOM 2614 C CA . ASP A 1 320 ? -11.718 -15.586 2.982 1.00 94.06 320 ASP A CA 1
ATOM 2615 C C . ASP A 1 320 ? -10.261 -15.844 3.399 1.00 94.06 320 ASP A C 1
ATOM 2617 O O . ASP A 1 320 ? -9.987 -16.065 4.578 1.00 94.06 320 ASP A O 1
ATOM 2621 N N . GLU A 1 321 ? -9.303 -15.769 2.467 1.00 95.44 321 GLU A N 1
ATOM 2622 C CA . GLU A 1 321 ? -7.882 -15.865 2.806 1.00 95.44 321 GLU A CA 1
ATOM 2623 C C . GLU A 1 321 ? -7.438 -14.668 3.645 1.00 95.44 321 GLU A C 1
ATOM 2625 O O . GLU A 1 321 ? -6.695 -14.822 4.618 1.00 95.44 321 GLU A O 1
ATOM 2630 N N . PHE A 1 322 ? -7.930 -13.480 3.304 1.00 97.06 322 PHE A N 1
ATOM 2631 C CA . PHE A 1 322 ? -7.670 -12.266 4.062 1.00 97.06 322 PHE A CA 1
ATOM 2632 C C . PHE A 1 322 ? -8.182 -12.396 5.505 1.00 97.06 322 PHE A C 1
ATOM 2634 O O . PHE A 1 322 ? -7.417 -12.198 6.454 1.00 97.06 322 PHE A O 1
ATOM 2641 N N . LEU A 1 323 ? -9.427 -12.853 5.679 1.00 97.62 323 LEU A N 1
ATOM 2642 C CA . LEU A 1 323 ? -10.009 -13.142 6.992 1.00 97.62 323 LEU A CA 1
ATOM 2643 C C . LEU A 1 323 ? -9.226 -14.217 7.755 1.00 97.62 323 LEU A C 1
ATOM 2645 O O . LEU A 1 323 ? -8.996 -14.050 8.951 1.00 97.62 323 LEU A O 1
ATOM 2649 N N . ARG A 1 324 ? -8.749 -15.284 7.097 1.00 96.69 324 ARG A N 1
ATOM 2650 C CA . ARG A 1 324 ? -7.913 -16.318 7.738 1.00 96.69 324 ARG A CA 1
ATOM 2651 C C . ARG A 1 324 ? -6.635 -15.737 8.349 1.00 96.69 324 ARG A C 1
ATOM 2653 O O . ARG A 1 324 ? -6.289 -16.093 9.476 1.00 96.69 324 ARG A O 1
ATOM 2660 N N . LYS A 1 325 ? -5.959 -14.807 7.663 1.00 97.75 325 LYS A N 1
ATOM 2661 C CA . LYS A 1 325 ? -4.757 -14.135 8.202 1.00 97.75 325 LYS A CA 1
ATOM 2662 C C . LYS A 1 325 ? -5.090 -13.285 9.436 1.00 97.75 325 LYS A C 1
ATOM 2664 O O . LYS A 1 325 ? -4.358 -13.340 10.425 1.00 97.75 325 LYS A O 1
ATOM 2669 N N . VAL A 1 326 ? -6.210 -12.557 9.413 1.00 98.56 326 VAL A N 1
ATOM 2670 C CA . VAL A 1 326 ? -6.684 -11.755 10.560 1.00 98.56 326 VAL A CA 1
ATOM 2671 C C . VAL A 1 326 ? -7.093 -12.650 11.736 1.00 98.56 326 VAL A C 1
ATOM 2673 O O . VAL A 1 326 ? -6.690 -12.407 12.873 1.00 98.56 326 VAL A O 1
ATOM 2676 N N . ASN A 1 327 ? -7.828 -13.730 11.474 1.00 98.06 327 ASN A N 1
ATOM 2677 C CA . ASN A 1 327 ? -8.248 -14.694 12.490 1.00 98.06 327 ASN A CA 1
ATOM 2678 C C . ASN A 1 327 ? -7.057 -15.393 13.149 1.00 98.06 327 ASN A C 1
ATOM 2680 O O . ASN A 1 327 ? -7.041 -15.551 14.370 1.00 98.06 327 ASN A O 1
ATOM 2684 N N . SER A 1 328 ? -6.030 -15.756 12.377 1.00 97.88 328 SER A N 1
ATOM 2685 C CA . SER A 1 328 ? -4.782 -16.298 12.923 1.00 97.88 328 SER A CA 1
ATOM 2686 C C . SER A 1 328 ? -4.117 -15.320 13.896 1.00 97.88 328 SER A C 1
ATOM 2688 O O . SER A 1 328 ? -3.705 -15.728 14.983 1.00 97.88 328 SER A O 1
ATOM 2690 N N . PHE A 1 329 ? -4.054 -14.031 13.550 1.00 98.12 329 PHE A N 1
ATOM 2691 C CA . PHE A 1 329 ? -3.499 -13.002 14.427 1.00 98.12 329 PHE A CA 1
ATOM 2692 C C . PHE A 1 329 ? -4.318 -12.826 15.715 1.00 98.12 329 PHE A C 1
ATOM 2694 O O . PHE A 1 329 ? -3.742 -12.812 16.801 1.00 98.12 329 PHE A O 1
ATOM 2701 N N . LEU A 1 330 ? -5.649 -12.750 15.613 1.00 97.88 330 LEU A N 1
ATOM 2702 C CA . LEU A 1 330 ? -6.552 -12.598 16.764 1.00 97.88 330 LEU A CA 1
ATOM 2703 C C . LEU A 1 330 ? -6.642 -13.857 17.637 1.00 97.88 330 LEU A C 1
ATOM 2705 O O . LEU A 1 330 ? -7.011 -13.775 18.805 1.00 97.88 330 LEU A O 1
ATOM 2709 N N . THR A 1 331 ? -6.308 -15.024 17.092 1.00 96.88 331 THR A N 1
ATOM 2710 C CA . THR A 1 331 ? -6.183 -16.267 17.864 1.00 96.88 331 THR A CA 1
ATOM 2711 C C . THR A 1 331 ? -4.912 -16.243 18.709 1.00 96.88 331 THR A C 1
ATOM 2713 O O . THR A 1 331 ? -4.959 -16.577 19.889 1.00 96.88 331 THR A O 1
ATOM 2716 N N . ALA A 1 332 ? -3.794 -15.779 18.140 1.00 96.81 332 ALA A N 1
ATOM 2717 C CA . ALA A 1 332 ? -2.537 -15.605 18.867 1.00 96.81 332 ALA A CA 1
ATOM 2718 C C . ALA A 1 332 ? -2.563 -14.415 19.848 1.00 96.81 332 ALA A C 1
ATOM 2720 O O . ALA A 1 332 ? -1.829 -14.411 20.834 1.00 96.81 332 ALA A O 1
ATOM 2721 N N . ASN A 1 333 ? -3.409 -13.411 19.590 1.00 96.50 333 ASN A N 1
ATOM 2722 C CA . ASN A 1 333 ? -3.507 -12.181 20.376 1.00 96.50 333 ASN A CA 1
ATOM 2723 C C . ASN A 1 333 ? -4.983 -11.860 20.700 1.00 96.50 333 ASN A C 1
ATOM 2725 O O . ASN A 1 333 ? -5.543 -10.898 20.171 1.00 96.50 333 ASN A O 1
ATOM 2729 N N . PRO A 1 334 ? -5.644 -12.643 21.576 1.00 96.88 334 PRO A N 1
ATOM 2730 C CA . PRO A 1 334 ? -7.092 -12.558 21.808 1.00 96.88 334 PRO A CA 1
ATOM 2731 C C . PRO A 1 334 ? -7.550 -11.259 22.472 1.00 96.88 334 PRO A C 1
ATOM 2733 O O . PRO A 1 334 ? -8.745 -10.971 22.491 1.00 96.88 334 PRO A O 1
ATOM 2736 N N . ARG A 1 335 ? -6.621 -10.468 23.024 1.00 96.94 335 ARG A N 1
ATOM 2737 C CA . ARG A 1 335 ? -6.924 -9.146 23.575 1.00 96.94 335 ARG A CA 1
ATOM 2738 C C . ARG A 1 335 ? -6.858 -8.023 22.532 1.00 96.94 335 ARG A C 1
ATOM 2740 O O . ARG A 1 335 ? -7.271 -6.912 22.843 1.00 96.94 335 ARG A O 1
ATOM 2747 N N . GLU A 1 336 ? -6.411 -8.285 21.308 1.00 97.88 336 GLU A N 1
ATOM 2748 C CA . GLU A 1 336 ? -6.447 -7.306 20.215 1.00 97.88 336 GLU A CA 1
ATOM 2749 C C . GLU A 1 336 ? -7.808 -7.306 19.510 1.00 97.88 336 GLU A C 1
ATOM 2751 O O . GLU A 1 336 ? -8.585 -8.248 19.634 1.00 97.88 336 GLU A O 1
ATOM 2756 N N . PHE A 1 337 ? -8.083 -6.274 18.719 1.00 98.50 337 PHE A N 1
ATOM 2757 C CA . PHE A 1 337 ? -9.127 -6.289 17.695 1.00 98.50 337 PHE A CA 1
ATOM 2758 C C . PHE A 1 337 ? -8.536 -5.768 16.384 1.00 98.50 337 PHE A C 1
ATOM 2760 O O . PHE A 1 337 ? -7.511 -5.085 16.395 1.00 98.50 337 PHE A O 1
ATOM 2767 N N . VAL A 1 338 ? -9.171 -6.078 15.257 1.00 98.75 338 VAL A N 1
ATOM 2768 C CA . VAL A 1 338 ? -8.774 -5.545 13.944 1.00 98.75 338 VAL A CA 1
ATOM 2769 C C . VAL A 1 338 ? -9.985 -4.910 13.286 1.00 98.75 338 VAL A C 1
ATOM 2771 O O . VAL A 1 338 ? -11.057 -5.509 13.250 1.00 98.75 338 VAL A O 1
ATOM 2774 N N . MET A 1 339 ? -9.819 -3.702 12.759 1.00 98.81 339 MET A N 1
ATOM 2775 C CA . MET A 1 339 ? -10.827 -3.054 11.931 1.00 98.81 339 MET A CA 1
ATOM 2776 C C . MET A 1 339 ? -10.529 -3.325 10.458 1.00 98.81 339 MET A C 1
ATOM 2778 O O . MET A 1 339 ? -9.390 -3.191 10.015 1.00 98.81 339 MET A O 1
ATOM 2782 N N . ILE A 1 340 ? -11.549 -3.695 9.693 1.00 98.69 340 ILE A N 1
ATOM 2783 C CA . ILE A 1 340 ? -11.450 -3.844 8.242 1.00 98.69 340 ILE A CA 1
ATOM 2784 C C . ILE A 1 340 ? -12.346 -2.786 7.616 1.00 98.69 340 ILE A C 1
ATOM 2786 O O . ILE A 1 340 ? -13.557 -2.769 7.849 1.00 98.69 340 ILE A O 1
ATOM 2790 N N . LEU A 1 341 ? -11.740 -1.909 6.820 1.00 98.00 341 LEU A N 1
ATOM 2791 C CA . LEU A 1 341 ? -12.478 -0.959 6.011 1.00 98.00 341 LEU A CA 1
ATOM 2792 C C . LEU A 1 341 ? -12.982 -1.681 4.759 1.00 98.00 341 LEU A C 1
ATOM 2794 O O . LEU A 1 341 ? -12.196 -2.215 3.971 1.00 98.00 341 LEU A O 1
ATOM 2798 N N . MET A 1 342 ? -14.301 -1.719 4.609 1.00 96.56 342 MET A N 1
ATOM 2799 C CA . MET A 1 342 ? -15.010 -2.312 3.482 1.00 96.56 342 MET A CA 1
ATOM 2800 C C . MET A 1 342 ? -15.250 -1.215 2.448 1.00 96.56 342 MET A C 1
ATOM 2802 O O . MET A 1 342 ? -15.948 -0.238 2.721 1.00 96.56 342 MET A O 1
ATOM 2806 N N . ARG A 1 343 ? -14.636 -1.337 1.272 1.00 91.44 343 ARG A N 1
ATOM 2807 C CA . ARG A 1 343 ? -14.664 -0.298 0.235 1.00 91.44 343 ARG A CA 1
ATOM 2808 C C . ARG A 1 343 ? -14.878 -0.929 -1.126 1.00 91.44 343 ARG A C 1
ATOM 2810 O O . ARG A 1 343 ? -14.270 -1.958 -1.398 1.00 91.44 343 ARG A O 1
ATOM 2817 N N . GLU A 1 344 ? -15.722 -0.342 -1.965 1.00 92.19 344 GLU A N 1
ATOM 2818 C CA . GLU A 1 344 ? -15.915 -0.829 -3.332 1.00 92.19 344 GLU A CA 1
ATOM 2819 C C . GLU A 1 344 ? -14.817 -0.240 -4.225 1.00 92.19 344 GLU A C 1
ATOM 2821 O O . GLU A 1 344 ? -14.780 0.962 -4.472 1.00 92.19 344 GLU A O 1
ATOM 2826 N N . GLU A 1 345 ? -13.886 -1.079 -4.678 1.00 90.12 345 GLU A N 1
ATOM 2827 C CA . GLU A 1 345 ? -12.829 -0.661 -5.605 1.00 90.12 345 GLU A CA 1
ATOM 2828 C C . GLU A 1 345 ? -13.349 -0.614 -7.045 1.00 90.12 345 GLU A C 1
ATOM 2830 O O . GLU A 1 345 ? -13.072 0.326 -7.786 1.00 90.12 345 GLU A O 1
ATOM 2835 N N . TRP A 1 346 ? -14.115 -1.630 -7.443 1.00 88.06 346 TRP A N 1
ATOM 2836 C CA . TRP A 1 346 ? -14.664 -1.761 -8.789 1.00 88.06 346 TRP A CA 1
ATOM 2837 C C . TRP A 1 346 ? -16.118 -2.186 -8.736 1.00 88.06 346 TRP A C 1
ATOM 2839 O O . TRP A 1 346 ? -16.533 -2.930 -7.845 1.00 88.06 346 TRP A O 1
ATOM 2849 N N . LYS A 1 347 ? -16.873 -1.778 -9.762 1.00 89.88 347 LYS A N 1
ATOM 2850 C CA . LYS A 1 347 ? -18.252 -2.232 -9.937 1.00 89.88 347 LYS A CA 1
ATOM 2851 C C . LYS A 1 347 ? -18.309 -3.769 -9.911 1.00 89.88 347 LYS A C 1
ATOM 2853 O O . LYS A 1 347 ? -17.455 -4.411 -10.536 1.00 89.88 347 LYS A O 1
ATOM 2858 N N . PRO A 1 348 ? -19.314 -4.360 -9.239 1.00 92.69 348 PRO A N 1
ATOM 2859 C CA . PRO A 1 348 ? -19.507 -5.801 -9.230 1.00 92.69 348 PRO A CA 1
ATOM 2860 C C . PRO A 1 348 ? -19.571 -6.353 -10.651 1.00 92.69 348 PRO A C 1
ATOM 2862 O O . PRO A 1 348 ? -20.134 -5.726 -11.554 1.00 92.69 348 PRO A O 1
ATOM 2865 N N . LYS A 1 349 ? -19.036 -7.556 -10.844 1.00 94.88 349 LYS A N 1
ATOM 2866 C CA . LYS A 1 349 ? -19.245 -8.298 -12.084 1.00 94.88 349 LYS A CA 1
ATOM 2867 C C . LYS A 1 349 ? -20.741 -8.585 -12.274 1.00 94.88 349 LYS A C 1
ATOM 2869 O O . LYS A 1 349 ? -21.490 -8.728 -11.310 1.00 94.88 349 LYS A O 1
ATOM 2874 N N . SER A 1 350 ? -21.181 -8.688 -13.528 1.00 95.75 350 SER A N 1
ATOM 2875 C CA . SER A 1 350 ? -22.596 -8.867 -13.890 1.00 95.75 350 SER A CA 1
ATOM 2876 C C . SER A 1 350 ? -23.245 -10.149 -13.349 1.00 95.75 350 SER A C 1
ATOM 2878 O O . SER A 1 350 ? -24.463 -10.275 -13.395 1.00 95.75 350 SER A O 1
ATOM 2880 N N . ASP A 1 351 ? -22.454 -11.110 -12.866 1.00 95.25 351 ASP A N 1
ATOM 2881 C CA . ASP A 1 351 ? -22.925 -12.356 -12.253 1.00 95.25 351 ASP A CA 1
ATOM 2882 C C . ASP A 1 351 ? -23.253 -12.215 -10.753 1.00 95.25 351 ASP A C 1
ATOM 2884 O O . ASP A 1 351 ? -23.801 -13.137 -10.142 1.00 95.25 351 ASP A O 1
ATOM 2888 N N . VAL A 1 352 ? -22.935 -11.071 -10.141 1.00 96.38 352 VAL A N 1
ATOM 2889 C CA . VAL A 1 352 ? -23.265 -10.778 -8.746 1.00 96.38 352 VAL A CA 1
ATOM 2890 C C . VAL A 1 352 ? -24.750 -10.439 -8.640 1.00 96.38 352 VAL A C 1
ATOM 2892 O O . VAL A 1 352 ? -25.227 -9.434 -9.157 1.00 96.38 352 VAL A O 1
ATOM 2895 N N . THR A 1 353 ? -25.486 -11.295 -7.939 1.00 96.44 353 THR A N 1
ATOM 2896 C CA . THR A 1 353 ? -26.949 -11.225 -7.780 1.00 96.44 353 THR A CA 1
ATOM 2897 C C . THR A 1 353 ? -27.380 -10.914 -6.348 1.00 96.44 353 THR A C 1
ATOM 2899 O O . THR A 1 353 ? -28.531 -10.549 -6.107 1.00 96.44 353 THR A O 1
ATOM 2902 N N . LYS A 1 354 ? -26.474 -11.053 -5.373 1.00 95.69 354 LYS A N 1
ATOM 2903 C CA . LYS A 1 354 ? -26.712 -10.749 -3.959 1.00 95.69 354 LYS A CA 1
ATOM 2904 C C . LYS A 1 354 ? -26.246 -9.335 -3.620 1.00 95.69 354 LYS A C 1
ATOM 2906 O O . LYS A 1 354 ? -25.225 -8.872 -4.115 1.00 95.69 354 LYS A O 1
ATOM 2911 N N . SER A 1 355 ? -26.953 -8.678 -2.700 1.00 95.06 355 SER A N 1
ATOM 2912 C CA . SER A 1 355 ? -26.468 -7.429 -2.105 1.00 95.06 355 SER A CA 1
ATOM 2913 C C . SER A 1 355 ? -25.224 -7.671 -1.245 1.00 95.06 355 SER A C 1
ATOM 2915 O O . SER A 1 355 ? -25.062 -8.753 -0.673 1.00 95.06 355 SER A O 1
ATOM 2917 N N . TYR A 1 356 ? -24.382 -6.650 -1.070 1.00 95.38 356 TYR A N 1
ATOM 2918 C CA . TYR A 1 356 ? -23.193 -6.751 -0.217 1.00 95.38 356 TYR A CA 1
ATOM 2919 C C . TYR A 1 356 ? -23.536 -7.151 1.219 1.00 95.38 356 TYR A C 1
ATOM 2921 O O . TYR A 1 356 ? -22.844 -7.989 1.781 1.00 95.38 356 TYR A O 1
ATOM 2929 N N . CYS A 1 357 ? -24.667 -6.706 1.779 1.00 96.00 357 CYS A N 1
ATOM 2930 C CA . CYS A 1 357 ? -25.132 -7.178 3.090 1.00 96.00 357 CYS A CA 1
ATOM 2931 C C . CYS A 1 357 ? -25.342 -8.698 3.137 1.00 96.00 357 CYS A C 1
ATOM 2933 O O . CYS A 1 357 ? -25.035 -9.334 4.142 1.00 96.00 357 CYS A O 1
ATOM 2935 N N . LYS A 1 358 ? -25.876 -9.300 2.064 1.00 97.06 358 LYS A N 1
ATOM 2936 C CA . LYS A 1 358 ? -26.064 -10.756 1.987 1.00 97.06 358 LYS A CA 1
ATOM 2937 C C . LYS A 1 358 ? -24.734 -11.491 1.836 1.00 97.06 358 LYS A C 1
ATOM 2939 O O . LYS A 1 358 ? -24.601 -12.581 2.383 1.00 97.06 358 LYS A O 1
ATOM 2944 N N . ILE A 1 359 ? -23.766 -10.904 1.136 1.00 97.19 359 ILE A N 1
ATOM 2945 C CA . ILE A 1 359 ? -22.413 -11.462 1.005 1.00 97.19 359 ILE A CA 1
ATOM 2946 C C . ILE A 1 359 ? -21.648 -11.344 2.338 1.00 97.19 359 ILE A C 1
ATOM 2948 O O . ILE A 1 359 ? -21.062 -12.318 2.796 1.00 97.19 359 ILE A O 1
ATOM 2952 N N . VAL A 1 360 ? -21.728 -10.204 3.031 1.00 97.06 360 VAL A N 1
ATOM 2953 C CA . VAL A 1 360 ? -21.191 -10.030 4.393 1.00 97.06 360 VAL A CA 1
ATOM 2954 C C . VAL A 1 360 ? -21.819 -11.043 5.349 1.00 97.06 360 VAL A C 1
ATOM 2956 O O . VAL A 1 360 ? -21.100 -11.692 6.102 1.00 97.06 360 VAL A O 1
ATOM 2959 N N . GLN A 1 361 ? -23.143 -11.229 5.301 1.00 96.81 361 GLN A N 1
ATOM 2960 C CA . GLN A 1 361 ? -23.815 -12.230 6.130 1.00 96.81 361 GLN A CA 1
ATOM 2961 C C . GLN A 1 361 ? -23.308 -13.646 5.833 1.00 96.81 361 GLN A C 1
ATOM 2963 O O . GLN A 1 361 ? -23.031 -14.381 6.771 1.00 96.81 361 GLN A O 1
ATOM 2968 N N . TYR A 1 362 ? -23.093 -13.989 4.559 1.00 96.81 362 TYR A N 1
ATOM 2969 C CA . TYR A 1 362 ? -22.469 -15.258 4.181 1.00 96.81 362 TYR A CA 1
ATOM 2970 C C . TYR A 1 362 ? -21.109 -15.461 4.868 1.00 96.81 362 TYR A C 1
ATOM 2972 O O . TYR A 1 362 ? -20.893 -16.517 5.453 1.00 96.81 362 TYR A O 1
ATOM 2980 N N . TYR A 1 363 ? -20.228 -14.453 4.889 1.00 97.31 363 TYR A N 1
ATOM 2981 C CA . TYR A 1 363 ? -18.943 -14.559 5.595 1.00 97.31 363 TYR A CA 1
ATOM 2982 C C . TYR A 1 363 ? -19.089 -14.685 7.117 1.00 97.31 363 TYR A C 1
ATOM 2984 O O . TYR A 1 363 ? -18.276 -15.360 7.742 1.00 97.31 363 TYR A O 1
ATOM 2992 N N . ARG A 1 364 ? -20.114 -14.070 7.720 1.00 96.75 364 ARG A N 1
ATOM 2993 C CA . ARG A 1 364 ? -20.408 -14.196 9.161 1.00 96.75 364 ARG A CA 1
ATOM 2994 C C . ARG A 1 364 ? -20.908 -15.586 9.546 1.00 96.75 364 ARG A C 1
ATOM 2996 O O . ARG A 1 364 ? -20.649 -16.017 10.664 1.00 96.75 364 ARG A O 1
ATOM 3003 N N . ASP A 1 365 ? -21.606 -16.253 8.632 1.00 95.62 365 ASP A N 1
ATOM 3004 C CA . ASP A 1 365 ? -22.167 -17.591 8.837 1.00 95.62 365 ASP A CA 1
ATOM 3005 C C . ASP A 1 365 ? -21.117 -18.709 8.663 1.00 95.62 365 ASP A C 1
ATOM 3007 O O . ASP A 1 365 ? -21.375 -19.861 9.012 1.00 95.62 365 ASP A O 1
ATOM 3011 N N . LEU A 1 366 ? -19.919 -18.392 8.151 1.00 92.69 366 LEU A N 1
ATOM 3012 C CA . LEU A 1 366 ? -18.789 -19.326 8.126 1.00 92.69 366 LEU A CA 1
ATOM 3013 C C . LEU A 1 366 ? -18.290 -19.621 9.549 1.00 92.69 366 LEU A C 1
ATOM 3015 O O . LEU A 1 366 ? -18.392 -18.782 10.442 1.00 92.69 366 LEU A O 1
ATOM 3019 N N . ALA A 1 367 ? -17.660 -20.785 9.749 1.00 87.00 367 ALA A N 1
ATOM 3020 C CA . ALA A 1 367 ? -17.134 -21.204 11.055 1.00 87.00 367 ALA A CA 1
ATOM 3021 C C . ALA A 1 367 ? -16.211 -20.148 11.698 1.00 87.00 367 ALA A C 1
ATOM 3023 O O . ALA A 1 367 ? -16.352 -19.823 12.878 1.00 87.00 367 ALA A O 1
ATOM 3024 N N . ASP A 1 368 ? -15.336 -19.532 10.902 1.00 81.25 368 ASP A N 1
ATOM 3025 C CA . ASP A 1 368 ? -14.412 -18.483 11.351 1.00 81.25 368 ASP A CA 1
ATOM 3026 C C . ASP A 1 368 ? -15.018 -17.062 11.301 1.00 81.25 368 ASP A C 1
ATOM 3028 O O . ASP A 1 368 ? -14.369 -16.081 11.671 1.00 81.25 368 ASP A O 1
ATOM 3032 N N . GLY A 1 369 ? -16.271 -16.936 10.853 1.00 91.19 369 GLY A N 1
ATOM 3033 C CA . GLY A 1 369 ? -17.017 -15.684 10.725 1.00 91.19 369 GLY A CA 1
ATOM 3034 C C . GLY A 1 369 ? -17.576 -15.143 12.042 1.00 91.19 369 GLY A C 1
ATOM 3035 O O . GLY A 1 369 ? -17.941 -13.970 12.119 1.00 91.19 369 GLY A O 1
ATOM 3036 N N . HIS A 1 370 ? -17.588 -15.950 13.108 1.00 92.25 370 HIS A N 1
ATOM 3037 C CA . HIS A 1 370 ? -18.151 -15.586 14.416 1.00 92.25 370 HIS A CA 1
ATOM 3038 C C . HIS A 1 370 ? -17.469 -14.375 15.083 1.00 92.25 370 HIS A C 1
ATOM 3040 O O . HIS A 1 370 ? -18.060 -13.733 15.952 1.00 92.25 370 HIS A O 1
ATOM 3046 N N . ARG A 1 371 ? -16.235 -14.040 14.680 1.00 96.94 371 ARG A N 1
ATOM 3047 C CA . ARG A 1 371 ? -15.493 -12.863 15.167 1.00 96.94 371 ARG A CA 1
ATOM 3048 C C . ARG A 1 371 ? -15.928 -11.559 14.499 1.00 96.94 371 ARG A C 1
ATOM 3050 O O . ARG A 1 371 ? -15.565 -10.493 14.987 1.00 96.94 371 ARG A O 1
ATOM 3057 N N . ILE A 1 372 ? -16.678 -11.626 13.401 1.00 98.44 372 ILE A N 1
ATOM 3058 C CA . ILE A 1 372 ? -17.073 -10.463 12.606 1.00 98.44 372 ILE A CA 1
ATOM 3059 C C . ILE A 1 372 ? -18.228 -9.716 13.283 1.00 98.44 372 ILE A C 1
ATOM 3061 O O . ILE A 1 372 ? -19.350 -10.219 13.417 1.00 98.44 372 ILE A O 1
ATOM 3065 N N . VAL A 1 373 ? -17.961 -8.462 13.638 1.00 98.19 373 VAL A N 1
ATOM 3066 C CA . VAL A 1 373 ? -18.915 -7.511 14.202 1.00 98.19 373 VAL A CA 1
ATOM 3067 C C . VAL A 1 373 ? -19.246 -6.452 13.162 1.00 98.19 373 VAL A C 1
ATOM 3069 O O . VAL A 1 373 ? -18.397 -5.666 12.750 1.00 98.19 373 VAL A O 1
ATOM 3072 N N . THR A 1 374 ? -20.514 -6.417 12.766 1.00 97.00 374 THR A N 1
ATOM 3073 C CA . THR A 1 374 ? -21.056 -5.436 11.818 1.00 97.00 374 THR A CA 1
ATOM 3074 C C . THR A 1 374 ? -21.841 -4.318 12.491 1.00 97.00 374 THR A C 1
ATOM 3076 O O . THR A 1 374 ? -22.010 -3.249 11.921 1.00 97.00 374 THR A O 1
ATOM 3079 N N . LYS A 1 375 ? -22.325 -4.545 13.713 1.00 95.25 375 LYS A N 1
ATOM 3080 C CA . LYS A 1 375 ? -23.049 -3.549 14.505 1.00 95.25 375 LYS A CA 1
ATOM 3081 C C . LYS A 1 375 ? -22.203 -3.178 15.712 1.00 95.25 375 LYS A C 1
ATOM 3083 O O . LYS A 1 375 ? -22.223 -3.889 16.712 1.00 95.25 375 LYS A O 1
ATOM 3088 N N . TRP A 1 376 ? -21.452 -2.097 15.583 1.00 97.12 376 TRP A N 1
ATOM 3089 C CA . TRP A 1 376 ? -20.664 -1.504 16.656 1.00 97.12 376 TRP A CA 1
ATOM 3090 C C . TRP A 1 376 ? -20.755 0.021 16.571 1.00 97.12 376 TRP A C 1
ATOM 3092 O O . TRP A 1 376 ? -21.238 0.565 15.578 1.00 97.12 376 TRP A O 1
ATOM 3102 N N . SER A 1 377 ? -20.342 0.704 17.631 1.00 96.06 377 SER A N 1
ATOM 3103 C CA . SER A 1 377 ? -20.338 2.161 17.738 1.00 96.06 377 SER A CA 1
ATOM 3104 C C . SER A 1 377 ? -18.995 2.651 18.264 1.00 96.06 377 SER A C 1
ATOM 3106 O O . SER A 1 377 ? -18.337 1.969 19.046 1.00 96.06 377 SER A O 1
ATOM 3108 N N . VAL A 1 378 ? -18.601 3.876 17.912 1.00 95.50 378 VAL A N 1
ATOM 3109 C CA . VAL A 1 378 ? -17.416 4.527 18.503 1.00 95.50 378 VAL A CA 1
ATOM 3110 C C . VAL A 1 378 ? -17.564 4.768 20.014 1.00 95.50 378 VAL A C 1
ATOM 3112 O O . VAL A 1 378 ? -16.574 5.000 20.706 1.00 95.50 378 VAL A O 1
ATOM 3115 N N . GLU A 1 379 ? -18.790 4.698 20.537 1.00 95.69 379 GLU A N 1
ATOM 3116 C CA . GLU A 1 379 ? -19.081 4.765 21.972 1.00 95.69 379 GLU A CA 1
ATOM 3117 C C . GLU A 1 379 ? -18.852 3.442 22.713 1.00 95.69 379 GLU A C 1
ATOM 3119 O O . GLU A 1 379 ? -18.818 3.451 23.947 1.00 95.69 379 GLU A O 1
ATOM 3124 N N . ASP A 1 380 ? -18.683 2.336 21.985 1.00 97.88 380 ASP A N 1
ATOM 3125 C CA . ASP A 1 380 ? -18.377 1.035 22.570 1.00 97.88 380 ASP A CA 1
ATOM 3126 C C . ASP A 1 380 ? -16.995 1.055 23.233 1.00 97.88 380 ASP A C 1
ATOM 3128 O O . ASP A 1 380 ? -16.097 1.818 22.857 1.00 97.88 380 ASP A O 1
ATOM 3132 N N . THR A 1 381 ? -16.805 0.180 24.215 1.00 98.06 381 THR A N 1
ATOM 3133 C CA . THR A 1 381 ? -15.523 0.002 24.890 1.00 98.06 381 THR A CA 1
ATOM 3134 C C . THR A 1 381 ? -14.656 -1.043 24.191 1.00 98.06 381 THR A C 1
ATOM 3136 O O . THR A 1 381 ? -15.149 -1.967 23.540 1.00 98.06 381 THR A O 1
ATOM 3139 N N . ILE A 1 382 ? -13.338 -0.941 24.366 1.00 97.06 382 ILE A N 1
ATOM 3140 C CA . ILE A 1 382 ? -12.370 -1.921 23.848 1.00 97.06 382 ILE A CA 1
ATOM 3141 C C . ILE A 1 382 ? -12.704 -3.333 24.334 1.00 97.06 382 ILE A C 1
ATOM 3143 O O . ILE A 1 382 ? -12.633 -4.283 23.554 1.00 97.06 382 ILE A O 1
ATOM 3147 N N . GLY A 1 383 ? -13.108 -3.480 25.603 1.00 98.12 3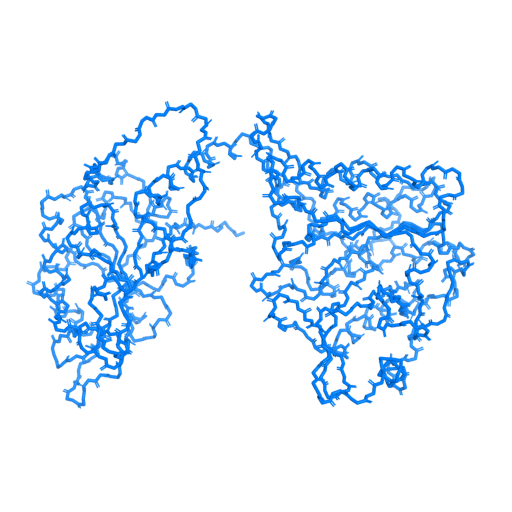83 GLY A N 1
ATOM 3148 C CA . GLY A 1 383 ? -13.459 -4.770 26.199 1.00 98.12 383 GLY A CA 1
ATOM 3149 C C . GLY A 1 383 ? -14.564 -5.512 25.441 1.00 98.12 383 GLY A C 1
ATOM 3150 O O . GLY A 1 383 ? -14.513 -6.734 25.328 1.00 98.12 383 GLY A O 1
ATOM 3151 N N . GLN A 1 384 ? -15.517 -4.789 24.841 1.00 98.31 384 GLN A N 1
ATOM 3152 C CA . GLN A 1 384 ? -16.595 -5.387 24.043 1.00 98.31 384 GLN A CA 1
ATOM 3153 C C . GLN A 1 384 ? -16.098 -5.999 22.727 1.00 98.31 384 GLN A C 1
ATOM 3155 O O . GLN A 1 384 ? -16.792 -6.838 22.147 1.00 98.31 384 GLN A O 1
ATOM 3160 N N . HIS A 1 385 ? -14.917 -5.596 22.259 1.00 98.25 385 HIS A N 1
ATOM 3161 C CA . HIS A 1 385 ? -14.420 -5.860 20.910 1.00 98.25 385 HIS A CA 1
ATOM 3162 C C . HIS A 1 385 ? -13.134 -6.685 20.858 1.00 98.25 385 HIS A C 1
ATOM 3164 O O . HIS A 1 385 ? -12.699 -7.061 19.773 1.00 98.25 385 HIS A O 1
ATOM 3170 N N . ARG A 1 386 ? -12.548 -7.041 22.006 1.00 97.88 386 ARG A N 1
ATOM 3171 C CA . ARG A 1 386 ? -11.377 -7.929 22.053 1.00 97.88 386 ARG A CA 1
ATOM 3172 C C . ARG A 1 386 ? -11.649 -9.269 21.364 1.00 97.88 386 ARG A C 1
ATOM 3174 O O . ARG A 1 386 ? -12.697 -9.884 21.551 1.00 97.88 386 ARG A O 1
ATOM 3181 N N . GLY A 1 387 ? -10.691 -9.705 20.555 1.00 97.88 387 GLY A N 1
ATOM 3182 C CA . GLY A 1 387 ? -10.737 -10.917 19.747 1.00 97.88 387 GLY A CA 1
ATOM 3183 C C . GLY A 1 387 ? -11.622 -10.812 18.504 1.00 97.88 387 GLY A C 1
ATOM 3184 O O . GLY A 1 387 ? -11.833 -11.835 17.847 1.00 97.88 387 GLY A O 1
ATOM 3185 N N . LYS A 1 388 ? -12.149 -9.623 18.180 1.00 98.50 388 LYS A N 1
ATOM 3186 C CA . LYS A 1 388 ? -13.138 -9.426 17.113 1.00 98.50 388 LYS A CA 1
ATOM 3187 C C . LYS A 1 388 ? -12.585 -8.657 15.914 1.00 98.50 388 LYS A C 1
ATOM 3189 O O . LYS A 1 388 ? -11.576 -7.954 15.992 1.00 98.50 388 LYS A O 1
ATOM 3194 N N . ILE A 1 389 ? -13.292 -8.816 14.800 1.00 98.75 389 ILE A N 1
ATOM 3195 C CA . ILE A 1 389 ? -13.083 -8.113 13.539 1.00 98.75 389 ILE A CA 1
ATOM 3196 C C . ILE A 1 389 ? -14.213 -7.100 13.381 1.00 98.75 389 ILE A C 1
ATOM 3198 O O . ILE A 1 389 ? -15.375 -7.486 13.279 1.00 98.75 389 ILE A O 1
ATOM 3202 N N . LEU A 1 390 ? -13.886 -5.813 13.363 1.00 98.75 390 LEU A N 1
ATOM 3203 C CA . LEU A 1 390 ? -14.858 -4.728 13.244 1.00 98.75 390 LEU A CA 1
ATOM 3204 C C . LEU A 1 390 ? -14.936 -4.311 11.777 1.00 98.75 390 LEU A C 1
ATOM 3206 O O . LEU A 1 390 ? -13.969 -3.769 11.244 1.00 98.75 390 LEU A O 1
ATOM 3210 N N . LEU A 1 391 ? -16.066 -4.565 11.115 1.00 98.50 391 LEU A N 1
ATOM 3211 C CA . LEU A 1 391 ? -16.264 -4.108 9.735 1.00 98.50 391 LEU A CA 1
ATOM 3212 C C . LEU A 1 391 ? -16.760 -2.666 9.716 1.00 98.50 391 LEU A C 1
ATOM 3214 O O . LEU A 1 391 ? -17.636 -2.306 10.508 1.00 98.50 391 LEU A O 1
ATOM 3218 N N . ALA A 1 392 ? -16.212 -1.864 8.806 1.00 97.94 392 ALA A N 1
ATOM 3219 C CA . ALA A 1 392 ? -16.554 -0.458 8.641 1.00 97.94 392 ALA A CA 1
ATOM 3220 C C . ALA A 1 392 ? -16.656 -0.087 7.153 1.00 97.94 392 ALA A C 1
ATOM 3222 O O . ALA A 1 392 ? -15.646 -0.077 6.450 1.00 97.94 392 ALA A O 1
ATOM 3223 N N . GLY A 1 393 ? -17.855 0.223 6.670 1.00 96.56 393 GLY A N 1
ATOM 3224 C CA . GLY A 1 393 ? -18.122 0.561 5.277 1.00 96.56 393 GLY A CA 1
ATOM 3225 C C . GLY A 1 393 ? -17.699 1.986 4.943 1.00 96.56 393 GLY A C 1
ATOM 3226 O O . GLY A 1 393 ? -18.266 2.940 5.474 1.00 96.56 393 GLY A O 1
ATOM 3227 N N . LEU A 1 394 ? -16.718 2.136 4.047 1.00 92.44 394 LEU A N 1
ATOM 3228 C CA . LEU A 1 394 ? -16.228 3.429 3.553 1.00 92.44 394 LEU A CA 1
ATOM 3229 C C . LEU A 1 394 ? -17.126 4.058 2.484 1.00 92.44 394 LEU A C 1
ATOM 3231 O O . LEU A 1 394 ? -17.066 5.271 2.288 1.00 92.44 394 LEU A O 1
ATOM 3235 N N . ASP A 1 395 ? -17.951 3.252 1.814 1.00 89.62 395 ASP A N 1
ATOM 3236 C CA . ASP A 1 395 ? -18.828 3.696 0.733 1.00 89.62 395 ASP A CA 1
ATOM 3237 C C . ASP A 1 395 ? -20.265 3.193 0.920 1.00 89.62 395 ASP A C 1
ATOM 3239 O O . ASP A 1 395 ? -20.538 2.213 1.619 1.00 89.62 395 ASP A O 1
ATOM 3243 N N . LEU A 1 396 ? -21.197 3.823 0.199 1.00 89.44 396 LEU A N 1
ATOM 3244 C CA . LEU A 1 396 ? -22.632 3.520 0.251 1.00 89.44 396 LEU A CA 1
ATOM 3245 C C . LEU A 1 396 ? -22.984 2.073 -0.130 1.00 89.44 396 LEU A C 1
ATOM 3247 O O . LEU A 1 396 ? -24.056 1.600 0.245 1.00 89.44 396 LEU A O 1
ATOM 3251 N N . ALA A 1 397 ? -22.101 1.364 -0.840 1.00 90.69 397 ALA A N 1
ATOM 3252 C CA . ALA A 1 397 ? -22.291 -0.039 -1.207 1.00 90.69 397 ALA A CA 1
ATOM 3253 C C . ALA A 1 397 ? -22.443 -0.962 0.019 1.00 90.69 397 ALA A C 1
ATOM 3255 O O . ALA A 1 397 ? -23.121 -1.988 -0.058 1.00 90.69 397 ALA A O 1
ATOM 3256 N N . PHE A 1 398 ? -21.866 -0.575 1.162 1.00 92.81 398 PHE A N 1
ATOM 3257 C CA . PHE A 1 398 ? -21.928 -1.318 2.425 1.00 92.81 398 PHE A CA 1
ATOM 3258 C C . PHE A 1 398 ? -22.939 -0.745 3.431 1.00 92.81 398 PHE A C 1
ATOM 3260 O O . PHE A 1 398 ? -23.053 -1.235 4.555 1.00 92.81 398 PHE A O 1
ATOM 3267 N N . ASN A 1 399 ? -23.731 0.256 3.030 1.00 88.38 399 ASN A N 1
ATOM 3268 C CA . ASN A 1 399 ? -24.709 0.900 3.903 1.00 88.38 399 ASN A CA 1
ATOM 3269 C C . ASN A 1 399 ? -25.646 -0.135 4.562 1.00 88.38 399 ASN A C 1
ATOM 3271 O O . ASN A 1 399 ? -26.251 -0.971 3.887 1.00 88.38 399 ASN A O 1
ATOM 3275 N N . LYS A 1 400 ? -25.795 -0.044 5.891 1.00 87.19 400 LYS A N 1
ATOM 3276 C CA . LYS A 1 400 ? -26.575 -0.945 6.769 1.00 87.19 400 LYS A CA 1
ATOM 3277 C C . LYS A 1 400 ? -26.014 -2.364 6.939 1.00 87.19 400 LYS A C 1
ATOM 3279 O O . LYS A 1 400 ? -26.626 -3.155 7.662 1.00 87.19 400 LYS A O 1
ATOM 3284 N N . CYS A 1 401 ? -24.895 -2.702 6.301 1.00 90.12 401 CYS A N 1
ATOM 3285 C CA . CYS A 1 401 ? -24.269 -4.020 6.408 1.00 90.12 401 CYS A CA 1
ATOM 3286 C C . CYS A 1 401 ? -23.201 -4.075 7.503 1.00 90.12 401 CYS A C 1
ATOM 3288 O O . CYS A 1 401 ? -22.925 -5.159 8.015 1.00 90.12 401 CYS A O 1
ATOM 3290 N N . ASP A 1 402 ? -22.616 -2.929 7.841 1.00 94.62 402 ASP A N 1
ATOM 3291 C CA . ASP A 1 402 ? -21.521 -2.743 8.788 1.00 94.62 402 ASP A CA 1
ATOM 3292 C C . ASP A 1 402 ? -21.591 -1.348 9.455 1.00 94.62 402 ASP A C 1
ATOM 3294 O O . ASP A 1 402 ? -22.622 -0.667 9.380 1.00 94.62 402 ASP A O 1
ATOM 3298 N N . PHE A 1 403 ? -20.533 -0.940 10.166 1.00 96.38 403 PHE A N 1
ATOM 3299 C CA . PHE A 1 403 ? -20.442 0.415 10.705 1.00 96.38 403 PHE A CA 1
ATOM 3300 C C . PHE A 1 403 ? -20.269 1.425 9.570 1.00 96.38 403 PHE A C 1
ATOM 3302 O O . PHE A 1 403 ? -19.272 1.412 8.852 1.00 96.38 403 PHE A O 1
ATOM 3309 N N . ASP A 1 404 ? -21.234 2.329 9.445 1.00 94.50 404 ASP A N 1
ATOM 3310 C CA . ASP A 1 404 ? -21.274 3.313 8.373 1.00 94.50 404 ASP A CA 1
ATOM 3311 C C . ASP A 1 404 ? -20.290 4.463 8.630 1.00 94.50 404 ASP A C 1
ATOM 3313 O O . ASP A 1 404 ? -20.578 5.399 9.386 1.00 94.50 404 ASP A O 1
ATOM 3317 N N . VAL A 1 405 ? -19.129 4.413 7.977 1.00 94.88 405 VAL A N 1
ATOM 3318 C CA . VAL A 1 405 ? -18.119 5.471 8.073 1.00 94.88 405 VAL A CA 1
ATOM 3319 C C . VAL A 1 405 ? -18.637 6.771 7.459 1.00 94.88 405 VAL A C 1
ATOM 3321 O O . VAL A 1 405 ? -18.340 7.841 7.986 1.00 94.88 405 VAL A O 1
ATOM 3324 N N . THR A 1 406 ? -19.440 6.702 6.393 1.00 89.88 406 THR A N 1
ATOM 3325 C CA . THR A 1 406 ? -19.909 7.887 5.652 1.00 89.88 406 THR A CA 1
ATOM 3326 C C . THR A 1 406 ? -20.773 8.813 6.505 1.00 89.88 406 THR A C 1
ATOM 3328 O O . THR A 1 406 ? -20.705 10.031 6.349 1.00 89.88 406 THR A O 1
ATOM 3331 N N . ASN A 1 407 ? -21.525 8.246 7.452 1.00 90.44 407 ASN A N 1
ATOM 3332 C CA . ASN A 1 407 ? -22.392 9.002 8.355 1.00 90.44 407 ASN A CA 1
ATOM 3333 C C . ASN A 1 407 ? -21.765 9.297 9.726 1.00 90.44 407 ASN A C 1
ATOM 3335 O O . ASN A 1 407 ? -22.176 10.249 10.388 1.00 90.44 407 ASN A O 1
ATOM 3339 N N . ASN A 1 408 ? -20.786 8.504 10.173 1.00 92.00 408 ASN A N 1
ATOM 3340 C CA . ASN A 1 408 ? -20.247 8.608 11.536 1.00 92.00 408 ASN A CA 1
ATOM 3341 C C . ASN A 1 408 ? -18.834 9.202 11.611 1.00 92.00 408 ASN A C 1
ATOM 3343 O O . ASN A 1 408 ? -18.409 9.624 12.690 1.00 92.00 408 ASN A O 1
ATOM 3347 N N . CYS A 1 409 ? -18.109 9.258 10.494 1.00 94.31 409 CYS A N 1
ATOM 3348 C CA . CYS A 1 409 ? -16.731 9.726 10.441 1.00 94.31 409 CYS A CA 1
ATOM 3349 C C . CYS A 1 409 ? -16.554 10.853 9.427 1.00 94.31 409 CYS A C 1
ATOM 3351 O O . CYS A 1 409 ? -17.170 10.887 8.365 1.00 94.31 409 CYS A O 1
ATOM 3353 N N . ARG A 1 410 ? -15.623 11.759 9.721 1.00 94.75 410 ARG A N 1
ATOM 3354 C CA . ARG A 1 410 ? -15.047 12.625 8.691 1.00 94.75 410 ARG A CA 1
ATOM 3355 C C . ARG A 1 410 ? -13.937 11.857 7.987 1.00 94.75 410 ARG A C 1
ATOM 3357 O O . ARG A 1 410 ? -13.145 11.193 8.654 1.00 94.75 410 ARG A O 1
ATOM 3364 N N . VAL A 1 411 ? -13.850 11.972 6.666 1.00 94.25 411 VAL A N 1
ATOM 3365 C CA . VAL A 1 411 ? -12.841 11.266 5.865 1.00 94.25 411 VAL A CA 1
ATOM 3366 C C . VAL A 1 411 ? -12.115 12.251 4.954 1.00 94.25 411 VAL A C 1
ATOM 3368 O O . VAL A 1 411 ? -12.756 13.015 4.234 1.00 94.25 411 VAL A O 1
ATOM 3371 N N . GLN A 1 412 ? -10.783 12.221 4.972 1.00 92.75 412 GLN A N 1
ATOM 3372 C CA . GLN A 1 412 ? -9.932 12.878 3.979 1.00 92.75 412 GLN A CA 1
ATOM 3373 C C . GLN A 1 412 ? -9.368 11.812 3.054 1.00 92.75 412 GLN A C 1
ATOM 3375 O O . GLN A 1 412 ? -8.705 10.896 3.530 1.00 92.75 412 GLN A O 1
ATOM 3380 N N . ARG A 1 413 ? -9.630 11.953 1.752 1.00 90.56 413 ARG A N 1
ATOM 3381 C CA . ARG A 1 413 ? -9.093 11.096 0.683 1.00 90.56 413 ARG A CA 1
ATOM 3382 C C . ARG A 1 413 ? -8.726 11.907 -0.565 1.00 90.56 413 ARG A C 1
ATOM 3384 O O . ARG A 1 413 ? -9.095 11.546 -1.675 1.00 90.56 413 ARG A O 1
ATOM 3391 N N . THR A 1 414 ? -8.115 13.076 -0.369 1.00 86.69 414 THR A N 1
ATOM 3392 C CA . THR A 1 414 ? -7.855 14.009 -1.477 1.00 86.69 414 THR A CA 1
ATOM 3393 C C . THR A 1 414 ? -6.823 13.452 -2.449 1.00 86.69 414 THR A C 1
ATOM 3395 O O . THR A 1 414 ? -5.892 12.750 -2.041 1.00 86.69 414 THR A O 1
ATOM 3398 N N . SER A 1 415 ? -7.013 13.784 -3.723 1.00 85.06 415 SER A N 1
ATOM 3399 C CA . SER A 1 415 ? -6.026 13.554 -4.768 1.00 85.06 415 SER A CA 1
ATOM 3400 C C . SER A 1 415 ? -5.201 14.806 -5.012 1.00 85.06 415 SER A C 1
ATOM 3402 O O . SER A 1 415 ? -5.683 15.922 -4.799 1.00 85.06 415 SER A O 1
ATOM 3404 N N . ILE A 1 416 ? -3.972 14.617 -5.469 1.00 78.62 416 ILE A N 1
ATOM 3405 C CA . ILE A 1 416 ? -3.090 15.720 -5.842 1.00 78.62 416 ILE A CA 1
ATOM 3406 C C . ILE A 1 416 ? -3.617 16.364 -7.137 1.00 78.62 416 ILE A C 1
ATOM 3408 O O . ILE A 1 416 ? -3.969 15.644 -8.075 1.00 78.62 416 ILE A O 1
ATOM 3412 N N . PRO A 1 417 ? -3.712 17.706 -7.215 1.00 71.00 417 PRO A N 1
ATOM 3413 C CA . PRO A 1 417 ? -4.110 18.386 -8.443 1.00 71.00 417 PRO A CA 1
ATOM 3414 C C . PRO A 1 417 ? -3.160 18.071 -9.602 1.00 71.00 417 PRO A C 1
ATOM 3416 O O . PRO A 1 417 ? -1.942 18.060 -9.434 1.00 71.00 417 PRO A O 1
ATOM 3419 N N . THR A 1 418 ? -3.710 17.872 -10.800 1.00 64.31 418 THR A N 1
ATOM 3420 C CA . THR A 1 418 ? -2.939 17.519 -12.006 1.00 64.31 418 THR A CA 1
ATOM 3421 C C . THR A 1 418 ? -1.941 18.596 -12.447 1.00 64.31 418 THR A C 1
ATOM 3423 O O . THR A 1 418 ? -1.047 18.311 -13.234 1.00 64.31 418 THR A O 1
ATOM 3426 N N . ASP A 1 419 ? -2.104 19.834 -11.980 1.00 61.34 419 ASP A N 1
ATOM 3427 C CA . ASP A 1 419 ? -1.246 20.993 -12.247 1.00 61.34 419 ASP A CA 1
ATOM 3428 C C . ASP A 1 419 ? -0.288 21.322 -11.084 1.00 61.34 419 ASP A C 1
ATOM 3430 O O . ASP A 1 419 ? 0.332 22.392 -11.068 1.00 61.34 419 ASP A O 1
ATOM 3434 N N . SER A 1 420 ? -0.156 20.424 -10.100 1.00 61.09 420 SER A N 1
ATOM 3435 C CA . SER A 1 420 ? 0.706 20.666 -8.947 1.00 61.09 420 SER A CA 1
ATOM 3436 C C . SER A 1 420 ? 2.181 20.816 -9.342 1.00 61.09 420 SER A C 1
ATOM 3438 O O . SER A 1 420 ? 2.723 20.164 -10.233 1.00 61.09 420 SER A O 1
ATOM 3440 N N . THR A 1 421 ? 2.856 21.729 -8.642 1.00 56.75 421 THR A N 1
ATOM 3441 C CA . THR A 1 421 ? 4.310 21.956 -8.736 1.00 56.75 421 THR A CA 1
ATOM 3442 C C . THR A 1 421 ? 5.054 21.489 -7.476 1.00 56.75 421 THR A C 1
ATOM 3444 O O . THR A 1 421 ? 6.288 21.582 -7.404 1.00 56.75 421 THR A O 1
ATOM 3447 N N . SER A 1 422 ? 4.302 21.007 -6.478 1.00 62.09 422 SER A N 1
ATOM 3448 C CA . SER A 1 422 ? 4.774 20.304 -5.284 1.00 62.09 422 SER A CA 1
ATOM 3449 C C . SER A 1 422 ? 3.675 19.371 -4.759 1.00 62.09 422 SER A C 1
ATOM 3451 O O . SER A 1 422 ? 2.976 19.659 -3.787 1.00 62.09 422 SER A O 1
ATOM 3453 N N . ASP A 1 423 ? 3.560 18.233 -5.430 1.00 72.69 423 ASP A N 1
ATOM 3454 C CA . ASP A 1 423 ? 2.634 17.141 -5.139 1.00 72.69 423 ASP A CA 1
ATOM 3455 C C . ASP A 1 423 ? 2.594 16.764 -3.644 1.00 72.69 423 ASP A C 1
ATOM 3457 O O . ASP A 1 423 ? 1.529 16.626 -3.037 1.00 72.69 423 ASP A O 1
ATOM 3461 N N . LEU A 1 424 ? 3.771 16.635 -3.021 1.00 79.31 424 LEU A N 1
ATOM 3462 C CA . LEU A 1 424 ? 3.895 16.218 -1.629 1.00 79.31 424 LEU A CA 1
ATOM 3463 C C . LEU A 1 424 ? 3.439 17.322 -0.669 1.00 79.31 424 LEU A C 1
ATOM 3465 O O . LEU A 1 424 ? 2.671 17.034 0.251 1.00 79.31 424 LEU A O 1
ATOM 3469 N N . GLU A 1 425 ? 3.869 18.573 -0.861 1.00 81.25 425 GLU A N 1
ATOM 3470 C CA . GLU A 1 425 ? 3.415 19.685 -0.021 1.00 81.25 425 GLU A CA 1
ATOM 3471 C C . GLU A 1 425 ? 1.908 19.908 -0.151 1.00 81.25 425 GLU A C 1
ATOM 3473 O O . GLU A 1 425 ? 1.242 20.092 0.866 1.00 81.25 425 GLU A O 1
ATOM 3478 N N . ASP A 1 426 ? 1.355 19.840 -1.363 1.00 82.69 426 ASP A N 1
ATOM 3479 C CA . ASP A 1 426 ? -0.080 20.024 -1.583 1.00 82.69 426 ASP A CA 1
ATOM 3480 C C . ASP A 1 426 ? -0.887 18.924 -0.881 1.00 82.69 426 ASP A C 1
ATOM 3482 O O . ASP A 1 426 ? -1.815 19.225 -0.121 1.00 82.69 426 ASP A O 1
ATOM 3486 N N . LYS A 1 427 ? -0.468 17.656 -1.003 1.00 87.50 427 LYS A N 1
ATOM 3487 C CA . LYS A 1 427 ? -1.084 16.564 -0.238 1.00 87.50 427 LYS A CA 1
ATOM 3488 C C . LYS A 1 427 ? -0.931 16.763 1.271 1.00 87.50 427 LYS A C 1
ATOM 3490 O O . LYS A 1 427 ? -1.875 16.536 2.034 1.00 87.50 427 LYS A O 1
ATOM 3495 N N . TRP A 1 428 ? 0.247 17.192 1.722 1.00 88.25 428 TRP A N 1
ATOM 3496 C CA . TRP A 1 428 ? 0.524 17.435 3.136 1.00 88.25 428 TRP A CA 1
ATOM 3497 C C . TRP A 1 428 ? -0.353 18.544 3.719 1.00 88.25 428 TRP A C 1
ATOM 3499 O O . TRP A 1 428 ? -0.838 18.397 4.841 1.00 88.25 428 TRP A O 1
ATOM 3509 N N . ILE A 1 429 ? -0.598 19.627 2.977 1.00 87.19 429 ILE A N 1
ATOM 3510 C CA . ILE A 1 429 ? -1.482 20.719 3.400 1.00 87.19 429 ILE A CA 1
ATOM 3511 C C . ILE A 1 429 ? -2.879 20.179 3.707 1.00 87.19 429 ILE A C 1
ATOM 3513 O O . ILE A 1 429 ? -3.429 20.497 4.764 1.00 87.19 429 ILE A O 1
ATOM 3517 N N . ASP A 1 430 ? -3.431 19.325 2.845 1.00 90.31 430 ASP A N 1
ATOM 3518 C CA . ASP A 1 430 ? -4.746 18.721 3.065 1.00 90.31 430 ASP A CA 1
ATOM 3519 C C . ASP A 1 430 ? -4.759 17.768 4.261 1.00 90.31 430 ASP A C 1
ATOM 3521 O O . ASP A 1 430 ? -5.659 17.836 5.102 1.00 90.31 430 ASP A O 1
ATOM 3525 N N . VAL A 1 431 ? -3.759 16.886 4.358 1.00 93.00 431 VAL A N 1
ATOM 3526 C CA . VAL A 1 431 ? -3.598 15.945 5.481 1.00 93.00 431 VAL A CA 1
ATOM 3527 C C . VAL A 1 431 ? -3.520 16.699 6.806 1.00 93.00 431 VAL A C 1
ATOM 3529 O O . VAL A 1 431 ? -4.244 16.375 7.751 1.00 93.00 431 VAL A O 1
ATOM 3532 N N . LYS A 1 432 ? -2.676 17.733 6.866 1.00 90.69 432 LYS A N 1
ATOM 3533 C CA . LYS A 1 432 ? -2.465 18.571 8.046 1.00 90.69 432 LYS A CA 1
ATOM 3534 C C . LYS A 1 432 ? -3.730 19.341 8.404 1.00 90.69 432 LYS A C 1
ATOM 3536 O O . LYS A 1 432 ? -4.199 19.269 9.537 1.00 90.69 432 LYS A O 1
ATOM 3541 N N . LYS A 1 433 ? -4.327 20.039 7.432 1.00 90.44 433 LYS A N 1
ATOM 3542 C CA . LYS A 1 433 ? -5.551 20.825 7.630 1.00 90.44 433 LYS A CA 1
ATOM 3543 C C . LYS A 1 433 ? -6.703 19.954 8.113 1.00 90.44 433 LYS A C 1
ATOM 3545 O O . LYS A 1 433 ? -7.522 20.431 8.896 1.00 90.44 433 LYS A O 1
ATOM 3550 N N . PHE A 1 434 ? -6.799 18.711 7.647 1.00 92.38 434 PHE A N 1
ATOM 3551 C CA . PHE A 1 434 ? -7.784 17.758 8.141 1.00 92.38 434 PHE A CA 1
ATOM 3552 C C . PHE A 1 434 ? -7.483 17.313 9.578 1.00 92.38 434 PHE A C 1
ATOM 3554 O O . PHE A 1 434 ? -8.374 17.382 10.424 1.00 92.38 434 PHE A O 1
ATOM 3561 N N . HIS A 1 435 ? -6.232 16.950 9.886 1.00 90.75 435 HIS A N 1
ATOM 3562 C CA . HIS A 1 435 ? -5.806 16.565 11.240 1.00 90.75 435 HIS A CA 1
ATOM 3563 C C . HIS A 1 435 ? -6.056 17.675 12.277 1.00 90.75 435 HIS A C 1
ATOM 3565 O O . HIS A 1 435 ? -6.561 17.428 13.373 1.00 90.75 435 HIS A O 1
ATOM 3571 N N . ASP A 1 436 ? -5.819 18.933 11.909 1.00 89.88 436 ASP A N 1
ATOM 3572 C CA . ASP A 1 436 ? -6.036 20.092 12.786 1.00 89.88 436 ASP A CA 1
ATOM 3573 C C . ASP A 1 436 ? -7.508 20.285 13.179 1.00 89.88 436 ASP A C 1
ATOM 3575 O O . ASP A 1 436 ? -7.818 20.843 14.238 1.00 89.88 436 ASP A O 1
ATOM 3579 N N . GLN A 1 437 ? -8.453 19.798 12.368 1.00 89.50 437 GLN A N 1
ATOM 3580 C CA . GLN A 1 437 ? -9.880 19.879 12.697 1.00 89.50 437 GLN A CA 1
ATOM 3581 C C . GLN A 1 437 ? -10.236 19.041 13.923 1.00 89.50 437 GLN A C 1
ATOM 3583 O O . GLN A 1 437 ? -11.169 19.396 14.648 1.00 89.50 437 GLN A O 1
ATOM 3588 N N . ILE A 1 438 ? -9.475 17.982 14.204 1.00 86.88 438 ILE A N 1
ATOM 3589 C CA . ILE A 1 438 ? -9.702 17.090 15.344 1.00 86.88 438 ILE A CA 1
ATOM 3590 C C . ILE A 1 438 ? -9.540 17.856 16.666 1.00 86.88 438 ILE A C 1
ATOM 3592 O O . ILE A 1 438 ? -10.187 17.520 17.657 1.00 86.88 438 ILE A O 1
ATOM 3596 N N . HIS A 1 439 ? -8.776 18.958 16.671 1.00 84.88 439 HIS A N 1
ATOM 3597 C CA . HIS A 1 439 ? -8.539 19.847 17.817 1.00 84.88 439 HIS A CA 1
ATOM 3598 C C . HIS A 1 439 ? -9.603 20.949 18.007 1.00 84.88 439 HIS A C 1
ATOM 3600 O O . HIS A 1 439 ? -9.659 21.582 19.066 1.00 84.88 439 HIS A O 1
ATOM 3606 N N . ARG A 1 440 ? -10.605 21.052 17.126 1.00 85.06 440 ARG A N 1
ATOM 3607 C CA . ARG A 1 440 ? -11.766 21.950 17.308 1.00 85.06 440 ARG A CA 1
ATOM 3608 C C . ARG A 1 440 ? -12.887 21.309 18.140 1.00 85.06 440 ARG A C 1
ATOM 3610 O O . ARG A 1 440 ? -13.163 20.123 18.002 1.00 85.06 440 ARG A O 1
ATOM 3617 N N . LYS A 1 441 ? -13.551 22.078 19.015 1.00 70.44 441 LYS A N 1
ATOM 3618 C CA . LYS A 1 441 ? -14.730 21.591 19.769 1.00 70.44 441 LYS A CA 1
ATOM 3619 C C . LYS A 1 441 ? -15.838 21.155 18.789 1.00 70.44 441 LYS A C 1
ATOM 3621 O O . LYS A 1 441 ? -16.036 21.816 17.776 1.00 70.44 441 LYS A O 1
ATOM 3626 N N . ASN A 1 442 ? -16.546 20.064 19.102 1.00 73.62 442 ASN A N 1
ATOM 3627 C CA . ASN A 1 442 ? -17.662 19.502 18.314 1.00 73.62 442 ASN A CA 1
ATOM 3628 C C . ASN A 1 442 ? -17.311 19.074 16.875 1.00 73.62 442 ASN A C 1
ATOM 3630 O O . ASN A 1 442 ? -18.169 19.065 15.996 1.00 73.62 442 ASN A O 1
ATOM 3634 N N . SER A 1 443 ? -16.052 18.726 16.604 1.00 70.94 443 SER A N 1
ATOM 3635 C CA . SER A 1 443 ? -15.601 18.368 15.256 1.00 70.94 443 SER A CA 1
ATOM 3636 C C . SER A 1 443 ? -16.035 16.971 14.788 1.00 70.94 443 SER A C 1
ATOM 3638 O O . SER A 1 443 ? -15.874 16.663 13.613 1.00 70.94 443 SER A O 1
ATOM 3640 N N . GLY A 1 444 ? -16.633 16.152 15.652 1.00 77.25 444 GLY A N 1
ATOM 3641 C CA . GLY A 1 444 ? -17.052 14.779 15.356 1.00 77.25 444 GLY A CA 1
ATOM 3642 C C . GLY A 1 444 ? -16.364 13.767 16.271 1.00 77.25 444 GLY A C 1
ATOM 3643 O O . GLY A 1 444 ? -15.461 14.120 17.028 1.00 77.25 444 GLY A O 1
ATOM 3644 N N . HIS A 1 445 ? -16.810 12.512 16.210 1.00 86.00 445 HIS A N 1
ATOM 3645 C CA . HIS A 1 445 ? -16.322 11.428 17.075 1.00 86.00 445 HIS A CA 1
ATOM 3646 C C . HIS A 1 445 ? -15.442 10.406 16.338 1.00 86.00 445 HIS A C 1
ATOM 3648 O O . HIS A 1 445 ? -14.936 9.480 16.969 1.00 86.00 445 HIS A O 1
ATOM 3654 N N . CYS A 1 446 ? -15.228 10.582 15.029 1.00 95.00 446 CYS A N 1
ATOM 3655 C CA . CYS A 1 446 ? -14.395 9.713 14.203 1.00 95.00 446 CYS A CA 1
ATOM 3656 C C . CYS A 1 446 ? -13.787 10.467 13.009 1.00 95.00 446 CYS A C 1
ATOM 3658 O O . CYS A 1 446 ? -14.471 11.247 12.341 1.00 95.00 446 CYS A O 1
ATOM 3660 N N . PHE A 1 447 ? -12.506 10.220 12.739 1.00 96.75 447 PHE A N 1
ATOM 3661 C CA . PHE A 1 447 ? -11.727 10.831 11.667 1.00 96.75 447 PHE A CA 1
ATOM 3662 C C . PHE A 1 447 ? -10.854 9.782 10.991 1.00 96.75 447 PHE A C 1
ATOM 3664 O O . PHE A 1 447 ? -10.089 9.100 11.667 1.00 96.75 447 PHE A O 1
ATOM 3671 N N . ILE A 1 448 ? -10.920 9.700 9.665 1.00 97.44 448 ILE A N 1
ATOM 3672 C CA . ILE A 1 448 ? -10.050 8.840 8.860 1.00 97.44 448 ILE A CA 1
ATOM 3673 C C . ILE A 1 448 ? -9.259 9.717 7.891 1.00 97.44 448 ILE A C 1
ATOM 3675 O O . ILE A 1 448 ? -9.840 10.397 7.047 1.00 97.44 448 ILE A O 1
ATOM 3679 N N . ASN A 1 449 ? -7.937 9.740 8.038 1.00 96.62 449 ASN A N 1
ATOM 3680 C CA . ASN A 1 449 ? -7.038 10.592 7.264 1.00 96.62 449 ASN A CA 1
ATOM 3681 C C . ASN A 1 449 ? -6.139 9.733 6.370 1.00 96.62 449 ASN A C 1
ATOM 3683 O O . ASN A 1 449 ? -5.238 9.060 6.877 1.00 96.62 449 ASN A O 1
ATOM 3687 N N . PHE A 1 450 ? -6.385 9.740 5.059 1.00 96.06 450 PHE A N 1
ATOM 3688 C CA . PHE A 1 450 ? -5.546 9.034 4.095 1.00 96.06 450 PHE A CA 1
ATOM 3689 C C . PHE A 1 450 ? -4.357 9.898 3.674 1.00 96.06 450 PHE A C 1
ATOM 3691 O O . PHE A 1 450 ? -4.511 10.959 3.062 1.00 96.06 450 PHE A O 1
ATOM 3698 N N . LEU A 1 451 ? -3.155 9.412 3.988 1.00 94.19 451 LEU A N 1
ATOM 3699 C CA . LEU A 1 451 ? -1.901 10.076 3.644 1.00 94.19 451 LEU A CA 1
ATOM 3700 C C . LEU A 1 451 ? -1.570 9.948 2.153 1.00 94.19 451 LEU A C 1
ATOM 3702 O O . LEU A 1 451 ? -0.926 10.829 1.591 1.00 94.19 451 LEU A O 1
ATOM 3706 N N . SER A 1 452 ? -2.017 8.874 1.507 1.00 89.00 452 SER A N 1
ATOM 3707 C CA . SER A 1 452 ? -1.737 8.601 0.101 1.00 89.00 452 SER A CA 1
ATOM 3708 C C . SER A 1 452 ? -2.515 9.492 -0.859 1.00 89.00 452 SER A C 1
ATOM 3710 O O . SER A 1 452 ? -3.617 9.967 -0.562 1.00 89.00 452 SER A O 1
ATOM 3712 N N . ASP A 1 453 ? -1.925 9.702 -2.033 1.00 84.62 453 ASP A N 1
ATOM 3713 C CA . ASP A 1 453 ? -2.639 10.247 -3.177 1.00 84.62 453 ASP A CA 1
ATOM 3714 C C . ASP A 1 453 ? -3.608 9.194 -3.735 1.00 84.62 453 ASP A C 1
ATOM 3716 O O . ASP A 1 453 ? -3.212 8.079 -4.070 1.00 84.62 453 ASP A O 1
ATOM 3720 N N . PHE A 1 454 ? -4.894 9.538 -3.811 1.00 78.94 454 PHE A N 1
ATOM 3721 C CA . PHE A 1 454 ? -5.929 8.621 -4.289 1.00 78.94 454 PHE A CA 1
ATOM 3722 C C . PHE A 1 454 ? -5.947 8.465 -5.814 1.00 78.94 454 PHE A C 1
ATOM 3724 O O . PHE A 1 454 ? -6.534 7.500 -6.299 1.00 78.94 454 PHE A O 1
ATOM 3731 N N . SER A 1 455 ? -5.317 9.378 -6.566 1.00 75.31 455 SER A N 1
ATOM 3732 C CA . SER A 1 455 ? -5.162 9.236 -8.023 1.00 75.31 455 SER A CA 1
ATOM 3733 C C . SER A 1 455 ? -3.976 8.368 -8.429 1.00 75.31 455 SER A C 1
ATOM 3735 O O . SER A 1 455 ? -3.919 7.942 -9.581 1.00 75.31 455 SER A O 1
ATOM 3737 N N . ASP A 1 456 ? -3.058 8.088 -7.504 1.00 68.12 456 ASP A N 1
ATOM 3738 C CA . ASP A 1 456 ? -1.823 7.371 -7.789 1.00 68.12 456 ASP A CA 1
ATOM 3739 C C . ASP A 1 456 ? -1.851 5.938 -7.229 1.00 68.12 456 ASP A C 1
ATOM 3741 O O . ASP A 1 456 ? -2.174 5.667 -6.059 1.00 68.12 456 ASP A O 1
ATOM 3745 N N . GLY A 1 457 ? -1.508 4.999 -8.109 1.00 62.28 457 GLY A N 1
ATOM 3746 C CA . GLY A 1 457 ? -1.368 3.586 -7.787 1.00 62.28 457 GLY A CA 1
ATOM 3747 C C . GLY A 1 457 ? -0.040 3.226 -7.132 1.00 62.28 457 GLY A C 1
ATOM 3748 O O . GLY A 1 457 ? 0.040 2.173 -6.511 1.00 62.28 457 GLY A O 1
ATOM 3749 N N . ASN A 1 458 ? 0.984 4.081 -7.216 1.00 68.44 458 ASN A N 1
ATOM 3750 C CA . ASN A 1 458 ? 2.281 3.848 -6.585 1.00 68.44 458 ASN A CA 1
ATOM 3751 C C . ASN A 1 458 ? 2.805 5.109 -5.887 1.00 68.44 458 ASN A C 1
ATOM 3753 O O . ASN A 1 458 ? 3.648 5.846 -6.399 1.00 68.44 458 ASN A O 1
ATOM 3757 N N . THR A 1 459 ? 2.377 5.292 -4.640 1.00 77.56 459 THR A N 1
ATOM 3758 C CA . THR A 1 459 ? 2.754 6.469 -3.855 1.00 77.56 459 THR A CA 1
ATOM 3759 C C . THR A 1 459 ? 4.080 6.305 -3.104 1.00 77.56 459 THR A C 1
ATOM 3761 O O . THR A 1 459 ? 4.397 7.148 -2.267 1.00 77.56 459 THR A O 1
ATOM 3764 N N . TRP A 1 460 ? 4.899 5.274 -3.376 1.00 82.25 460 TRP A N 1
ATOM 3765 C CA . TRP A 1 460 ? 6.113 4.965 -2.595 1.00 82.25 460 TRP A CA 1
ATOM 3766 C C . TRP A 1 460 ? 7.022 6.182 -2.392 1.00 82.25 460 TRP A C 1
ATOM 3768 O O . TRP A 1 460 ? 7.488 6.471 -1.287 1.00 82.25 460 TRP A O 1
ATOM 3778 N N . ARG A 1 461 ? 7.242 6.961 -3.457 1.00 77.75 461 ARG A N 1
ATOM 3779 C CA . ARG A 1 461 ? 8.087 8.161 -3.381 1.00 77.75 461 ARG A CA 1
ATOM 3780 C C . ARG A 1 461 ? 7.509 9.202 -2.425 1.00 77.75 461 ARG A C 1
ATOM 3782 O O . ARG A 1 461 ? 8.261 9.771 -1.640 1.00 77.75 461 ARG A O 1
ATOM 3789 N N . LEU A 1 462 ? 6.198 9.420 -2.461 1.00 82.25 462 LEU A N 1
ATOM 3790 C CA . LEU A 1 462 ? 5.489 10.340 -1.573 1.00 82.25 462 LEU A CA 1
ATOM 3791 C C . LEU A 1 462 ? 5.439 9.811 -0.131 1.00 82.25 462 LEU A C 1
ATOM 3793 O O . LEU A 1 462 ? 5.657 10.569 0.815 1.00 82.25 462 LEU A O 1
ATOM 3797 N N . ALA A 1 463 ? 5.203 8.509 0.030 1.00 84.75 463 ALA A N 1
ATOM 3798 C CA . ALA A 1 463 ? 5.043 7.827 1.306 1.00 84.75 463 ALA A CA 1
ATOM 3799 C C . ALA A 1 463 ? 6.342 7.768 2.116 1.00 84.75 463 ALA A C 1
ATOM 3801 O O . ALA A 1 463 ? 6.332 8.131 3.293 1.00 84.75 463 ALA A O 1
ATOM 3802 N N . VAL A 1 464 ? 7.453 7.345 1.494 1.00 81.00 464 VAL A N 1
ATOM 3803 C CA . VAL A 1 464 ? 8.679 6.953 2.218 1.00 81.00 464 VAL A CA 1
ATOM 3804 C C . VAL A 1 464 ? 9.986 7.545 1.690 1.00 81.00 464 VAL A C 1
ATOM 3806 O O . VAL A 1 464 ? 10.978 7.569 2.408 1.00 81.00 464 VAL A O 1
ATOM 3809 N N . ARG A 1 465 ? 10.052 8.053 0.457 1.00 79.31 465 ARG A N 1
ATOM 3810 C CA . ARG A 1 465 ? 11.322 8.614 -0.047 1.00 79.31 465 ARG A CA 1
ATOM 3811 C C . ARG A 1 465 ? 11.423 10.125 0.127 1.00 79.31 465 ARG A C 1
ATOM 3813 O O . ARG A 1 465 ? 12.494 10.633 0.449 1.00 79.31 465 ARG A O 1
ATOM 3820 N N . GLY A 1 466 ? 10.327 10.835 -0.115 1.00 72.94 466 GLY A N 1
ATOM 3821 C CA . GLY A 1 466 ? 10.359 12.264 -0.389 1.00 72.94 466 GLY A CA 1
ATOM 3822 C C . GLY A 1 466 ? 11.069 12.566 -1.712 1.00 72.94 466 GLY A C 1
ATOM 3823 O O . GLY A 1 466 ? 11.616 11.680 -2.380 1.00 72.94 466 GLY A O 1
ATOM 3824 N N . TYR A 1 467 ? 11.041 13.826 -2.133 1.00 67.75 467 TYR A N 1
ATOM 3825 C CA . TYR A 1 467 ? 11.764 14.276 -3.321 1.00 67.75 467 TYR A CA 1
ATOM 3826 C C . TYR A 1 467 ? 11.958 15.789 -3.319 1.00 67.75 467 TYR A C 1
ATOM 3828 O O . TYR A 1 467 ? 11.365 16.533 -2.540 1.00 67.75 467 TYR A O 1
ATOM 3836 N N . TYR A 1 468 ? 12.868 16.234 -4.178 1.00 62.06 468 TYR A N 1
ATOM 3837 C CA . TYR A 1 468 ? 13.132 17.643 -4.411 1.00 62.06 468 TYR A CA 1
ATOM 3838 C C . TYR A 1 468 ? 12.011 18.254 -5.253 1.00 62.06 468 TYR A C 1
ATOM 3840 O O . TYR A 1 468 ? 11.703 17.729 -6.325 1.00 62.06 468 TYR A O 1
ATOM 3848 N N . THR A 1 469 ? 11.426 19.361 -4.797 1.00 59.94 469 THR A N 1
ATOM 3849 C CA . THR A 1 469 ? 10.326 20.029 -5.508 1.00 59.94 469 THR A CA 1
ATOM 3850 C C . THR A 1 469 ? 10.766 21.361 -6.102 1.00 59.94 469 THR A C 1
ATOM 3852 O O . THR A 1 469 ? 11.573 22.103 -5.532 1.00 59.94 469 THR A O 1
ATOM 3855 N N . LYS A 1 470 ? 10.212 21.682 -7.279 1.00 51.28 470 LYS A N 1
ATOM 3856 C CA . LYS A 1 470 ? 10.520 22.923 -8.007 1.00 51.28 470 LYS A CA 1
ATOM 3857 C C . LYS A 1 470 ? 9.944 24.149 -7.297 1.00 51.28 470 LYS A C 1
ATOM 3859 O O . LYS A 1 470 ? 10.592 25.190 -7.277 1.00 51.28 470 LYS A O 1
ATOM 3864 N N . ARG A 1 471 ? 8.769 24.012 -6.667 1.00 59.03 471 ARG A N 1
ATOM 3865 C CA . ARG A 1 471 ? 8.063 25.106 -5.976 1.00 59.03 471 ARG A CA 1
ATOM 3866 C C . ARG A 1 471 ? 8.876 25.744 -4.850 1.00 59.03 471 ARG A C 1
ATOM 3868 O O . ARG A 1 471 ? 8.773 26.947 -4.636 1.00 59.03 471 ARG A O 1
ATOM 3875 N N . TYR A 1 472 ? 9.673 24.951 -4.137 1.00 54.12 472 TYR A N 1
ATOM 3876 C CA . TYR A 1 472 ? 10.410 25.422 -2.961 1.00 54.12 472 TYR A CA 1
ATOM 3877 C C . TYR A 1 472 ? 11.928 25.285 -3.074 1.00 54.12 472 TYR A C 1
ATOM 3879 O O . TYR A 1 472 ? 12.625 25.675 -2.139 1.00 54.12 472 TYR A O 1
ATOM 3887 N N . ILE A 1 473 ? 12.446 24.737 -4.182 1.00 62.34 473 ILE A N 1
ATOM 3888 C CA . ILE A 1 473 ? 13.890 24.559 -4.421 1.00 62.34 473 ILE A CA 1
ATOM 3889 C C . ILE A 1 473 ? 14.538 23.791 -3.240 1.00 62.34 473 ILE A C 1
ATOM 3891 O O . ILE A 1 473 ? 15.683 24.028 -2.857 1.00 62.34 473 ILE A O 1
ATOM 3895 N N . LYS A 1 474 ? 13.800 22.855 -2.623 1.00 64.62 474 LYS A N 1
ATOM 3896 C CA . LYS A 1 474 ? 14.225 22.110 -1.426 1.00 64.62 474 LYS A CA 1
ATOM 3897 C C . LYS A 1 474 ? 13.762 20.658 -1.469 1.00 64.62 474 LYS A C 1
ATOM 3899 O O . LYS A 1 474 ? 12.828 20.305 -2.186 1.00 64.62 474 LYS A O 1
ATOM 3904 N N . CYS A 1 475 ? 14.410 19.830 -0.658 1.00 70.00 475 CYS A N 1
ATOM 3905 C CA . CYS A 1 475 ? 13.981 18.461 -0.420 1.00 70.00 475 CYS A CA 1
ATOM 3906 C C . CYS A 1 475 ? 12.785 18.443 0.523 1.00 70.00 475 CYS A C 1
ATOM 3908 O O . CYS A 1 475 ? 12.832 19.007 1.618 1.00 70.00 475 CYS A O 1
ATOM 3910 N N . GLU A 1 476 ? 11.720 17.788 0.091 1.00 74.19 476 GLU A N 1
ATOM 3911 C CA . GLU A 1 476 ? 10.530 17.599 0.894 1.00 74.19 476 GLU A CA 1
ATOM 3912 C C . GLU A 1 476 ? 10.550 16.231 1.563 1.00 74.19 476 GLU A C 1
ATOM 3914 O O . GLU A 1 476 ? 10.746 15.208 0.907 1.00 74.19 476 GLU A O 1
ATOM 3919 N N . ALA A 1 477 ? 10.349 16.226 2.882 1.00 81.56 477 ALA A N 1
ATOM 3920 C CA . ALA A 1 477 ? 10.291 14.996 3.655 1.00 81.56 477 ALA A CA 1
ATOM 3921 C C . ALA A 1 477 ? 9.074 14.154 3.234 1.00 81.56 477 ALA A C 1
ATOM 3923 O O . ALA A 1 477 ? 8.009 14.740 3.022 1.00 81.56 477 ALA A O 1
ATOM 3924 N N . PRO A 1 478 ? 9.198 12.817 3.169 1.00 85.81 478 PRO A N 1
ATOM 3925 C CA . PRO A 1 478 ? 8.086 11.916 2.877 1.00 85.81 478 PRO A CA 1
ATOM 3926 C C . PRO A 1 478 ? 6.919 12.099 3.850 1.00 85.81 478 PRO A C 1
ATOM 3928 O O . PRO A 1 478 ? 7.114 12.441 5.023 1.00 85.81 478 PRO A O 1
ATOM 3931 N N . ILE A 1 479 ? 5.696 11.845 3.385 1.00 90.12 479 ILE A N 1
ATOM 3932 C CA . ILE A 1 479 ? 4.494 12.147 4.165 1.00 90.12 479 ILE A CA 1
ATOM 3933 C C . ILE A 1 479 ? 4.394 11.303 5.442 1.00 90.12 479 ILE A C 1
ATOM 3935 O O . ILE A 1 479 ? 3.938 11.820 6.463 1.00 90.12 479 ILE A O 1
ATOM 3939 N N . ASN A 1 480 ? 4.902 10.060 5.438 1.00 90.69 480 ASN A N 1
ATOM 3940 C CA . ASN A 1 480 ? 4.927 9.225 6.642 1.00 90.69 480 ASN A CA 1
ATOM 3941 C C . ASN A 1 480 ? 5.830 9.843 7.722 1.00 90.69 480 ASN A C 1
ATOM 3943 O O . ASN A 1 480 ? 5.466 9.840 8.895 1.00 90.69 480 ASN A O 1
ATOM 3947 N N . VAL A 1 481 ? 6.961 10.450 7.337 1.00 88.19 481 VAL A N 1
ATOM 3948 C CA . VAL A 1 481 ? 7.861 11.160 8.270 1.00 88.19 481 VAL A CA 1
ATOM 3949 C C . VAL A 1 481 ? 7.199 12.421 8.808 1.00 88.19 481 VAL A C 1
ATOM 3951 O O . VAL A 1 481 ? 7.203 12.654 10.016 1.00 88.19 481 VAL A O 1
ATOM 3954 N N . ARG A 1 482 ? 6.590 13.219 7.923 1.00 88.56 482 ARG A N 1
ATOM 3955 C CA . ARG A 1 482 ? 5.884 14.444 8.321 1.00 88.56 482 ARG A CA 1
ATOM 3956 C C . ARG A 1 482 ? 4.773 14.133 9.320 1.00 88.56 482 ARG A C 1
ATOM 3958 O O . ARG A 1 482 ? 4.703 14.773 10.365 1.00 88.56 482 ARG A O 1
ATOM 3965 N N . MET A 1 483 ? 3.956 13.118 9.037 1.00 91.88 483 MET A N 1
ATOM 3966 C CA . MET A 1 483 ? 2.877 12.708 9.928 1.00 91.88 483 MET A CA 1
ATOM 3967 C C . MET A 1 483 ? 3.409 12.145 11.248 1.00 91.88 483 MET A C 1
ATOM 3969 O O . MET A 1 483 ? 2.915 12.537 12.298 1.00 91.88 483 MET A O 1
ATOM 3973 N N . ALA A 1 484 ? 4.459 11.318 11.230 1.00 85.56 484 ALA A N 1
ATOM 3974 C CA . ALA A 1 484 ? 5.062 10.774 12.449 1.00 85.56 484 ALA A CA 1
ATOM 3975 C C . ALA A 1 484 ? 5.570 11.868 13.406 1.00 85.56 484 ALA A C 1
ATOM 3977 O O . ALA A 1 484 ? 5.471 11.711 14.620 1.00 85.56 484 ALA A O 1
ATOM 3978 N N . SER A 1 485 ? 6.100 12.976 12.875 1.00 83.12 485 SER A N 1
ATOM 3979 C CA . SER A 1 485 ? 6.550 14.122 13.682 1.00 83.12 485 SER A CA 1
ATOM 3980 C C . SER A 1 485 ? 5.427 15.087 14.072 1.00 83.12 485 SER A C 1
ATOM 3982 O O . SER A 1 485 ? 5.548 15.795 15.067 1.00 83.12 485 SER A O 1
ATOM 3984 N N . TYR A 1 486 ? 4.357 15.159 13.280 1.00 87.19 486 TYR A N 1
ATOM 3985 C CA . TYR A 1 486 ? 3.259 16.105 13.491 1.00 87.19 486 TYR A CA 1
ATOM 3986 C C . TYR A 1 486 ? 2.124 15.550 14.357 1.00 87.19 486 TYR A C 1
ATOM 3988 O O . TYR A 1 486 ? 1.352 16.320 14.932 1.00 87.19 486 TYR A O 1
ATOM 3996 N N . PHE A 1 487 ? 1.974 14.225 14.395 1.00 88.75 487 PHE A N 1
ATOM 3997 C CA . PHE A 1 487 ? 0.800 13.579 14.957 1.00 88.75 487 PHE A CA 1
ATOM 3998 C C . PHE A 1 487 ? 0.568 13.955 16.422 1.00 88.75 487 PHE A C 1
ATOM 4000 O O . PHE A 1 487 ? 1.476 13.992 17.248 1.00 88.75 487 PHE A O 1
ATOM 4007 N N . SER A 1 488 ? -0.699 14.192 16.742 1.00 85.69 488 SER A N 1
ATOM 4008 C CA . SER A 1 488 ? -1.171 14.485 18.089 1.00 85.69 488 SER A CA 1
ATOM 4009 C C . SER A 1 488 ? -2.605 13.995 18.245 1.00 85.69 488 SER A C 1
ATOM 4011 O O . SER A 1 488 ? -3.396 14.050 17.298 1.00 85.69 488 SER A O 1
ATOM 4013 N N . ASN A 1 489 ? -2.935 13.501 19.437 1.00 85.75 489 ASN A N 1
ATOM 4014 C CA . ASN A 1 489 ? -4.244 12.943 19.746 1.00 85.75 489 ASN A CA 1
ATOM 4015 C C . ASN A 1 489 ? -4.887 13.706 20.922 1.00 85.75 489 ASN A C 1
ATOM 4017 O O . ASN A 1 489 ? -4.366 13.657 22.035 1.00 85.75 489 ASN A O 1
ATOM 4021 N N . PRO A 1 490 ? -6.029 14.391 20.728 1.00 82.50 490 PRO A N 1
ATOM 4022 C CA . PRO A 1 490 ? -6.763 15.033 21.816 1.00 82.50 490 PRO A CA 1
ATOM 4023 C C . PRO A 1 490 ? -7.612 14.060 22.657 1.00 82.50 490 PRO A C 1
ATOM 4025 O O . PRO A 1 490 ? -8.283 14.513 23.583 1.00 82.50 490 PRO A O 1
ATOM 4028 N N . HIS A 1 491 ? -7.625 12.757 22.345 1.00 84.69 491 HIS A N 1
ATOM 4029 C CA . HIS A 1 491 ? -8.341 11.700 23.078 1.00 84.69 491 HIS A CA 1
ATOM 4030 C C . HIS A 1 491 ? -9.849 11.925 23.219 1.00 84.69 491 HIS A C 1
ATOM 4032 O O . HIS A 1 491 ? -10.430 11.727 24.283 1.00 84.69 491 HIS A O 1
ATOM 4038 N N . ARG A 1 492 ? -10.496 12.378 22.143 1.00 84.69 492 ARG A N 1
ATOM 4039 C CA . ARG A 1 492 ? -11.947 12.647 22.132 1.00 84.69 492 ARG A CA 1
ATOM 4040 C C . ARG A 1 492 ? -12.683 12.197 20.873 1.00 84.69 492 ARG A C 1
ATOM 4042 O O . ARG A 1 492 ? -13.900 12.365 20.787 1.00 84.69 492 ARG A O 1
ATOM 4049 N N . ALA A 1 493 ? -11.936 11.721 19.888 1.00 91.12 493 ALA A N 1
ATOM 4050 C CA . ALA A 1 493 ? -12.458 11.144 18.665 1.00 91.12 493 ALA A CA 1
ATOM 4051 C C . ALA A 1 493 ? -11.582 9.951 18.275 1.00 91.12 493 ALA A C 1
ATOM 4053 O O . ALA A 1 493 ? -10.381 9.963 18.548 1.00 91.12 493 ALA A O 1
ATOM 4054 N N . LEU A 1 494 ? -12.186 8.945 17.643 1.00 95.62 494 LEU A N 1
ATOM 4055 C CA . LEU A 1 494 ? -11.443 7.864 17.013 1.00 95.62 494 LEU A CA 1
ATOM 4056 C C . LEU A 1 494 ? -10.657 8.470 15.849 1.00 95.62 494 LEU A C 1
ATOM 4058 O O . LEU A 1 494 ? -11.253 9.050 14.943 1.00 95.62 494 LEU A O 1
ATOM 4062 N N . ILE A 1 495 ? -9.335 8.358 15.873 1.00 96.62 495 ILE A N 1
ATOM 4063 C CA . ILE A 1 495 ? -8.464 8.853 14.806 1.00 96.62 495 ILE A CA 1
ATOM 4064 C C . ILE A 1 495 ? -7.856 7.651 14.111 1.00 96.62 495 ILE A C 1
ATOM 4066 O O . ILE A 1 495 ? -7.187 6.842 14.743 1.00 96.62 495 ILE A O 1
ATOM 4070 N N . ILE A 1 496 ? -8.062 7.544 12.808 1.00 98.19 496 ILE A N 1
ATOM 4071 C CA . ILE A 1 496 ? -7.456 6.517 11.975 1.00 98.19 496 ILE A CA 1
ATOM 4072 C C . ILE A 1 496 ? -6.595 7.218 10.936 1.00 98.19 496 ILE A C 1
ATOM 4074 O O . ILE A 1 496 ? -7.089 8.001 10.125 1.00 98.19 496 ILE A O 1
ATOM 4078 N N . VAL A 1 497 ? -5.298 6.940 10.953 1.00 98.38 497 VAL A N 1
ATOM 4079 C CA . VAL A 1 497 ? -4.376 7.393 9.908 1.00 98.38 497 VAL A CA 1
ATOM 4080 C C . VAL A 1 497 ? -4.151 6.225 8.964 1.00 98.38 497 VAL A C 1
ATOM 4082 O O . VAL A 1 497 ? -3.753 5.154 9.409 1.00 98.38 497 VAL A O 1
ATOM 4085 N N . MET A 1 498 ? -4.416 6.421 7.678 1.00 97.94 498 MET A N 1
ATOM 4086 C CA . MET A 1 498 ? -4.260 5.395 6.648 1.00 97.94 498 MET A CA 1
ATOM 4087 C C . MET A 1 498 ? -3.037 5.725 5.794 1.00 97.94 498 MET A C 1
ATOM 4089 O O . MET A 1 498 ? -2.981 6.803 5.199 1.00 97.94 498 MET A O 1
ATOM 4093 N N . ALA A 1 499 ? -2.064 4.817 5.736 1.00 95.81 499 ALA A N 1
ATOM 4094 C CA . ALA A 1 499 ? -0.790 5.032 5.056 1.00 95.81 499 ALA A CA 1
ATOM 4095 C C . ALA A 1 499 ? -0.526 4.003 3.946 1.00 95.81 499 ALA A C 1
ATOM 4097 O O . ALA A 1 499 ? -0.912 2.835 4.034 1.00 95.81 499 ALA A O 1
ATOM 4098 N N . ASP A 1 500 ? 0.199 4.439 2.924 1.00 93.19 500 ASP A N 1
ATOM 4099 C CA . ASP A 1 500 ? 0.929 3.547 2.025 1.00 93.19 500 ASP A CA 1
ATOM 4100 C C . ASP A 1 500 ? 2.335 3.337 2.609 1.00 93.19 500 ASP A C 1
ATOM 4102 O O . ASP A 1 500 ? 2.869 4.241 3.261 1.00 93.19 500 ASP A O 1
ATOM 4106 N N . TYR A 1 501 ? 2.919 2.154 2.403 1.00 90.62 501 TYR A N 1
ATOM 4107 C CA . TYR A 1 501 ? 4.265 1.780 2.859 1.00 90.62 501 TYR A CA 1
ATOM 4108 C C . TYR A 1 501 ? 4.548 2.225 4.298 1.00 90.62 501 TYR A C 1
ATOM 4110 O O . TYR A 1 501 ? 5.438 3.035 4.575 1.00 90.62 501 TYR A O 1
ATOM 4118 N N . VAL A 1 502 ? 3.706 1.758 5.221 1.00 91.19 502 VAL A N 1
ATOM 4119 C CA . VAL A 1 502 ? 3.732 2.214 6.611 1.00 91.19 502 VAL A CA 1
ATOM 4120 C C . VAL A 1 502 ? 5.113 1.994 7.247 1.00 91.19 502 VAL A C 1
ATOM 4122 O O . VAL A 1 502 ? 5.645 0.885 7.266 1.00 91.19 502 VAL A O 1
ATOM 4125 N N . THR A 1 503 ? 5.696 3.060 7.799 1.00 89.94 503 THR A N 1
ATOM 4126 C CA . THR A 1 503 ? 6.996 2.997 8.481 1.00 89.94 503 THR A CA 1
ATOM 4127 C C . THR A 1 503 ? 6.816 2.720 9.968 1.00 89.94 503 THR A C 1
ATOM 4129 O O . THR A 1 503 ? 5.818 3.123 10.571 1.00 89.94 503 THR A O 1
ATOM 4132 N N . GLN A 1 504 ? 7.803 2.075 10.597 1.00 88.62 504 GLN A N 1
ATOM 4133 C CA . GLN A 1 504 ? 7.726 1.792 12.033 1.00 88.62 504 GLN A CA 1
ATOM 4134 C C . GLN A 1 504 ? 7.650 3.074 12.876 1.00 88.62 504 GLN A C 1
ATOM 4136 O O . GLN A 1 504 ? 6.939 3.105 13.875 1.00 88.62 504 GLN A O 1
ATOM 4141 N N . ASP A 1 505 ? 8.336 4.143 12.462 1.00 86.12 505 ASP A N 1
ATOM 4142 C CA . ASP A 1 505 ? 8.265 5.440 13.143 1.00 86.12 505 ASP A CA 1
ATOM 4143 C C . ASP A 1 505 ? 6.849 6.018 13.141 1.00 86.12 505 ASP A C 1
ATOM 4145 O O . ASP A 1 505 ? 6.388 6.499 14.172 1.00 86.12 505 ASP A O 1
ATOM 4149 N N . LEU A 1 506 ? 6.129 5.921 12.019 1.00 91.12 506 LEU A N 1
ATOM 4150 C CA . LEU A 1 506 ? 4.741 6.369 11.945 1.00 91.12 506 LEU A CA 1
ATOM 4151 C C . LEU A 1 506 ? 3.830 5.528 12.846 1.00 91.12 506 LEU A C 1
ATOM 4153 O O . LEU A 1 506 ? 2.996 6.087 13.561 1.00 91.12 506 LEU A O 1
ATOM 4157 N N . VAL A 1 507 ? 4.006 4.203 12.838 1.00 93.06 507 VAL A N 1
ATOM 4158 C CA . VAL A 1 507 ? 3.251 3.297 13.713 1.00 93.06 507 VAL A CA 1
ATOM 4159 C C . VAL A 1 507 ? 3.458 3.661 15.182 1.00 93.06 507 VAL A C 1
ATOM 4161 O O . VAL A 1 507 ? 2.482 3.874 15.903 1.00 93.06 507 VAL A O 1
ATOM 4164 N N . ASP A 1 508 ? 4.712 3.774 15.616 1.00 88.56 508 ASP A N 1
ATOM 4165 C CA . ASP A 1 508 ? 5.050 4.063 17.008 1.00 88.56 508 ASP A CA 1
ATOM 4166 C C . ASP A 1 508 ? 4.566 5.469 17.417 1.00 88.56 508 ASP A C 1
ATOM 4168 O O . ASP A 1 508 ? 3.979 5.630 18.490 1.00 88.56 508 ASP A O 1
ATOM 4172 N N . SER A 1 509 ? 4.725 6.482 16.555 1.00 88.81 509 SER A N 1
ATOM 4173 C CA . SER A 1 509 ? 4.237 7.845 16.812 1.00 88.81 509 SER A CA 1
ATOM 4174 C C . SER A 1 509 ? 2.726 7.907 17.022 1.00 88.81 509 SER A C 1
ATOM 4176 O O . SER A 1 509 ? 2.260 8.637 17.891 1.00 88.81 509 SER A O 1
ATOM 4178 N N . ILE A 1 510 ? 1.944 7.144 16.256 1.00 91.69 510 ILE A N 1
ATOM 4179 C CA . ILE A 1 510 ? 0.484 7.142 16.394 1.00 91.69 510 ILE A CA 1
ATOM 4180 C C . ILE A 1 510 ? 0.064 6.359 17.636 1.00 91.69 510 ILE A C 1
ATOM 4182 O O . ILE A 1 510 ? -0.677 6.874 18.478 1.00 91.69 510 ILE A O 1
ATOM 4186 N N . LEU A 1 511 ? 0.541 5.118 17.762 1.00 91.56 511 LEU A N 1
ATOM 4187 C CA . LEU A 1 511 ? 0.085 4.197 18.801 1.00 91.56 511 LEU A CA 1
ATOM 4188 C C . LEU A 1 511 ? 0.517 4.633 20.202 1.00 91.56 511 LEU A C 1
ATOM 4190 O O . LEU A 1 511 ? -0.256 4.453 21.143 1.00 91.56 511 LEU A O 1
ATOM 4194 N N . SER A 1 512 ? 1.695 5.251 20.338 1.00 87.12 512 SER A N 1
ATOM 4195 C CA . SER A 1 512 ? 2.196 5.750 21.625 1.00 87.12 512 SER A CA 1
ATOM 4196 C C . SER A 1 512 ? 1.280 6.786 22.268 1.00 87.12 512 SER A C 1
ATOM 4198 O O . SER A 1 512 ? 1.195 6.835 23.492 1.00 87.12 512 SER A O 1
ATOM 4200 N N . THR A 1 513 ? 0.525 7.555 21.475 1.00 88.94 513 THR A N 1
ATOM 4201 C CA . THR A 1 513 ? -0.398 8.552 22.032 1.00 88.94 513 THR A CA 1
ATOM 4202 C C . THR A 1 513 ? -1.491 7.927 22.892 1.00 88.94 513 THR A C 1
ATOM 4204 O O . THR A 1 513 ? -1.945 8.569 23.828 1.00 88.94 513 THR A O 1
ATOM 4207 N N . ASN A 1 514 ? -1.885 6.670 22.651 1.00 90.06 514 ASN A N 1
ATOM 4208 C CA . ASN A 1 514 ? -2.943 6.000 23.420 1.00 90.06 514 ASN A CA 1
ATOM 4209 C C . ASN A 1 514 ? -2.579 5.737 24.892 1.00 90.06 514 ASN A C 1
ATOM 4211 O O . ASN A 1 514 ? -3.459 5.383 25.677 1.00 90.06 514 ASN A O 1
ATOM 4215 N N . PHE A 1 515 ? -1.313 5.914 25.276 1.00 85.06 515 PHE A N 1
ATOM 4216 C CA . PHE A 1 515 ? -0.802 5.618 26.610 1.00 85.06 515 PHE A CA 1
ATOM 4217 C C . PHE A 1 515 ? -0.476 6.928 27.336 1.00 85.06 515 PHE A C 1
ATOM 4219 O O . PHE A 1 515 ? 0.461 7.643 26.986 1.00 85.06 515 PHE A O 1
ATOM 4226 N N . LYS A 1 516 ? -1.271 7.275 28.354 1.00 68.25 516 LYS A N 1
ATOM 4227 C CA . LYS A 1 516 ? -1.048 8.472 29.178 1.00 68.25 516 LYS A CA 1
ATOM 4228 C C . LYS A 1 516 ? -0.110 8.132 30.336 1.00 68.25 516 LYS A C 1
ATOM 4230 O O . LYS A 1 516 ? -0.500 7.380 31.218 1.00 68.25 516 LYS A O 1
ATOM 4235 N N . GLY A 1 517 ? 1.083 8.725 30.368 1.00 56.75 517 GLY A N 1
ATOM 4236 C CA . GLY A 1 517 ? 1.976 8.688 31.538 1.00 56.75 517 GLY A CA 1
ATOM 4237 C C . GLY A 1 517 ? 2.917 7.483 31.642 1.00 56.75 517 GLY A C 1
ATOM 4238 O O . GLY A 1 517 ? 3.883 7.570 32.392 1.00 56.75 517 GLY A O 1
ATOM 4239 N N . ASP A 1 518 ? 2.713 6.429 30.849 1.00 52.06 518 ASP A N 1
ATOM 4240 C CA . ASP A 1 518 ? 3.635 5.295 30.750 1.00 52.06 518 ASP A CA 1
ATOM 4241 C C . ASP A 1 518 ? 4.427 5.346 29.444 1.00 52.06 518 ASP A C 1
ATOM 4243 O O . ASP A 1 518 ? 3.898 5.655 28.374 1.00 52.06 518 ASP A O 1
ATOM 4247 N N . SER A 1 519 ? 5.714 5.018 29.518 1.00 54.28 519 SER A N 1
ATOM 4248 C CA . SER A 1 519 ? 6.578 4.960 28.344 1.00 54.28 519 SER A CA 1
ATOM 4249 C C . SER A 1 519 ? 6.135 3.809 27.425 1.00 54.28 519 SER A C 1
ATOM 4251 O O . SER A 1 519 ? 6.325 2.630 27.736 1.00 54.28 519 SER A O 1
ATOM 4253 N N . PHE A 1 520 ? 5.569 4.161 26.261 1.00 62.03 520 PHE A N 1
ATOM 4254 C CA . PHE A 1 520 ? 5.210 3.229 25.177 1.00 62.03 520 PHE A CA 1
ATOM 4255 C C . PHE A 1 520 ? 6.359 2.259 24.824 1.00 62.03 520 PHE A C 1
ATOM 4257 O O . PHE A 1 520 ? 6.132 1.130 24.403 1.00 62.03 520 PHE A O 1
ATOM 4264 N N . TYR A 1 521 ? 7.605 2.694 25.020 1.00 56.62 521 TYR A N 1
ATOM 4265 C CA . TYR A 1 521 ? 8.804 1.979 24.593 1.00 56.62 521 TYR A CA 1
ATOM 4266 C C . TYR A 1 521 ? 9.395 1.025 25.641 1.00 56.62 521 TYR A C 1
ATOM 4268 O O . TYR A 1 521 ? 10.201 0.183 25.265 1.00 56.62 521 TYR A O 1
ATOM 4276 N N . THR A 1 522 ? 9.026 1.131 26.923 1.00 52.91 522 THR A N 1
ATOM 4277 C CA . THR A 1 522 ? 9.622 0.301 27.995 1.00 52.91 522 THR A CA 1
ATOM 4278 C C . THR A 1 522 ? 8.737 -0.851 28.457 1.00 52.91 522 THR A C 1
ATOM 4280 O O . THR A 1 522 ? 9.270 -1.819 28.982 1.00 52.91 522 THR A O 1
ATOM 4283 N N . ASN A 1 523 ? 7.415 -0.771 28.261 1.00 49.28 523 ASN A N 1
ATOM 4284 C CA . ASN A 1 523 ? 6.463 -1.726 28.853 1.00 49.28 523 ASN A CA 1
ATOM 4285 C C . ASN A 1 523 ? 5.640 -2.525 27.823 1.00 49.28 523 ASN A C 1
ATOM 4287 O O . ASN A 1 523 ? 4.769 -3.296 28.216 1.00 49.28 523 ASN A O 1
ATOM 4291 N N . TYR A 1 524 ? 5.838 -2.287 26.521 1.00 56.62 524 TYR A N 1
ATOM 4292 C CA . TYR A 1 524 ? 4.887 -2.723 25.483 1.00 56.62 524 TYR A CA 1
ATOM 4293 C C . TYR A 1 524 ? 5.557 -3.327 24.237 1.00 56.62 524 TYR A C 1
ATOM 4295 O O . TYR A 1 524 ? 4.939 -3.474 23.178 1.00 56.62 524 TYR A O 1
ATOM 4303 N N . THR A 1 525 ? 6.840 -3.671 24.357 1.00 53.28 525 THR A N 1
ATOM 4304 C CA . THR A 1 525 ? 7.555 -4.553 23.428 1.00 53.28 525 THR A CA 1
ATOM 4305 C C . THR A 1 525 ? 7.241 -6.006 23.780 1.00 53.28 525 THR A C 1
ATOM 4307 O O . THR A 1 525 ? 7.158 -6.322 24.958 1.00 53.28 525 THR A O 1
ATOM 4310 N N . ASP A 1 526 ? 7.112 -6.899 22.791 1.00 55.44 526 ASP A N 1
ATOM 4311 C CA . ASP A 1 526 ? 6.756 -8.323 22.995 1.00 55.44 526 ASP A CA 1
ATOM 4312 C C . ASP A 1 526 ? 7.702 -9.102 23.956 1.00 55.44 526 ASP A C 1
ATOM 4314 O O . ASP A 1 526 ? 7.392 -10.241 24.303 1.00 55.44 526 ASP A O 1
ATOM 4318 N N . ASP A 1 527 ? 8.823 -8.503 24.381 1.00 44.19 527 ASP A N 1
ATOM 4319 C CA . ASP A 1 527 ? 9.810 -9.050 25.326 1.00 44.19 527 ASP A CA 1
ATOM 4320 C C . ASP A 1 527 ? 9.472 -8.823 26.821 1.00 44.19 527 ASP A C 1
ATOM 4322 O O . ASP A 1 527 ? 10.253 -9.238 27.680 1.00 44.19 527 ASP A O 1
ATOM 4326 N N . SER A 1 528 ? 8.344 -8.171 27.149 1.00 39.09 528 SER A N 1
ATOM 4327 C CA . SER A 1 528 ? 7.857 -7.970 28.533 1.00 39.09 528 SER A CA 1
ATOM 4328 C C . SER A 1 528 ? 6.653 -8.833 28.893 1.00 39.09 528 SER A C 1
ATOM 4330 O O . SER A 1 528 ? 5.664 -8.802 28.116 1.00 39.09 528 SER A O 1
#